Protein 6G5O (pdb70)

Sequence (747 aa):
KKSELPDPFEKARESKGYGEMNDQDDPVTMLLRHKDVRKSAHNYKTFQSGAVPGRIVIPSEVDIRDTRQIPFEVDPPVHGVYRAIVEPWFKRPLQAEYQEKLTAQISEIVEETLLKGSVEVVTDFALRLQSRALTLLLNTPFSESETWISWGTDKANILYHYIDEQIDRASENPGDDMYSVLLNSEFEGRKLTKEEVKGVMVLTFAGGRDTVINAVTNSIAYLAEHPEALERLRKEPEITGRAVEEMIRYFSPLTQMGRVVTEDTHVCEHAVKADSRISLCWASANRDAAVFENPNEIVLDRKVNPHVGFGFSHHNCLGATHARQILKILLQTLAQKVASFEILDYKENIEDLDHFQRKVGFHNIQIKFNPLKKSELPDPFEKARESKGYGEMNDQDDPVTMLLRHKDVRKSAHNYKTFQSGAVPGRIVIPSEVDIRDTRQIPFEVDPPVHGVYRAIVEPWFKRPLQQAEYQEKLTAQISEIVEETLLKGSVEVVTDFALRLQSRALTLLLNTPFSESETWISWGALDGDKANILYHYIDEQIDRASENPGDDMYSVLLNSEFEGRKLTKEEVKGVMVLTFAGGRDTVINAVTNSIAYLAEHPEALERLRKEPEITGRAVEEMIRYFSPLTQMGRVVTEDTHVCEHAVKADSRISLCWASANRDAAVFENPNEIVLDRKVNPHVGFGFSHHNCLGATHARQILKILLQTLAQKVASFEILDYKENIEDLDHFQRKVGFHNIQIKFNPL

Solvent-accessible surface area: 32268 Å² total; per-residue (Å²): 114,81,9,90,1,74,21,43,1,80,133,23,8,108,85,45,0,55,8,84,17,73,19,116,113,22,83,2,15,0,0,0,73,9,90,33,0,73,84,6,4,109,57,60,150,11,11,47,2,28,8,93,20,0,51,1,24,27,90,16,47,64,127,85,22,92,16,88,12,9,6,34,1,15,29,26,115,68,8,39,53,24,26,69,36,2,61,92,32,14,65,42,0,87,77,8,111,9,26,109,96,0,61,63,24,0,28,97,3,0,84,90,3,30,165,68,15,41,18,27,0,9,52,63,0,0,2,70,6,8,0,33,0,12,3,26,5,0,67,20,99,106,76,39,0,100,51,1,17,96,80,26,109,108,187,26,82,99,30,26,110,30,0,51,71,35,3,54,161,8,45,127,116,107,49,108,31,0,1,8,54,3,31,98,20,91,26,143,65,105,104,8,71,98,100,17,0,30,0,2,0,6,36,15,6,58,44,26,36,92,33,14,8,16,5,0,1,1,1,0,0,14,1,15,61,76,89,79,8,10,54,82,0,131,86,54,70,127,5,10,47,78,0,3,36,0,3,6,0,13,1,0,15,74,5,11,21,0,9,8,1,58,88,109,50,126,18,31,169,49,65,9,63,48,69,25,0,0,0,0,0,13,4,0,0,0,7,16,64,99,55,4,140,74,24,71,108,27,42,12,46,20,171,120,28,48,26,0,9,31,18,64,31,51,38,61,50,28,24,7,21,13,12,89,25,1,5,29,22,0,0,32,11,0,3,117,58,4,58,45,13,90,21,99,93,77,126,66,35,73,53,110,11,70,150,18,94,5,11,4,0,4,103,49,0,61,0,77,1,31,95,108,106,72,7,91,1,77,21,44,1,81,80,21,8,104,84,85,0,35,7,94,13,110,17,98,156,24,77,3,14,0,0,0,75,6,88,32,0,80,84,6,5,106,58,84,122,9,12,45,2,28,8,97,21,0,39,0,24,26,78,6,51,62,124,33,20,95,18,88,11,8,7,37,1,12,28,27,118,66,8,39,34,21,27,70,38,3,66,90,32,15,67,41,0,88,76,7,114,9,26,111,98,0,62,54,25,0,32,118,2,0,82,72,2,30,164,109,18,42,3,28,0,25,61,49,0,0,6,69,4,8,0,39,0,11,2,26,6,0,66,21,104,108,76,42,1,102,51,2,14,95,71,77,154,65,81,27,124,126,15,62,98,25,25,102,24,0,47,95,45,4,64,155,7,44,124,116,109,46,110,34,0,2,9,58,4,34,105,19,87,29,144,62,110,105,10,71,100,100,18,0,29,0,2,0,6,36,16,6,54,42,26,39,96,33,15,19,17,6,0,1,1,1,0,0,13,2,18,58,58,92,101,2,11,83,78,0,107,128,55,71,127,5,8,24,78,0,1,35,0,3,6,0,9,2,0,15,73,5,9,20,0,10,3,1,55,75,116,37,127,16,29,169,50,63,10,61,48,98,28,0,0,0,0,0,13,4,0,0,0,7,15,64,100,53,4,137,80,25,74,112,27,45,14,44,20,173,119,29,47,28,0,10,31,18,67,34,54,39,62,50,29,23,7,18,13,11,78,12,0,5,77,20,0,1,31,12,0,1,114,59,2,49,48,16,82,28,94,98,96,131,59,35,80,53,110,11,62,149,20,91,5,14,3,0,6,109,57,0,59,0,69,2,34,92,134

Radius of gyration: 30.61 Å; Cα contacts (8 Å, |Δi|>4): 1273; chains: 2; bounding box: 87×74×62 Å

Foldseek 3Di:
DVLFWDDLCPVVCVPQQWDKFDAPNFIAIEGFALVQLQVLLACCVQFPLQDQAQDFAVNGCNVPDRFAAPPRRDDPPLNVLSCVQCLVLLLVCVDPVLLVVLLVQLLVLVVVLQVVQKDWCLLSNQLLSLLQNVCSSQVHDSVVSVVSSVLPPVNCVVVLVVLVVVLVVCVVPPDDTPSNSQQQIDRVPDGDDSSRSSSHVSCVVVVRRQLSSLLLQSVQVVCQVPLVLLQCCLVPVVLLLVQSLLSLLQLLLPQKTKTFGQAWDDDSNHTDHHRHMYISGQNSNSQRVVQDDPSSDRPRRDPRHPGQSQHHPSCRHSNPNSSSSSRSSNSNSLSVWFNHKDWDDFAFDWDCRPSGITTNHTPIIMMGTHTD/DALFWDDQCVVVCVPQQWDWFDAPNFIAIEGFALVQLQVLLACCVQFPLQDQAQDFAVNGCNVQDRFAAPPRSPDPPLNVLSCVLCLVLLLVCVDPVLLVVLLVLLLVLVVVLQVVQKDWCLQSNQLQSLLQNVCSSQVHDSVVSVVSSVLVVDDNVSLVVVLVVLVVVLVVCVVPPDDTPSNSQQPDDRVPDGDDSSRSSSHVSCSCPVRRQLSSLLLQSVVVVCQPCLVLLQCCLVPVVLLLVQSLLSLLQLLLPQKTKTFGQAWDDDSNHTDHHRHIYISGQNSNSQRCVQDDPSSDRPRRDPRHPGQSQHHPSNGHSNVSSSSSSRSSNSNSCSVWFNHKDWDDFAFDWDCRPSGITTNHTPIIMMGTHTD

B-factor: mean 37.36, std 13.54, range [15.69, 96.52]

Nearest PDB structures (foldseek):
  6g5o-assembly1_A  TM=1.003E+00  e=7.671E-63  Zobellia galactanivorans
  6g5o-assembly2_B  TM=9.989E-01  e=2.803E-61  Zobellia galactanivorans
  6g5q-assembly1_A  TM=1.001E+00  e=6.341E-59  Zobellia galactanivorans
  6g5q-assembly2_B  TM=1.001E+00  e=4.757E-58  Zobellia galactanivorans
  6gmf-assembly1_A  TM=8.543E-01  e=7.440E-19  Chondromyces apiculatus DSM 436

Organism: Zobellia galactanivorans (strain DSM 12802 / CCUG 47099 / CIP 106680 / NCIMB 13871 / Dsij) (NCBI:txid63186)

Structure (mmCIF, N/CA/C/O backbone):
data_6G5O
#
_entry.id   6G5O
#
_cell.length_a   63.280
_cell.length_b   68.152
_cell.length_c   199.728
_cell.angle_alpha   90.00
_cell.angle_beta   90.00
_cell.angle_gamma   90.00
#
_symmetry.space_group_name_H-M   'P 21 21 21'
#
loop_
_entity.id
_entity.type
_entity.pdbx_description
1 polymer 'Cytochrome P450'
2 non-polymer 'PROTOPORPHYRIN IX CONTAINING FE'
3 water water
#
loop_
_atom_site.group_PDB
_atom_site.id
_atom_site.type_symbol
_atom_site.label_atom_id
_atom_site.label_alt_id
_atom_site.label_comp_id
_atom_site.label_asym_id
_atom_site.label_entity_id
_atom_site.label_seq_id
_atom_site.pdbx_PDB_ins_code
_atom_site.Cartn_x
_atom_site.Cartn_y
_atom_site.Cartn_z
_atom_site.occupancy
_atom_site.B_iso_or_equiv
_atom_site.auth_seq_id
_atom_site.auth_comp_id
_atom_site.auth_asym_id
_atom_site.auth_atom_id
_atom_site.pdbx_PDB_model_num
ATOM 1 N N . LYS A 1 2 ? -1.459 13.146 11.739 1.00 58.04 2 LYS A N 1
ATOM 2 C CA . LYS A 1 2 ? -1.979 12.239 12.790 1.00 57.95 2 LYS A CA 1
ATOM 3 C C . LYS A 1 2 ? -0.823 11.613 13.603 1.00 61.31 2 LYS A C 1
ATOM 4 O O . LYS A 1 2 ? -0.929 11.516 14.821 1.00 63.67 2 LYS A O 1
ATOM 6 N N . LYS A 1 3 ? 0.272 11.181 12.955 1.00 58.70 3 LYS A N 1
ATOM 7 C CA . LYS A 1 3 ? 1.364 10.498 13.692 1.00 56.34 3 LYS A CA 1
ATOM 8 C C . LYS A 1 3 ? 2.126 11.406 14.696 1.00 55.56 3 LYS A C 1
ATOM 9 O O . LYS A 1 3 ? 2.414 10.965 15.820 1.00 48.05 3 LYS A O 1
ATOM 15 N N . SER A 1 4 ? 2.411 12.651 14.292 1.00 51.72 4 SER A N 1
ATOM 16 C CA . SER A 1 4 ? 3.024 13.659 15.190 1.00 49.93 4 SER A CA 1
ATOM 17 C C . SER A 1 4 ? 2.033 14.412 16.055 1.00 45.16 4 SER A C 1
ATOM 18 O O . SER A 1 4 ? 2.422 15.326 16.757 1.00 55.39 4 SER A O 1
ATOM 21 N N . GLU A 1 5 ? 0.768 14.031 16.021 1.00 42.57 5 GLU A N 1
ATOM 22 C CA . GLU A 1 5 ? -0.229 14.686 16.849 1.00 44.88 5 GLU A CA 1
ATOM 23 C C . GLU A 1 5 ? -0.094 14.276 18.312 1.00 41.71 5 GLU A C 1
ATOM 24 O O . GLU A 1 5 ? 0.080 13.101 18.562 1.00 39.70 5 GLU A O 1
ATOM 30 N N . LEU A 1 6 ? -0.224 15.228 19.241 1.00 40.21 6 LEU A N 1
ATOM 31 C CA . LEU A 1 6 ? -0.438 14.935 20.663 1.00 42.69 6 LEU A CA 1
ATOM 32 C C . LEU A 1 6 ? -1.831 15.403 21.044 1.00 45.14 6 LEU A C 1
ATOM 33 O O . LEU A 1 6 ? -2.058 16.601 21.229 1.00 43.30 6 LEU A O 1
ATOM 38 N N . PRO A 1 7 ? -2.785 14.465 21.137 1.00 47.54 7 PRO A N 1
ATOM 39 C CA . PRO A 1 7 ? -4.139 14.801 21.525 1.00 47.36 7 PRO A CA 1
ATOM 40 C C . PRO A 1 7 ? -4.176 15.361 22.925 1.00 46.73 7 PRO A C 1
ATOM 41 O O . PRO A 1 7 ? -3.261 15.129 23.703 1.00 46.64 7 PRO A O 1
ATOM 45 N N . ASP A 1 8 ? -5.254 16.070 23.224 1.00 45.23 8 ASP A N 1
ATOM 46 C CA . ASP A 1 8 ? -5.494 16.662 24.515 1.00 45.29 8 ASP A CA 1
ATOM 47 C C . ASP A 1 8 ? -6.497 15.779 25.263 1.00 49.83 8 ASP A C 1
ATOM 48 O O . ASP A 1 8 ? -7.702 15.956 25.114 1.00 50.77 8 ASP A O 1
ATOM 53 N N . PRO A 1 9 ? -6.007 14.855 26.113 1.00 55.87 9 PRO A N 1
ATOM 54 C CA . PRO A 1 9 ? -6.949 14.006 26.868 1.00 52.74 9 PRO A CA 1
ATOM 55 C C . PRO A 1 9 ? -7.716 14.726 27.966 1.00 47.62 9 PRO A C 1
ATOM 56 O O . PRO A 1 9 ? -8.582 14.118 28.572 1.00 50.80 9 PRO A O 1
ATOM 60 N N . PHE A 1 10 ? -7.367 15.977 28.265 1.00 45.38 10 PHE A N 1
ATOM 61 C CA . PHE A 1 10 ? -7.942 16.696 29.435 1.00 41.77 10 PHE A CA 1
ATOM 62 C C . PHE A 1 10 ? -9.160 17.563 29.133 1.00 37.51 10 PHE A C 1
ATOM 63 O O . PHE A 1 10 ? -9.712 18.213 30.046 1.00 35.66 10 PHE A O 1
ATOM 71 N N . GLU A 1 11 ? -9.569 17.585 27.864 1.00 39.29 11 GLU A N 1
ATOM 72 C CA . GLU A 1 11 ? -10.544 18.573 27.355 1.00 43.15 11 GLU A CA 1
ATOM 73 C C . GLU A 1 11 ? -11.914 18.585 28.018 1.00 45.58 11 GLU A C 1
ATOM 74 O O . GLU A 1 11 ? -12.371 19.638 28.477 1.00 44.72 11 GLU A O 1
ATOM 80 N N . LYS A 1 12 ? -12.584 17.426 28.034 1.00 47.90 12 LYS A N 1
ATOM 81 C CA . LYS A 1 12 ? -13.884 17.318 28.654 1.00 47.79 12 LYS A CA 1
ATOM 82 C C . LYS A 1 12 ? -13.757 17.744 30.101 1.00 43.91 12 LYS A C 1
ATOM 83 O O . LYS A 1 12 ? -14.468 18.623 30.545 1.00 50.65 12 LYS A O 1
ATOM 87 N N . ALA A 1 13 ? -12.840 17.162 30.846 1.00 41.69 13 ALA A N 1
ATOM 88 C CA . ALA A 1 13 ? -12.765 17.504 32.277 1.00 40.42 13 ALA A CA 1
ATOM 89 C C . ALA A 1 13 ? -12.441 18.988 32.552 1.00 41.75 13 ALA A C 1
ATOM 90 O O . ALA A 1 13 ? -12.945 19.566 33.523 1.00 44.19 13 ALA A O 1
ATOM 92 N N . ARG A 1 14 ? -11.576 19.591 31.723 1.00 42.46 14 ARG A N 1
ATOM 93 C CA . ARG A 1 14 ? -11.199 21.010 31.878 1.00 41.38 14 ARG A CA 1
ATOM 94 C C . ARG A 1 14 ? -12.387 21.915 31.700 1.00 42.59 14 ARG A C 1
ATOM 95 O O . ARG A 1 14 ? -12.580 22.860 32.468 1.00 36.89 14 ARG A O 1
ATOM 103 N N . GLU A 1 15 ? -13.170 21.636 30.658 1.00 50.21 15 GLU A N 1
ATOM 104 C CA . GLU A 1 15 ? -14.328 22.473 30.325 1.00 55.10 15 GLU A CA 1
ATOM 105 C C . GLU A 1 15 ? -15.518 22.280 31.285 1.00 53.88 15 GLU A C 1
ATOM 106 O O . GLU A 1 15 ? -16.190 23.242 31.619 1.00 58.50 15 GLU A O 1
ATOM 112 N N . SER A 1 16 ? -15.742 21.064 31.775 1.00 60.08 16 SER A N 1
ATOM 113 C CA . SER A 1 16 ? -16.858 20.803 32.703 1.00 61.87 16 SER A CA 1
ATOM 114 C C . SER A 1 16 ? -16.545 21.122 34.169 1.00 58.44 16 SER A C 1
ATOM 115 O O . SER A 1 16 ? -17.141 22.025 34.720 1.00 63.47 16 SER A O 1
ATOM 118 N N . LYS A 1 17 ? -15.628 20.391 34.808 1.00 61.43 17 LYS A N 1
ATOM 119 C CA . LYS A 1 17 ? -15.331 20.596 36.253 1.00 59.22 17 LYS A CA 1
ATOM 120 C C . LYS A 1 17 ? -14.081 21.462 36.542 1.00 57.29 17 LYS A C 1
ATOM 121 O O . LYS A 1 17 ? -14.019 22.145 37.564 1.00 49.94 17 LYS A O 1
ATOM 123 N N . GLY A 1 18 ? -13.099 21.428 35.633 1.00 57.22 18 GLY A N 1
ATOM 124 C CA . GLY A 1 18 ? -11.860 22.191 35.793 1.00 55.86 18 GLY A CA 1
ATOM 125 C C . GLY A 1 18 ? -10.741 21.472 36.544 1.00 58.59 18 GLY A C 1
ATOM 126 O O . GLY A 1 18 ? -9.657 22.049 36.796 1.00 49.78 18 GLY A O 1
ATOM 127 N N . TYR A 1 19 ? -11.003 20.216 36.908 1.00 56.58 19 TYR A N 1
ATOM 128 C CA . TYR A 1 19 ? -10.024 19.385 37.571 1.00 56.13 19 TYR A CA 1
ATOM 129 C C . TYR A 1 19 ? -10.245 17.920 37.266 1.00 54.96 19 TYR A C 1
ATOM 130 O O . TYR A 1 19 ? -11.277 17.527 36.746 1.00 59.37 19 TYR A O 1
ATOM 139 N N . GLY A 1 20 ? -9.255 17.115 37.619 1.00 56.40 20 GLY A N 1
ATOM 140 C CA . GLY A 1 20 ? -9.312 15.670 37.485 1.00 51.89 20 GLY A CA 1
ATOM 141 C C . GLY A 1 20 ? -8.679 15.086 38.716 1.00 54.43 20 GLY A C 1
ATOM 142 O O . GLY A 1 20 ? -8.231 15.826 39.623 1.00 45.73 20 GLY A O 1
ATOM 143 N N . GLU A 1 21 ? -8.651 13.761 38.775 1.00 59.11 21 GLU A N 1
ATOM 144 C CA . GLU A 1 21 ? -8.074 13.090 39.928 1.00 60.97 21 GLU A CA 1
ATOM 145 C C . GLU A 1 21 ? -7.327 11.877 39.475 1.00 62.58 21 GLU A C 1
ATOM 146 O O . GLU A 1 21 ? -7.768 11.171 38.560 1.00 62.02 21 GLU A O 1
ATOM 152 N N . MET A 1 22 ? -6.157 11.682 40.081 1.00 62.04 22 MET A N 1
ATOM 153 C CA . MET A 1 22 ? -5.386 10.445 39.907 1.00 68.23 22 MET A CA 1
ATOM 154 C C . MET A 1 22 ? -4.807 9.921 41.243 1.00 68.90 22 MET A C 1
ATOM 155 O O . MET A 1 22 ? -4.558 10.695 42.176 1.00 62.95 22 MET A O 1
ATOM 160 N N . ASN A 1 23 ? -4.671 8.599 41.346 1.00 69.54 23 ASN A N 1
ATOM 161 C CA . ASN A 1 23 ? -4.117 7.947 42.548 1.00 74.82 23 ASN A CA 1
ATOM 162 C C . ASN A 1 23 ? -2.650 7.649 42.237 1.00 73.34 23 ASN A C 1
ATOM 163 O O . ASN A 1 23 ? -2.298 7.352 41.086 1.00 69.57 23 ASN A O 1
ATOM 165 N N . ASP A 1 24 ? -1.789 7.772 43.239 1.00 72.59 24 ASP A N 1
ATOM 166 C CA . ASP A 1 24 ? -0.364 7.484 43.043 1.00 76.40 24 ASP A CA 1
ATOM 167 C C . ASP A 1 24 ? 0.234 7.201 44.403 1.00 72.11 24 ASP A C 1
ATOM 168 O O . ASP A 1 24 ? 0.388 8.110 45.199 1.00 62.44 24 ASP A O 1
ATOM 173 N N . GLN A 1 25 ? 0.507 5.924 44.673 1.00 80.39 25 GLN A N 1
ATOM 174 C CA . GLN A 1 25 ? 1.171 5.465 45.920 1.00 77.10 25 GLN A CA 1
ATOM 175 C C . GLN A 1 25 ? 0.518 5.982 47.214 1.00 69.95 25 GLN A C 1
ATOM 176 O O . GLN A 1 25 ? 1.191 6.524 48.088 1.00 73.25 25 GLN A O 1
ATOM 182 N N . ASP A 1 26 ? -0.801 5.815 47.307 1.00 66.01 26 ASP A N 1
ATOM 183 C CA . ASP A 1 26 ? -1.575 6.137 48.516 1.00 69.86 26 ASP A CA 1
ATOM 184 C C . ASP A 1 26 ? -1.582 7.635 48.853 1.00 67.72 26 ASP A C 1
ATOM 185 O O . ASP A 1 26 ? -1.947 8.031 49.962 1.00 61.99 26 ASP A O 1
ATOM 187 N N . ASP A 1 27 ? -1.215 8.457 47.869 1.00 75.65 27 ASP A N 1
ATOM 188 C CA . ASP A 1 27 ? -1.092 9.906 48.034 1.00 77.53 27 ASP A CA 1
ATOM 189 C C . ASP A 1 27 ? -1.839 10.562 46.878 1.00 85.22 27 ASP A C 1
ATOM 190 O O . ASP A 1 27 ? -1.230 10.984 45.888 1.00 79.70 27 ASP A O 1
ATOM 195 N N . PRO A 1 28 ? -3.170 10.648 46.993 1.00 86.68 28 PRO A N 1
ATOM 196 C CA . PRO A 1 28 ? -3.921 10.997 45.787 1.00 79.83 28 PRO A CA 1
ATOM 197 C C . PRO A 1 28 ? -3.786 12.483 45.354 1.00 71.05 28 PRO A C 1
ATOM 198 O O . PRO A 1 28 ? -3.476 13.358 46.170 1.00 65.10 28 PRO A O 1
ATOM 202 N N . VAL A 1 29 ? -4.043 12.736 44.072 1.00 65.11 29 VAL A N 1
ATOM 203 C CA . VAL A 1 29 ? -3.744 14.021 43.422 1.00 62.81 29 VAL A CA 1
ATOM 204 C C . VAL A 1 29 ? -4.998 14.634 42.795 1.00 56.25 29 VAL A C 1
ATOM 205 O O . VAL A 1 29 ? -5.694 13.987 42.026 1.00 55.67 29 VAL A O 1
ATOM 209 N N . THR A 1 30 ? -5.256 15.889 43.132 1.00 52.44 30 THR A N 1
ATOM 210 C CA . THR A 1 30 ? -6.211 16.737 42.423 1.00 51.44 30 THR A CA 1
ATOM 211 C C . THR A 1 30 ? -5.521 17.602 41.323 1.00 44.23 30 THR A C 1
ATOM 212 O O . THR A 1 30 ? -4.856 18.591 41.627 1.00 46.59 30 THR A O 1
ATOM 216 N N . MET A 1 31 ? -5.730 17.246 40.066 1.00 43.20 31 MET A N 1
ATOM 217 C CA . MET A 1 31 ? -5.086 17.886 38.924 1.00 43.40 31 MET A CA 1
ATOM 218 C C . MET A 1 31 ? -5.788 19.168 38.484 1.00 43.85 31 MET A C 1
ATOM 219 O O . MET A 1 31 ? -6.911 19.087 38.035 1.00 48.25 31 MET A O 1
ATOM 224 N N . LEU A 1 32 ? -5.140 20.342 38.580 1.00 38.00 32 LEU A N 1
ATOM 225 C CA . LEU A 1 32 ? -5.715 21.580 38.063 1.00 39.77 32 LEU A CA 1
ATOM 226 C C . LEU A 1 32 ? -5.500 21.695 36.529 1.00 37.74 32 LEU A C 1
ATOM 227 O O . LEU A 1 32 ? -4.400 21.504 36.044 1.00 37.18 32 LEU A O 1
ATOM 232 N N . LEU A 1 33 ? -6.550 22.020 35.789 1.00 37.65 33 LEU A N 1
ATOM 233 C CA . LEU A 1 33 ? -6.535 21.891 34.346 1.00 38.29 33 LEU A CA 1
ATOM 234 C C . LEU A 1 33 ? -6.693 23.194 33.562 1.00 35.89 33 LEU A C 1
ATOM 235 O O . LEU A 1 33 ? -6.374 23.230 32.373 1.00 32.53 33 LEU A O 1
ATOM 240 N N . ARG A 1 34 ? -7.175 24.251 34.200 1.00 36.81 34 ARG A N 1
ATOM 241 C CA . ARG A 1 34 ? -7.368 25.533 33.510 1.00 38.51 34 ARG A CA 1
ATOM 242 C C . ARG A 1 34 ? -6.181 26.474 33.646 1.00 35.35 34 ARG A C 1
ATOM 243 O O . ARG A 1 34 ? -5.635 26.635 34.738 1.00 35.20 34 ARG A O 1
ATOM 251 N N . HIS A 1 35 ? -5.823 27.124 32.546 1.00 30.38 35 HIS A N 1
ATOM 252 C CA . HIS A 1 35 ? -4.752 28.137 32.542 1.00 31.73 35 HIS A CA 1
ATOM 253 C C . HIS A 1 35 ? -4.769 29.122 33.744 1.00 32.76 35 HIS A C 1
ATOM 254 O O . HIS A 1 35 ? -3.757 29.296 34.429 1.00 32.29 35 HIS A O 1
ATOM 261 N N . LYS A 1 36 ? -5.914 29.758 33.983 1.00 34.42 36 LYS A N 1
ATOM 262 C CA . LYS A 1 36 ? -6.065 30.810 35.021 1.00 34.35 36 LYS A CA 1
ATOM 263 C C . LYS A 1 36 ? -5.784 30.247 36.423 1.00 33.99 36 LYS A C 1
ATOM 264 O O . LYS A 1 36 ? -5.160 30.910 37.252 1.00 32.62 36 LYS A O 1
ATOM 267 N N . ASP A 1 37 ? -6.220 29.020 36.659 1.00 33.90 37 ASP A N 1
ATOM 268 C CA . ASP A 1 37 ? -6.080 28.394 37.963 1.00 41.81 37 ASP A CA 1
ATOM 269 C C . ASP A 1 37 ? -4.668 27.876 38.187 1.00 41.49 37 ASP A C 1
ATOM 270 O O . ASP A 1 37 ? -4.152 27.885 39.320 1.00 36.09 37 ASP A O 1
ATOM 275 N N . VAL A 1 38 ? -4.070 27.374 37.104 1.00 38.98 38 VAL A N 1
ATOM 276 C CA . VAL A 1 38 ? -2.682 26.921 37.144 1.00 37.65 38 VAL A CA 1
ATOM 277 C C . VAL A 1 38 ? -1.732 28.076 37.437 1.00 34.87 38 VAL A C 1
ATOM 278 O O . VAL A 1 38 ? -0.833 27.951 38.248 1.00 38.31 38 VAL A O 1
ATOM 282 N N . ARG A 1 39 ? -1.950 29.204 36.789 1.00 35.30 39 ARG A N 1
ATOM 283 C CA . ARG A 1 39 ? -1.173 30.400 37.097 1.00 36.53 39 ARG A CA 1
ATOM 284 C C . ARG A 1 39 ? -1.387 30.867 38.546 1.00 35.30 39 ARG A C 1
ATOM 285 O O . ARG A 1 39 ? -0.429 31.063 39.255 1.00 39.33 39 ARG A O 1
ATOM 293 N N . LYS A 1 40 ? -2.622 31.043 38.976 1.00 39.94 40 LYS A N 1
ATOM 294 C CA . LYS A 1 40 ? -2.897 31.569 40.346 1.00 41.96 40 LYS A CA 1
ATOM 295 C C . LYS A 1 40 ? -2.294 30.626 41.392 1.00 37.62 40 LYS A C 1
ATOM 296 O O . LYS A 1 40 ? -1.665 31.071 42.313 1.00 31.94 40 LYS A O 1
ATOM 299 N N . SER A 1 41 ? -2.441 29.320 41.198 1.00 39.46 41 SER A N 1
ATOM 300 C CA . SER A 1 41 ? -1.907 28.337 42.159 1.00 39.35 41 SER A CA 1
ATOM 301 C C . SER A 1 41 ? -0.375 28.237 42.148 1.00 39.37 41 SER A C 1
ATOM 302 O O . SER A 1 41 ? 0.239 28.134 43.242 1.00 41.46 41 SER A O 1
ATOM 305 N N . ALA A 1 42 ? 0.240 28.300 40.951 1.00 34.82 42 ALA A N 1
ATOM 306 C CA . ALA A 1 42 ? 1.717 28.374 40.866 1.00 31.85 42 ALA A CA 1
ATOM 307 C C . ALA A 1 42 ? 2.304 29.583 41.583 1.00 28.34 42 ALA A C 1
ATOM 308 O O . ALA A 1 42 ? 3.393 29.506 42.132 1.00 31.76 42 ALA A O 1
ATOM 310 N N . HIS A 1 43 ? 1.626 30.715 41.520 1.00 29.17 43 HIS A N 1
ATOM 311 C CA . HIS A 1 43 ? 2.078 31.912 42.197 1.00 33.75 43 HIS A CA 1
ATOM 312 C C . HIS A 1 43 ? 1.866 31.854 43.735 1.00 35.02 43 HIS A C 1
ATOM 313 O O . HIS A 1 43 ? 2.562 32.520 44.494 1.00 35.60 43 HIS A O 1
ATOM 320 N N . ASN A 1 44 ? 0.924 31.041 44.186 1.00 37.26 44 ASN A N 1
ATOM 321 C CA . ASN A 1 44 ? 0.530 31.039 45.601 1.00 38.96 44 ASN A CA 1
ATOM 322 C C . ASN A 1 44 ? 1.223 29.878 46.325 1.00 35.48 44 ASN A C 1
ATOM 323 O O . ASN A 1 44 ? 0.637 28.800 46.528 1.00 38.39 44 ASN A O 1
ATOM 328 N N . TYR A 1 45 ? 2.482 30.115 46.668 1.00 33.81 45 TYR A N 1
ATOM 329 C CA . TYR A 1 45 ? 3.363 29.092 47.287 1.00 40.12 45 TYR A CA 1
ATOM 330 C C . TYR A 1 45 ? 3.034 28.822 48.764 1.00 39.22 45 TYR A C 1
ATOM 331 O O . TYR A 1 45 ? 3.392 27.780 49.282 1.00 46.81 45 TYR A O 1
ATOM 340 N N . LYS A 1 46 ? 2.395 29.789 49.417 1.00 43.72 46 LYS A N 1
ATOM 341 C CA . LYS A 1 46 ? 1.958 29.635 50.814 1.00 47.58 46 LYS A CA 1
ATOM 342 C C . LYS A 1 46 ? 0.918 28.531 50.962 1.00 49.62 46 LYS A C 1
ATOM 343 O O . LYS A 1 46 ? 1.077 27.604 51.776 1.00 51.56 46 LYS A O 1
ATOM 349 N N . THR A 1 47 ? -0.117 28.588 50.131 1.00 50.48 47 THR A N 1
ATOM 350 C CA . THR A 1 47 ? -1.126 27.536 50.120 1.00 45.34 47 THR A CA 1
ATOM 351 C C . THR A 1 47 ? -0.638 26.273 49.390 1.00 46.65 47 THR A C 1
ATOM 352 O O . THR A 1 47 ? -0.871 25.163 49.857 1.00 48.85 47 THR A O 1
ATOM 356 N N . PHE A 1 48 ? 0.036 26.437 48.250 1.00 46.76 48 PHE A N 1
ATOM 357 C CA . PHE A 1 48 ? 0.517 25.284 47.456 1.00 45.25 48 PHE A CA 1
ATOM 358 C C . PHE A 1 48 ? 2.067 25.241 47.433 1.00 45.95 48 PHE A C 1
ATOM 359 O O . PHE A 1 48 ? 2.732 25.881 46.572 1.00 40.90 48 PHE A O 1
ATOM 367 N N . GLN A 1 49 ? 2.632 24.504 48.395 1.00 42.39 49 GLN A N 1
ATOM 368 C CA . GLN A 1 49 ? 4.052 24.592 48.688 1.00 38.24 49 GLN A CA 1
ATOM 369 C C . GLN A 1 49 ? 4.890 23.614 47.869 1.00 36.99 49 GLN A C 1
ATOM 370 O O . GLN A 1 49 ? 4.380 22.560 47.450 1.00 34.54 49 GLN A O 1
ATOM 376 N N . SER A 1 50 ? 6.157 23.979 47.623 1.00 35.28 50 SER A N 1
ATOM 377 C CA . SER A 1 50 ? 7.140 23.065 47.007 1.00 37.29 50 SER A CA 1
ATOM 378 C C . SER A 1 50 ? 8.124 22.484 48.035 1.00 36.65 50 SER A C 1
ATOM 379 O O . SER A 1 50 ? 8.768 21.445 47.787 1.00 38.07 50 SER A O 1
ATOM 382 N N . GLY A 1 51 ? 8.195 23.133 49.192 1.00 38.14 51 GLY A N 1
ATOM 383 C CA . GLY A 1 51 ? 9.121 22.745 50.259 1.00 39.65 51 GLY A CA 1
ATOM 384 C C . GLY A 1 51 ? 8.682 21.544 51.077 1.00 39.98 51 GLY A C 1
ATOM 385 O O . GLY A 1 51 ? 8.654 21.611 52.285 1.00 40.65 51 GLY A O 1
ATOM 386 N N . ALA A 1 52 ? 8.365 20.439 50.409 1.00 41.41 52 ALA A N 1
ATOM 387 C CA . ALA A 1 52 ? 7.867 19.262 51.071 1.00 45.29 52 ALA A CA 1
ATOM 388 C C . ALA A 1 52 ? 8.988 18.240 51.356 1.00 48.59 52 ALA A C 1
ATOM 389 O O . ALA A 1 52 ? 10.149 18.473 51.076 1.00 62.95 52 ALA A O 1
ATOM 391 N N . VAL A 1 53 ? 8.618 17.109 51.930 1.00 44.08 53 VAL A N 1
ATOM 392 C CA . VAL A 1 53 ? 9.482 15.975 52.038 1.00 43.29 53 VAL A CA 1
ATOM 393 C C . VAL A 1 53 ? 10.018 15.646 50.654 1.00 45.76 53 VAL A C 1
ATOM 394 O O . VAL A 1 53 ? 9.253 15.535 49.695 1.00 47.14 53 VAL A O 1
ATOM 398 N N . PRO A 1 54 ? 11.346 15.501 50.538 1.00 49.70 54 PRO A N 1
ATOM 399 C CA . PRO A 1 54 ? 11.933 15.343 49.213 1.00 45.87 54 PRO A CA 1
ATOM 400 C C . PRO A 1 54 ? 11.284 14.236 48.438 1.00 46.61 54 PRO A C 1
ATOM 401 O O . PRO A 1 54 ? 11.063 13.168 48.984 1.00 44.25 54 PRO A O 1
ATOM 405 N N . GLY A 1 55 ? 10.966 14.505 47.171 1.00 44.83 55 GLY A N 1
ATOM 406 C CA . GLY A 1 55 ? 10.324 13.517 46.307 1.00 39.44 55 GLY A CA 1
ATOM 407 C C . GLY A 1 55 ? 8.820 13.626 46.241 1.00 39.39 55 GLY A C 1
ATOM 408 O O . GLY A 1 55 ? 8.180 13.103 45.313 1.00 44.58 55 GLY A O 1
ATOM 409 N N . ARG A 1 56 ? 8.230 14.302 47.202 1.00 41.65 56 ARG A N 1
ATOM 410 C CA . ARG A 1 56 ? 6.783 14.258 47.305 1.00 46.07 56 ARG A CA 1
ATOM 411 C C . ARG A 1 56 ? 6.035 15.011 46.210 1.00 48.33 56 ARG A C 1
ATOM 412 O O . ARG A 1 56 ? 4.973 14.555 45.783 1.00 48.68 56 ARG A O 1
ATOM 420 N N . ILE A 1 57 ? 6.563 16.151 45.760 1.00 46.17 57 ILE A N 1
ATOM 421 C CA . ILE A 1 57 ? 5.840 16.962 44.778 1.00 45.55 57 ILE A CA 1
ATOM 422 C C . ILE A 1 57 ? 5.944 16.400 43.355 1.00 47.69 57 ILE A C 1
ATOM 423 O O . ILE A 1 57 ? 5.287 16.889 42.465 1.00 48.26 57 ILE A O 1
ATOM 428 N N . VAL A 1 58 ? 6.754 15.372 43.131 1.00 44.75 58 VAL A N 1
ATOM 429 C CA . VAL A 1 58 ? 6.846 14.779 41.799 1.00 43.82 58 VAL A CA 1
ATOM 430 C C . VAL A 1 58 ? 5.708 13.765 41.628 1.00 49.55 58 VAL A C 1
ATOM 431 O O . VAL A 1 58 ? 5.122 13.277 42.629 1.00 50.34 58 VAL A O 1
ATOM 435 N N . ILE A 1 59 ? 5.398 13.462 40.358 1.00 45.33 59 ILE A N 1
ATOM 436 C CA . ILE A 1 59 ? 4.375 12.504 39.989 1.00 46.91 59 ILE A CA 1
ATOM 437 C C . ILE A 1 59 ? 4.869 11.615 38.842 1.00 52.76 59 ILE A C 1
ATOM 438 O O . ILE A 1 59 ? 5.009 12.094 37.689 1.00 46.20 59 ILE A O 1
ATOM 443 N N . PRO A 1 60 ? 5.143 10.327 39.124 1.00 52.53 60 PRO A N 1
ATOM 444 C CA . PRO A 1 60 ? 4.931 9.663 40.424 1.00 52.74 60 PRO A CA 1
ATOM 445 C C . PRO A 1 60 ? 5.848 10.128 41.554 1.00 54.22 60 PRO A C 1
ATOM 446 O O . PRO A 1 60 ? 7.026 10.433 41.305 1.00 57.96 60 PRO A O 1
ATOM 450 N N . SER A 1 61 ? 5.303 10.185 42.778 1.00 50.42 61 SER A N 1
ATOM 451 C CA . SER A 1 61 ? 6.091 10.479 43.983 1.00 51.18 61 SER A CA 1
ATOM 452 C C . SER A 1 61 ? 7.353 9.650 44.057 1.00 52.75 61 SER A C 1
ATOM 453 O O . SER A 1 61 ? 7.388 8.493 43.615 1.00 51.11 61 SER A O 1
ATOM 456 N N . GLU A 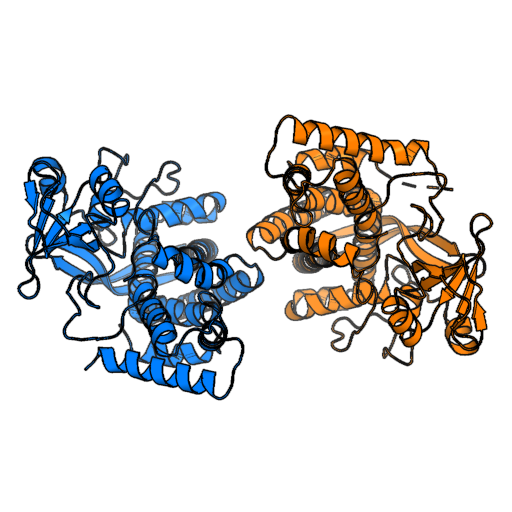1 62 ? 8.395 10.277 44.598 1.00 51.24 62 GLU A N 1
ATOM 457 C CA . GLU A 1 62 ? 9.746 9.715 44.653 1.00 50.41 62 GLU A CA 1
ATOM 458 C C . GLU A 1 62 ? 10.243 9.639 46.099 1.00 50.86 62 GLU A C 1
ATOM 459 O O . GLU A 1 62 ? 11.433 9.420 46.311 1.00 46.13 62 GLU A O 1
ATOM 465 N N . VAL A 1 63 ? 9.362 9.842 47.087 1.00 50.40 63 VAL A N 1
ATOM 466 C CA . VAL A 1 63 ? 9.722 9.711 48.515 1.00 55.67 63 VAL A CA 1
ATOM 467 C C . VAL A 1 63 ? 10.498 8.420 48.864 1.00 54.78 63 VAL A C 1
ATOM 468 O O . VAL A 1 63 ? 11.342 8.418 49.750 1.00 55.82 63 VAL A O 1
ATOM 472 N N . ASP A 1 64 ? 10.195 7.327 48.176 1.00 52.63 64 ASP A N 1
ATOM 473 C CA . ASP A 1 64 ? 10.745 6.045 48.543 1.00 58.33 64 ASP A CA 1
ATOM 474 C C . ASP A 1 64 ? 12.081 5.787 47.876 1.00 58.26 64 ASP A C 1
ATOM 475 O O . ASP A 1 64 ? 12.781 4.838 48.259 1.00 58.53 64 ASP A O 1
ATOM 480 N N . ILE A 1 65 ? 12.445 6.630 46.906 1.00 54.30 65 ILE A N 1
ATOM 481 C CA . ILE A 1 65 ? 13.692 6.433 46.166 1.00 48.26 65 ILE A CA 1
ATOM 482 C C . ILE A 1 65 ? 14.788 7.431 46.472 1.00 45.95 65 ILE A C 1
ATOM 483 O O . ILE A 1 65 ? 15.910 7.210 46.044 1.00 48.41 65 ILE A O 1
ATOM 488 N N . ARG A 1 66 ? 14.510 8.500 47.212 1.00 43.40 66 ARG A N 1
ATOM 489 C CA . ARG A 1 66 ? 15.562 9.468 47.494 1.00 43.16 66 ARG A CA 1
ATOM 490 C C . ARG A 1 66 ? 15.285 10.276 48.743 1.00 40.52 66 ARG A C 1
ATOM 491 O O . ARG A 1 66 ? 14.152 10.465 49.116 1.00 42.56 66 ARG A O 1
ATOM 499 N N . ASP A 1 67 ? 16.362 10.757 49.353 1.00 42.56 67 ASP A N 1
ATOM 500 C CA . ASP A 1 67 ? 16.338 11.491 50.601 1.00 42.33 67 ASP A CA 1
ATOM 501 C C . ASP A 1 67 ? 16.759 12.966 50.410 1.00 41.27 67 ASP A C 1
ATOM 502 O O . ASP A 1 67 ? 16.419 13.824 51.202 1.00 42.68 67 ASP A O 1
ATOM 504 N N . THR A 1 68 ? 17.540 13.250 49.374 1.00 42.73 68 THR A N 1
ATOM 505 C CA . THR A 1 68 ? 18.148 14.570 49.182 1.00 40.63 68 THR A CA 1
ATOM 506 C C . THR A 1 68 ? 17.208 15.626 48.549 1.00 38.53 68 THR A C 1
ATOM 507 O O . THR A 1 68 ? 16.640 15.422 47.452 1.00 39.08 68 THR A O 1
ATOM 511 N N . ARG A 1 69 ? 17.078 16.751 49.242 1.00 33.05 69 ARG A N 1
ATOM 512 C CA . ARG A 1 69 ? 16.221 17.860 48.829 1.00 34.58 69 ARG A CA 1
ATOM 513 C C . ARG A 1 69 ? 16.801 18.543 47.586 1.00 32.13 69 ARG A C 1
ATOM 514 O O . ARG A 1 69 ? 17.962 18.946 47.577 1.00 30.70 69 ARG A O 1
ATOM 522 N N . GLN A 1 70 ? 15.997 18.663 46.545 1.00 29.25 70 GLN A N 1
ATOM 523 C CA . GLN A 1 70 ? 16.463 19.297 45.319 1.00 29.38 70 GLN A CA 1
ATOM 524 C C . GLN A 1 70 ? 16.368 20.801 45.414 1.00 27.76 70 GLN A C 1
ATOM 525 O O . GLN A 1 70 ? 15.479 21.337 46.096 1.00 31.95 70 GLN A O 1
ATOM 531 N N . ILE A 1 71 ? 17.325 21.483 44.792 1.00 26.84 71 ILE A N 1
ATOM 532 C CA . ILE A 1 71 ? 17.512 22.932 44.944 1.00 27.92 71 ILE A CA 1
ATOM 533 C C . ILE A 1 71 ? 17.698 23.610 43.562 1.00 28.04 71 ILE A C 1
ATOM 534 O O . ILE A 1 71 ? 18.577 23.192 42.812 1.00 22.92 71 ILE A O 1
ATOM 539 N N . PRO A 1 72 ? 16.884 24.628 43.222 1.00 26.05 72 PRO A N 1
ATOM 540 C CA . PRO A 1 72 ? 15.893 25.272 44.112 1.00 26.74 72 PRO A CA 1
ATOM 541 C C . PRO A 1 72 ? 14.480 24.680 44.115 1.00 25.91 72 PRO A C 1
ATOM 542 O O . PRO A 1 72 ? 13.587 25.202 44.787 1.00 28.87 72 PRO A O 1
ATOM 546 N N . PHE A 1 73 ? 14.301 23.606 43.367 1.00 25.21 73 PHE A N 1
ATOM 547 C CA . PHE A 1 73 ? 13.027 22.961 43.117 1.00 29.08 73 PHE A CA 1
ATOM 548 C C . PHE A 1 73 ? 12.123 22.682 44.320 1.00 29.70 73 PHE A C 1
ATOM 549 O O . PHE A 1 73 ? 10.893 22.873 44.232 1.00 28.84 73 PHE A O 1
ATOM 557 N N . GLU A 1 74 ? 12.726 22.227 45.425 1.00 30.35 74 GLU A N 1
ATOM 558 C CA . GLU A 1 74 ? 11.969 21.776 46.604 1.00 31.33 74 GLU A CA 1
ATOM 559 C C . GLU A 1 74 ? 12.190 22.744 47.729 1.00 30.12 74 GLU A C 1
ATOM 560 O O . GLU A 1 74 ? 12.370 22.349 48.872 1.00 28.77 74 GLU A O 1
ATOM 566 N N . VAL A 1 75 ? 12.184 24.028 47.402 1.00 33.37 75 VAL A N 1
ATOM 567 C CA . VAL A 1 75 ? 12.381 25.089 48.391 1.00 37.33 75 VAL A CA 1
ATOM 568 C C . VAL A 1 75 ? 11.396 26.210 48.089 1.00 36.46 75 VAL A C 1
ATOM 569 O O . VAL A 1 75 ? 11.163 26.530 46.913 1.00 36.94 75 VAL A O 1
ATOM 573 N N . ASP A 1 76 ? 10.849 26.812 49.144 1.00 34.42 76 ASP A N 1
ATOM 574 C CA . ASP A 1 76 ? 9.875 27.879 49.028 1.00 34.79 76 ASP A CA 1
ATOM 575 C C . ASP A 1 76 ? 10.546 29.200 49.304 1.00 35.47 76 ASP A C 1
ATOM 576 O O . ASP A 1 76 ? 11.576 29.244 49.959 1.00 37.47 76 ASP A O 1
ATOM 581 N N . PRO A 1 77 ? 9.970 30.302 48.787 1.00 34.64 77 PRO A N 1
ATOM 582 C CA . PRO A 1 77 ? 10.434 31.626 49.164 1.00 35.75 77 PRO A CA 1
ATOM 583 C C . PRO A 1 77 ? 10.249 31.830 50.660 1.00 36.32 77 PRO A C 1
ATOM 584 O O . PRO A 1 77 ? 9.448 31.115 51.256 1.00 35.21 77 PRO A O 1
ATOM 588 N N . PRO A 1 78 ? 10.983 32.767 51.262 1.00 35.59 78 PRO A N 1
ATOM 589 C CA . PRO A 1 78 ? 12.023 33.594 50.581 1.00 34.88 78 PRO A CA 1
ATOM 590 C C . PRO A 1 78 ? 13.382 32.906 50.332 1.00 32.47 78 PRO A C 1
ATOM 591 O O . PRO A 1 78 ? 14.216 33.455 49.630 1.00 32.17 78 PRO A O 1
ATOM 595 N N . VAL A 1 79 ? 13.615 31.751 50.947 1.00 32.56 79 VAL A N 1
ATOM 596 C CA . VAL A 1 79 ? 14.866 31.051 50.828 1.00 32.88 79 VAL A CA 1
ATOM 597 C C . VAL A 1 79 ? 15.123 30.611 49.363 1.00 35.36 79 VAL A C 1
ATOM 598 O O . VAL A 1 79 ? 16.258 30.630 48.904 1.00 33.08 79 VAL A O 1
ATOM 602 N N . HIS A 1 80 ? 14.061 30.231 48.646 1.00 33.73 80 HIS A N 1
ATOM 603 C CA . HIS A 1 80 ? 14.127 29.917 47.220 1.00 32.38 80 HIS A CA 1
ATOM 604 C C . HIS A 1 80 ? 14.891 30.956 46.404 1.00 30.23 80 HIS A C 1
ATOM 605 O O . HIS A 1 80 ? 15.772 30.616 45.631 1.00 27.18 80 HIS A O 1
ATOM 612 N N . GLY A 1 81 ? 14.598 32.232 46.603 1.00 30.72 81 GLY A N 1
ATOM 613 C CA . GLY A 1 81 ? 15.229 33.278 45.780 1.00 27.89 81 GLY A CA 1
ATOM 614 C C . GLY A 1 81 ? 16.707 33.418 45.983 1.00 30.64 81 GLY A C 1
ATOM 615 O O . GLY A 1 81 ? 17.410 33.769 45.048 1.00 31.36 81 GLY A O 1
ATOM 616 N N . VAL A 1 82 ? 17.183 33.161 47.217 1.00 32.04 82 VAL A N 1
ATOM 617 C CA . VAL A 1 82 ? 18.599 33.195 47.545 1.00 30.29 82 VAL A CA 1
ATOM 618 C C . VAL A 1 82 ? 19.373 32.071 46.799 1.00 29.17 82 VAL A C 1
ATOM 619 O O . VAL A 1 82 ? 20.364 32.356 46.128 1.00 31.57 82 VAL A O 1
ATOM 623 N N . TYR A 1 83 ? 18.940 30.806 46.898 1.00 27.33 83 TYR A N 1
ATOM 624 C CA . TYR A 1 83 ? 19.590 29.724 46.128 1.00 26.82 83 TYR A CA 1
ATOM 625 C C . TYR A 1 83 ? 19.498 30.016 44.601 1.00 27.28 83 TYR A C 1
ATOM 626 O O . TYR A 1 83 ? 20.405 29.757 43.828 1.00 31.41 83 TYR A O 1
ATOM 635 N N . ARG A 1 84 ? 18.347 30.507 44.194 1.00 28.05 84 ARG A N 1
ATOM 636 C CA . ARG A 1 84 ? 18.102 30.782 42.802 1.00 29.89 84 ARG A CA 1
ATOM 637 C C . ARG A 1 84 ? 19.074 31.847 42.271 1.00 30.27 84 ARG A C 1
ATOM 638 O O . ARG A 1 84 ? 19.601 31.688 41.171 1.00 30.09 84 ARG A O 1
ATOM 646 N N . ALA A 1 85 ? 19.337 32.902 43.058 1.00 29.36 85 ALA A N 1
ATOM 647 C CA . ALA A 1 85 ? 20.294 33.965 42.653 1.00 30.99 85 ALA A CA 1
ATOM 648 C C . ALA A 1 85 ? 21.712 33.444 42.542 1.00 30.22 85 ALA A C 1
ATOM 649 O O . ALA A 1 85 ? 22.483 33.932 41.710 1.00 31.12 85 ALA A O 1
ATOM 651 N N . ILE A 1 86 ? 22.061 32.442 43.350 1.00 30.25 86 ILE A N 1
ATOM 652 C CA . ILE A 1 86 ? 23.345 31.773 43.188 1.00 29.64 86 ILE A CA 1
ATOM 653 C C . ILE A 1 86 ? 23.499 31.064 41.837 1.00 28.17 86 ILE A C 1
ATOM 654 O O . ILE A 1 86 ? 24.516 31.193 41.202 1.00 26.99 86 ILE A O 1
ATOM 659 N N . VAL A 1 87 ? 22.513 30.288 41.432 1.00 26.61 87 VAL A N 1
ATOM 660 C CA . VAL A 1 87 ? 22.680 29.436 40.249 1.00 29.71 87 VAL A CA 1
ATOM 661 C C . VAL A 1 87 ? 22.205 30.084 38.932 1.00 28.90 87 VAL A C 1
ATOM 662 O O . VAL A 1 87 ? 22.493 29.581 37.870 1.00 25.01 87 VAL A O 1
ATOM 666 N N . GLU A 1 88 ? 21.468 31.190 39.001 1.00 30.85 88 GLU A N 1
ATOM 667 C CA . GLU A 1 88 ? 20.866 31.714 37.797 1.00 35.03 88 GLU A CA 1
ATOM 668 C C . GLU A 1 88 ? 21.872 32.216 36.750 1.00 34.65 88 GLU A C 1
ATOM 669 O O . GLU A 1 88 ? 21.621 32.032 35.557 1.00 33.45 88 GLU A O 1
ATOM 675 N N . PRO A 1 89 ? 22.972 32.867 37.169 1.00 30.24 89 PRO A N 1
ATOM 676 C CA . PRO A 1 89 ? 23.917 33.280 36.128 1.00 28.42 89 PRO A CA 1
ATOM 677 C C . PRO A 1 89 ? 24.566 32.106 35.419 1.00 26.55 89 PRO A C 1
ATOM 678 O O . PRO A 1 89 ? 24.814 32.197 34.217 1.00 25.19 89 PRO A O 1
ATOM 682 N N . TRP A 1 90 ? 24.779 30.996 36.125 1.00 24.31 90 TRP A N 1
ATOM 683 C CA . TRP A 1 90 ? 25.328 29.803 35.497 1.00 23.60 90 TRP A CA 1
ATOM 684 C C . TRP A 1 90 ? 24.410 29.332 34.358 1.00 21.94 90 TRP A C 1
ATOM 685 O O . TRP A 1 90 ? 24.869 29.072 33.256 1.00 20.87 90 TRP A O 1
ATOM 696 N N . PHE A 1 91 ? 23.112 29.276 34.637 1.00 22.89 91 PHE A N 1
ATOM 697 C CA . PHE A 1 91 ? 22.110 28.797 33.676 1.00 24.09 91 PHE A CA 1
ATOM 698 C C . PHE A 1 91 ? 21.814 29.777 32.514 1.00 23.54 91 PHE A C 1
ATOM 699 O O . PHE A 1 91 ? 21.286 29.370 31.515 1.00 23.25 91 PHE A O 1
ATOM 707 N N . LYS A 1 92 ? 22.212 31.036 32.657 1.00 23.03 92 LYS A N 1
ATOM 708 C CA . LYS A 1 92 ? 22.065 32.034 31.603 1.00 27.05 92 LYS A CA 1
ATOM 709 C C . LYS A 1 92 ? 23.234 31.977 30.596 1.00 26.56 92 LYS A C 1
ATOM 710 O O . LYS A 1 92 ? 23.146 32.611 29.546 1.00 26.34 92 LYS A O 1
ATOM 714 N N . ARG A 1 93 ? 24.283 31.213 30.901 1.00 24.91 93 ARG A N 1
ATOM 715 C CA . ARG A 1 93 ? 25.434 31.105 29.996 1.00 27.02 93 ARG A CA 1
ATOM 716 C C . ARG A 1 93 ? 25.135 30.730 28.537 1.00 22.94 93 ARG A C 1
ATOM 717 O O . ARG A 1 93 ? 25.910 31.085 27.672 1.00 25.11 93 ARG A O 1
ATOM 725 N N . PRO A 1 94 ? 24.070 29.981 28.256 1.00 22.13 94 PRO A N 1
ATOM 726 C CA . PRO A 1 94 ? 23.859 29.639 26.820 1.00 22.19 94 PRO A CA 1
ATOM 727 C C . PRO A 1 94 ? 23.504 30.854 25.927 1.00 23.94 94 PRO A C 1
ATOM 728 O O . PRO A 1 94 ? 23.379 30.717 24.709 1.00 24.01 94 PRO A O 1
ATOM 732 N N . LEU A 1 95 ? 23.333 32.025 26.539 1.00 24.38 95 LEU A N 1
ATOM 733 C CA . LEU A 1 95 ? 23.158 33.262 25.765 1.00 26.06 95 LEU A CA 1
ATOM 734 C C . LEU A 1 95 ? 24.429 33.804 25.085 1.00 25.12 95 LEU A C 1
ATOM 735 O O . LEU A 1 95 ? 24.351 34.745 24.288 1.00 27.88 95 LEU A O 1
ATOM 740 N N . GLN A 1 96 ? 25.583 33.251 25.463 1.00 25.46 96 GLN A N 1
ATOM 741 C CA . GLN A 1 96 ? 26.909 33.709 25.023 1.00 27.07 96 GLN A CA 1
ATOM 742 C C . GLN A 1 96 ? 27.188 33.173 23.606 1.00 25.29 96 GLN A C 1
ATOM 743 O O . GLN A 1 96 ? 26.810 32.037 23.292 1.00 21.57 96 GLN A O 1
ATOM 749 N N . ALA A 1 97 ? 27.876 33.965 22.787 1.00 23.63 97 ALA A N 1
ATOM 750 C CA . ALA A 1 97 ? 28.149 33.580 21.397 1.00 26.00 97 ALA A CA 1
ATOM 751 C C . ALA A 1 97 ? 29.009 32.345 21.306 1.00 25.37 97 ALA A C 1
ATOM 752 O O . ALA A 1 97 ? 28.746 31.483 20.481 1.00 30.78 97 ALA A O 1
ATOM 754 N N . GLU A 1 98 ? 30.023 32.247 22.157 1.00 30.45 98 GLU A N 1
ATOM 755 C CA . GLU A 1 98 ? 30.978 31.119 22.083 1.00 34.19 98 GLU A CA 1
ATOM 756 C C . GLU A 1 98 ? 30.272 29.807 22.359 1.00 29.09 98 GLU A C 1
ATOM 757 O O . GLU A 1 98 ? 30.484 28.817 21.647 1.00 28.09 98 GLU A O 1
ATOM 763 N N . TYR A 1 99 ? 29.393 29.814 23.363 1.00 24.36 99 TYR A N 1
ATOM 764 C CA . TYR A 1 99 ? 28.590 28.638 23.723 1.00 23.21 99 TYR A CA 1
ATOM 765 C C . TYR A 1 99 ? 27.689 28.220 22.573 1.00 20.73 99 TYR A C 1
ATOM 766 O O . TYR A 1 99 ? 27.622 27.047 22.235 1.00 20.26 99 TYR A O 1
ATOM 775 N N . GLN A 1 100 ? 26.964 29.163 21.997 1.00 22.35 100 GLN A N 1
ATOM 776 C CA . GLN A 1 100 ? 26.124 28.868 20.844 1.00 24.64 100 GLN A CA 1
ATOM 777 C C . GLN A 1 100 ? 26.889 28.365 19.617 1.00 25.31 100 GLN A C 1
ATOM 778 O O . GLN A 1 100 ? 26.319 27.575 18.851 1.00 26.13 100 GLN A O 1
ATOM 784 N N . GLU A 1 101 ? 28.126 28.822 19.404 1.00 27.13 101 GLU A N 1
ATOM 785 C CA . GLU A 1 101 ? 28.937 28.300 18.267 1.00 33.95 101 GLU A CA 1
ATOM 786 C C . GLU A 1 101 ? 29.269 26.824 18.444 1.00 33.72 101 GLU A C 1
ATOM 787 O O . GLU A 1 101 ? 29.211 26.043 17.480 1.00 31.38 101 GLU A O 1
ATOM 793 N N . LYS A 1 102 ? 29.679 26.456 19.667 1.00 29.27 102 LYS A N 1
ATOM 794 C CA . LYS A 1 102 ? 29.987 25.064 19.940 1.00 30.02 102 LYS A CA 1
ATOM 795 C C . LYS A 1 102 ? 28.767 24.180 19.765 1.00 26.28 102 LYS A C 1
ATOM 796 O O . LYS A 1 102 ? 28.859 23.033 19.276 1.00 26.85 102 LYS A O 1
ATOM 802 N N . LEU A 1 103 ? 27.627 24.692 20.216 1.00 25.41 103 LEU A N 1
ATOM 803 C CA . LEU A 1 103 ? 26.386 23.955 20.119 1.00 25.18 103 LEU A CA 1
ATOM 804 C C . LEU A 1 103 ? 25.903 23.856 18.637 1.00 25.21 103 LEU A C 1
ATOM 805 O O . LEU A 1 103 ? 25.350 22.861 18.228 1.00 24.44 103 LEU A O 1
ATOM 810 N N . THR A 1 104 ? 26.103 24.901 17.875 1.00 25.72 104 THR A N 1
ATOM 811 C CA . THR A 1 104 ? 25.818 24.866 16.437 1.00 29.28 104 THR A CA 1
ATOM 812 C C . THR A 1 104 ? 26.668 23.799 15.770 1.00 30.93 104 THR A C 1
ATOM 813 O O . THR A 1 104 ? 26.139 22.969 15.035 1.00 31.14 104 THR A O 1
ATOM 817 N N . ALA A 1 105 ? 27.961 23.777 16.110 1.00 32.64 105 ALA A N 1
ATOM 818 C CA . ALA A 1 105 ? 28.876 22.747 15.587 1.00 34.24 105 ALA A CA 1
ATOM 819 C C . ALA A 1 105 ? 28.452 21.311 15.957 1.00 33.38 105 ALA A C 1
ATOM 820 O O . ALA A 1 105 ? 28.408 20.451 15.080 1.00 34.21 105 ALA A O 1
ATOM 822 N N . GLN A 1 106 ? 28.065 21.069 17.213 1.00 30.89 106 GLN A N 1
ATOM 823 C CA . GLN A 1 106 ? 27.538 19.738 17.614 1.00 28.11 106 GLN A CA 1
ATOM 824 C C . GLN A 1 106 ? 26.302 19.344 16.825 1.00 29.88 106 GLN A C 1
ATOM 825 O O . GLN A 1 106 ? 26.137 18.179 16.450 1.00 28.11 106 GLN A O 1
ATOM 831 N N . ILE A 1 107 ? 25.399 20.295 16.616 1.00 30.70 107 ILE A N 1
ATOM 832 C CA . ILE A 1 107 ? 24.112 19.940 16.059 1.00 30.57 107 ILE A CA 1
ATOM 833 C C . ILE A 1 107 ? 24.251 19.771 14.514 1.00 32.18 107 ILE A C 1
ATOM 834 O O . ILE A 1 107 ? 23.641 18.877 13.905 1.00 32.53 107 ILE A O 1
ATOM 839 N N . SER A 1 108 ? 25.051 20.628 13.914 1.00 31.46 108 SER A N 1
ATOM 840 C CA . SER A 1 108 ? 25.450 20.472 12.542 1.00 38.69 108 SER A CA 1
ATOM 841 C C . SER A 1 108 ? 26.057 19.067 12.275 1.00 42.28 108 SER A C 1
ATOM 842 O O . SER A 1 108 ? 25.580 18.330 11.400 1.00 42.74 108 SER A O 1
ATOM 845 N N . GLU A 1 109 ? 27.054 18.688 13.085 1.00 44.58 109 GLU A N 1
ATOM 846 C CA . GLU A 1 109 ? 27.682 17.360 13.017 1.00 46.10 109 GLU A CA 1
ATOM 847 C C . GLU A 1 109 ? 26.693 16.185 13.058 1.00 44.60 109 GLU A C 1
ATOM 848 O O . GLU A 1 109 ? 26.740 15.285 12.205 1.00 40.35 109 GLU A O 1
ATOM 854 N N . ILE A 1 110 ? 25.806 16.183 14.054 1.00 44.37 110 ILE A N 1
ATOM 855 C CA . ILE A 1 110 ? 24.836 15.087 14.203 1.00 43.73 110 ILE A CA 1
ATOM 856 C C . ILE A 1 110 ? 23.806 15.068 13.049 1.00 45.45 110 ILE A C 1
ATOM 857 O O . ILE A 1 110 ? 23.371 13.996 12.610 1.00 45.59 110 ILE A O 1
ATOM 862 N N . VAL A 1 111 ? 23.421 16.237 12.548 1.00 42.09 111 VAL A N 1
ATOM 863 C CA . VAL A 1 111 ? 22.539 16.261 11.388 1.00 42.91 111 VAL A CA 1
ATOM 864 C C . VAL A 1 111 ? 23.259 15.692 10.133 1.00 40.23 111 VAL A C 1
ATOM 865 O O . VAL A 1 111 ? 22.669 14.887 9.426 1.00 40.99 111 VAL A O 1
ATOM 869 N N . GLU A 1 112 ? 24.510 16.083 9.898 1.00 42.95 112 GLU A N 1
ATOM 870 C CA . GLU A 1 112 ? 25.292 15.614 8.722 1.00 46.63 112 GLU A CA 1
ATOM 871 C C . GLU A 1 112 ? 25.512 14.107 8.745 1.00 48.17 112 GLU A C 1
ATOM 872 O O . GLU A 1 112 ? 25.260 13.457 7.756 1.00 49.70 112 GLU A O 1
ATOM 878 N N . GLU A 1 113 ? 25.961 13.567 9.880 1.00 50.13 113 GLU A N 1
ATOM 879 C CA . GLU A 1 113 ? 26.059 12.124 10.071 1.00 51.67 113 GLU A CA 1
ATOM 880 C C . GLU A 1 113 ? 24.704 11.386 9.879 1.00 50.62 113 GLU A C 1
ATOM 881 O O . GLU A 1 113 ? 24.648 10.272 9.329 1.00 53.25 113 GLU A O 1
ATOM 887 N N . THR A 1 114 ? 23.610 11.999 10.300 1.00 47.12 114 THR A N 1
ATOM 888 C CA . THR A 1 114 ? 22.299 11.392 10.093 1.00 47.24 114 THR A CA 1
ATOM 889 C C . THR A 1 114 ? 21.885 11.400 8.591 1.00 48.35 114 THR A C 1
ATOM 890 O O . THR A 1 114 ? 21.176 10.497 8.128 1.00 46.68 114 THR A O 1
ATOM 894 N N . LEU A 1 115 ? 22.321 12.417 7.851 1.00 50.56 115 LEU A N 1
ATOM 895 C CA . LEU A 1 115 ? 22.108 12.467 6.409 1.00 54.70 115 LEU A CA 1
ATOM 896 C C . LEU A 1 115 ? 22.853 11.360 5.667 1.00 61.83 115 LEU A C 1
ATOM 897 O O . LEU A 1 115 ? 22.304 10.807 4.736 1.00 60.72 115 LEU A O 1
ATOM 902 N N . LEU A 1 116 ? 24.072 11.018 6.106 1.00 70.53 116 LEU A N 1
ATOM 903 C CA . LEU A 1 116 ? 24.793 9.836 5.595 1.00 62.33 116 LEU A CA 1
ATOM 904 C C . LEU A 1 116 ? 24.152 8.503 5.932 1.00 60.31 116 LEU A C 1
ATOM 905 O O . LEU A 1 116 ? 24.139 7.634 5.089 1.00 63.88 116 LEU A O 1
ATOM 910 N N . LYS A 1 117 ? 23.669 8.313 7.162 1.00 64.85 117 LYS A N 1
ATOM 911 C CA . LYS A 1 117 ? 23.011 7.039 7.539 1.00 68.73 117 LYS A CA 1
ATOM 912 C C . LYS A 1 117 ? 21.714 6.882 6.757 1.00 71.06 117 LYS A C 1
ATOM 913 O O . LYS A 1 117 ? 21.327 5.761 6.427 1.00 67.74 117 LYS A O 1
ATOM 915 N N . GLY A 1 118 ? 21.071 8.008 6.438 1.00 77.87 118 GLY A N 1
ATOM 916 C CA . GLY A 1 118 ? 19.806 8.004 5.701 1.00 77.92 118 GLY A CA 1
ATOM 917 C C . GLY A 1 118 ? 18.588 7.824 6.598 1.00 77.17 118 GLY A C 1
ATOM 918 O O . GLY A 1 118 ? 17.668 8.626 6.539 1.00 88.96 118 GLY A O 1
ATOM 919 N N . SER A 1 119 ? 18.585 6.762 7.410 1.00 67.15 119 SER A N 1
ATOM 920 C CA . SER A 1 119 ? 17.506 6.471 8.339 1.00 58.82 119 SER A CA 1
ATOM 921 C C . SER A 1 119 ? 18.049 6.119 9.742 1.00 57.49 119 SER A C 1
ATOM 922 O O . SER A 1 119 ? 19.001 5.356 9.852 1.00 53.50 119 SER A O 1
ATOM 925 N N . VAL A 1 120 ? 17.434 6.677 10.793 1.00 51.02 120 VAL A N 1
ATOM 926 C CA . VAL A 1 120 ? 17.882 6.475 12.176 1.00 47.07 120 VAL A CA 1
ATOM 927 C C . VAL A 1 120 ? 16.738 6.344 13.141 1.00 42.58 120 VAL A C 1
ATOM 928 O O . VAL A 1 120 ? 15.621 6.750 12.859 1.00 46.67 120 VAL A O 1
ATOM 932 N N . GLU A 1 121 ? 17.014 5.743 14.280 1.00 43.82 121 GLU A N 1
ATOM 933 C CA . GLU A 1 121 ? 16.042 5.717 15.336 1.00 47.10 121 GLU A CA 1
ATOM 934 C C . GLU A 1 121 ? 16.256 7.027 16.119 1.00 48.11 121 GLU A C 1
ATOM 935 O O . GLU A 1 121 ? 17.236 7.166 16.837 1.00 49.51 121 GLU A O 1
ATOM 941 N N . VAL A 1 122 ? 15.320 7.967 15.983 1.00 47.05 122 VAL A N 1
ATOM 942 C CA . VAL A 1 122 ? 15.498 9.335 16.503 1.00 46.06 122 VAL A CA 1
ATOM 943 C C . VAL A 1 122 ? 15.686 9.428 18.024 1.00 42.67 122 VAL A C 1
ATOM 944 O O . VAL A 1 122 ? 16.552 10.152 18.489 1.00 45.22 122 VAL A O 1
ATOM 948 N N . VAL A 1 123 ? 14.899 8.699 18.795 1.00 38.98 123 VAL A N 1
ATOM 949 C CA . VAL A 1 123 ? 14.961 8.842 20.246 1.00 41.13 123 VAL A CA 1
ATOM 950 C C . VAL A 1 123 ? 16.363 8.585 20.820 1.00 44.54 123 VAL A C 1
ATOM 951 O O . VAL A 1 123 ? 16.903 9.451 21.528 1.00 40.49 123 VAL A O 1
ATOM 955 N N . THR A 1 124 ? 16.951 7.422 20.498 1.00 41.62 124 THR A N 1
ATOM 956 C CA . THR A 1 124 ? 18.272 7.022 21.018 1.00 43.38 124 THR A CA 1
ATOM 957 C C . THR A 1 124 ? 19.465 7.485 20.170 1.00 42.83 124 THR A C 1
ATOM 958 O O . THR A 1 124 ? 20.427 8.050 20.708 1.00 37.00 124 THR A O 1
ATOM 962 N N . ASP A 1 125 ? 19.398 7.268 18.859 1.00 45.15 125 ASP A N 1
ATOM 963 C CA . ASP A 1 125 ? 20.522 7.587 17.976 1.00 47.39 125 ASP A CA 1
ATOM 964 C C . ASP A 1 125 ? 20.676 9.073 17.684 1.00 44.71 125 ASP A C 1
ATOM 965 O O . ASP A 1 125 ? 21.732 9.491 17.214 1.00 48.44 125 ASP A O 1
ATOM 970 N N . PHE A 1 126 ? 19.636 9.868 17.907 1.00 39.55 126 PHE A N 1
ATOM 971 C CA . PHE A 1 126 ? 19.701 11.293 17.573 1.00 37.10 126 PHE A CA 1
ATOM 972 C C . PHE A 1 126 ? 19.437 12.174 18.825 1.00 34.68 126 PHE A C 1
ATOM 973 O O . PHE A 1 126 ? 20.290 12.909 19.230 1.00 35.45 126 PHE A O 1
ATOM 981 N N . ALA A 1 127 ? 18.271 12.071 19.434 1.00 31.39 127 ALA A N 1
ATOM 982 C CA . ALA A 1 127 ? 17.874 12.961 20.515 1.00 32.17 127 ALA A CA 1
ATOM 983 C C . ALA A 1 127 ? 18.735 12.801 21.781 1.00 31.19 127 ALA A C 1
ATOM 984 O O . ALA A 1 127 ? 19.229 13.795 22.312 1.00 28.32 127 ALA A O 1
ATOM 986 N N . LEU A 1 128 ? 18.944 11.559 22.208 1.00 30.84 128 LEU A N 1
ATOM 987 C CA . LEU A 1 128 ? 19.807 11.249 23.357 1.00 34.54 128 LEU A CA 1
ATOM 988 C C . LEU A 1 128 ? 21.259 11.706 23.162 1.00 36.70 128 LEU A C 1
ATOM 989 O O . LEU A 1 128 ? 21.894 12.214 24.092 1.00 39.80 128 LEU A O 1
ATOM 994 N N . ARG A 1 129 ? 21.780 11.544 21.955 1.00 35.51 129 ARG A N 1
ATOM 995 C CA . ARG A 1 129 ? 23.129 12.021 21.630 1.00 35.51 129 ARG A CA 1
ATOM 996 C C . ARG A 1 129 ? 23.230 13.562 21.658 1.00 34.34 129 ARG A C 1
ATOM 997 O O . ARG A 1 129 ? 24.196 14.112 22.174 1.00 30.67 129 ARG A O 1
ATOM 1005 N N . LEU A 1 130 ? 22.302 14.245 20.990 1.00 29.57 130 LEU A N 1
ATOM 1006 C CA . LEU A 1 130 ? 22.287 15.691 20.999 1.00 29.76 130 LEU A CA 1
ATOM 1007 C C . LEU A 1 130 ? 22.153 16.227 22.464 1.00 26.35 130 LEU A C 1
ATOM 1008 O O . LEU A 1 130 ? 22.903 17.091 22.866 1.00 27.49 130 LEU A O 1
ATOM 1013 N N . GLN A 1 131 ? 21.242 15.678 23.240 1.00 23.98 131 GLN A N 1
ATOM 1014 C CA . GLN A 1 131 ? 20.985 16.123 24.621 1.00 27.15 131 GLN A CA 1
ATOM 1015 C C . GLN A 1 131 ? 22.213 15.970 25.530 1.00 27.84 131 GLN A C 1
ATOM 1016 O O . GLN A 1 131 ? 22.626 16.935 26.193 1.00 26.58 131 GLN A O 1
ATOM 1022 N N . SER A 1 132 ? 22.827 14.781 25.497 1.00 30.25 132 SER A N 1
ATOM 1023 C CA . SER A 1 132 ? 24.045 14.477 26.257 1.00 27.17 132 SER A CA 1
ATOM 1024 C C . SER A 1 132 ? 25.230 15.349 25.844 1.00 28.52 132 SER A C 1
ATOM 1025 O O . SER A 1 132 ? 26.032 15.813 26.703 1.00 25.97 132 SER A O 1
ATOM 1028 N N . ARG A 1 133 ? 25.404 15.546 24.536 1.00 23.96 133 ARG A N 1
ATOM 1029 C CA . ARG A 1 133 ? 26.491 16.400 24.122 1.00 25.44 133 ARG A CA 1
ATOM 1030 C C . ARG A 1 133 ? 26.240 17.859 24.534 1.00 24.76 133 ARG A C 1
ATOM 1031 O O . ARG A 1 133 ? 27.151 18.552 25.011 1.00 24.23 133 ARG A O 1
ATOM 1039 N N . ALA A 1 134 ? 25.019 18.348 24.336 1.00 23.78 134 ALA A N 1
ATOM 1040 C CA . ALA A 1 134 ? 24.728 19.732 24.700 1.00 22.94 134 ALA A CA 1
ATOM 1041 C C . ALA A 1 134 ? 24.918 19.954 26.207 1.00 20.68 134 ALA A C 1
ATOM 1042 O O . ALA A 1 134 ? 25.269 21.030 26.624 1.00 19.09 134 ALA A O 1
ATOM 1044 N N . LEU A 1 135 ? 24.740 18.916 27.004 1.00 21.36 135 LEU A N 1
ATOM 1045 C CA . LEU A 1 135 ? 24.840 19.047 28.471 1.00 20.74 135 LEU A CA 1
ATOM 1046 C C . LEU A 1 135 ? 26.285 19.254 28.944 1.00 25.27 135 LEU A C 1
ATOM 1047 O O . LEU A 1 135 ? 26.497 19.859 30.009 1.00 27.30 135 LEU A O 1
ATOM 1052 N N . THR A 1 136 ? 27.283 18.823 28.138 1.00 24.13 136 THR A N 1
ATOM 1053 C CA . THR A 1 136 ? 28.686 19.054 28.453 1.00 23.38 136 THR A CA 1
ATOM 1054 C C . THR A 1 136 ? 29.038 20.552 28.436 1.00 25.58 136 THR A C 1
ATOM 1055 O O . THR A 1 136 ? 29.926 21.025 29.232 1.00 23.90 136 THR A O 1
ATOM 1059 N N . LEU A 1 137 ? 28.357 21.297 27.560 1.00 21.49 137 LEU A N 1
ATOM 1060 C CA . LEU A 1 137 ? 28.508 22.758 27.515 1.00 22.01 137 LEU A CA 1
ATOM 1061 C C . LEU A 1 137 ? 27.908 23.450 28.732 1.00 20.12 137 LEU A C 1
ATOM 1062 O O . LEU A 1 137 ? 28.509 24.357 29.269 1.00 21.35 137 LEU A O 1
ATOM 1067 N N . LEU A 1 138 ? 26.718 23.062 29.128 1.00 21.00 138 LEU A N 1
ATOM 1068 C CA . LEU A 1 138 ? 26.083 23.679 30.294 1.00 24.65 138 LEU A CA 1
ATOM 1069 C C . LEU A 1 138 ? 26.900 23.410 31.565 1.00 23.19 138 LEU A C 1
ATOM 1070 O O . LEU A 1 138 ? 27.096 24.311 32.378 1.00 20.84 138 LEU A O 1
ATOM 1075 N N . LEU A 1 139 ? 27.361 22.174 31.701 1.00 22.73 139 LEU A N 1
ATOM 1076 C CA . LEU A 1 139 ? 28.131 21.749 32.842 1.00 25.39 139 LEU A CA 1
ATOM 1077 C C . LEU A 1 139 ? 29.619 22.136 32.759 1.00 26.67 139 LEU A C 1
ATOM 1078 O O . LEU A 1 139 ? 30.305 22.155 33.786 1.00 23.47 139 LEU A O 1
ATOM 1083 N N . ASN A 1 140 ? 30.092 22.455 31.545 1.00 29.81 140 ASN A N 1
ATOM 1084 C CA . ASN A 1 140 ? 31.491 22.796 31.289 1.00 32.91 140 ASN A CA 1
ATOM 1085 C C . ASN A 1 140 ? 32.423 21.656 31.738 1.00 34.51 140 ASN A C 1
ATOM 1086 O O . ASN A 1 140 ? 33.414 21.888 32.441 1.00 35.56 140 ASN A O 1
ATOM 1091 N N . THR A 1 141 ? 32.035 20.433 31.364 1.00 33.20 141 THR A N 1
ATOM 1092 C CA . THR A 1 141 ? 32.836 19.239 31.498 1.00 35.85 141 THR A CA 1
ATOM 1093 C C . THR A 1 141 ? 33.483 18.891 30.137 1.00 37.63 141 THR A C 1
ATOM 1094 O O . THR A 1 141 ? 33.064 19.373 29.074 1.00 38.17 141 THR A O 1
ATOM 1098 N N . PRO A 1 142 ? 34.490 18.022 30.168 1.00 38.02 142 PRO A N 1
ATOM 1099 C CA . PRO A 1 142 ? 35.001 17.527 28.884 1.00 37.60 142 PRO A CA 1
ATOM 1100 C C . PRO A 1 142 ? 33.905 16.858 28.012 1.00 36.06 142 PRO A C 1
ATOM 1101 O O . PRO A 1 142 ? 33.013 16.155 28.511 1.00 33.51 142 PRO A O 1
ATOM 1105 N N . PHE A 1 143 ? 33.981 17.078 26.709 1.00 33.56 143 PHE A N 1
ATOM 1106 C CA . PHE A 1 143 ? 33.035 16.469 25.782 1.00 32.73 143 PHE A CA 1
ATOM 1107 C C . PHE A 1 143 ? 32.814 14.961 25.985 1.00 34.32 143 PHE A C 1
ATOM 1108 O O . PHE A 1 143 ? 31.689 14.457 25.875 1.00 35.59 143 PHE A O 1
ATOM 1116 N N . SER A 1 144 ? 33.876 14.239 26.305 1.00 36.06 144 SER A N 1
ATOM 1117 C CA . SER A 1 144 ? 33.808 12.766 26.411 1.00 36.99 144 SER A CA 1
ATOM 1118 C C . SER A 1 144 ? 32.897 12.263 27.535 1.00 36.81 144 SER A C 1
ATOM 1119 O O . SER A 1 144 ? 32.497 11.104 27.545 1.00 33.38 144 SER A O 1
ATOM 1122 N N . GLU A 1 145 ? 32.563 13.131 28.493 1.00 34.88 145 GLU A N 1
ATOM 1123 C CA . GLU A 1 145 ? 31.643 12.724 29.573 1.00 35.62 145 GLU A CA 1
ATOM 1124 C C . GLU A 1 145 ? 30.254 12.361 29.026 1.00 34.23 145 GLU A C 1
ATOM 1125 O O . GLU A 1 145 ? 29.505 11.621 29.657 1.00 36.17 145 GLU A O 1
ATOM 1131 N N . SER A 1 146 ? 29.907 12.893 27.850 1.00 33.29 146 SER A N 1
ATOM 1132 C CA . SER A 1 146 ? 28.642 12.567 27.180 1.00 31.31 146 SER A CA 1
ATOM 1133 C C . SER A 1 146 ? 28.445 11.077 26.902 1.00 33.88 146 SER A C 1
ATOM 1134 O O . SER A 1 146 ? 27.285 10.596 26.876 1.00 33.76 146 SER A O 1
ATOM 1137 N N . GLU A 1 147 ? 29.559 10.348 26.697 1.00 35.77 147 GLU A N 1
ATOM 1138 C CA . GLU A 1 147 ? 29.511 8.879 26.458 1.00 34.40 147 GLU A CA 1
ATOM 1139 C C . GLU A 1 147 ? 28.977 8.131 27.676 1.00 30.59 147 GLU A C 1
ATOM 1140 O O . GL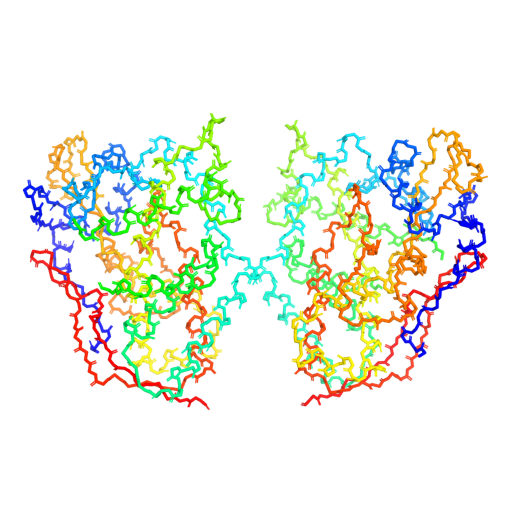U A 1 147 ? 28.187 7.188 27.573 1.00 28.70 147 GLU A O 1
ATOM 1146 N N . THR A 1 148 ? 29.373 8.574 28.852 1.00 30.53 148 THR A N 1
ATOM 1147 C CA . THR A 1 148 ? 28.802 8.023 30.059 1.00 29.52 148 THR A CA 1
ATOM 1148 C C . THR A 1 148 ? 27.300 8.198 30.079 1.00 29.36 148 THR A C 1
ATOM 1149 O O . THR A 1 148 ? 26.540 7.238 30.342 1.00 31.54 148 THR A O 1
ATOM 1153 N N . TRP A 1 149 ? 26.851 9.421 29.803 1.00 31.15 149 TRP A N 1
ATOM 1154 C CA . TRP A 1 149 ? 25.417 9.731 29.869 1.00 32.98 149 TRP A CA 1
ATOM 1155 C C . TRP A 1 149 ? 24.642 8.986 28.778 1.00 30.31 149 TRP A C 1
ATOM 1156 O O . TRP A 1 149 ? 23.559 8.472 29.016 1.00 32.19 149 TRP A O 1
ATOM 1167 N N . ILE A 1 150 ? 25.204 8.908 27.602 1.00 31.50 150 ILE A N 1
ATOM 1168 C CA . ILE A 1 150 ? 24.572 8.113 26.542 1.00 34.75 150 ILE A CA 1
ATOM 1169 C C . ILE A 1 150 ? 24.421 6.618 26.903 1.00 35.42 150 ILE A C 1
ATOM 1170 O O . ILE A 1 150 ? 23.377 6.025 26.640 1.00 30.07 150 ILE A O 1
ATOM 1175 N N . SER A 1 151 ? 25.434 6.032 27.545 1.00 38.07 151 SER A N 1
ATOM 1176 C CA . SER A 1 151 ? 25.357 4.629 28.022 1.00 38.45 151 SER A CA 1
ATOM 1177 C C . SER A 1 151 ? 24.236 4.331 28.980 1.00 40.96 151 SER A C 1
ATOM 1178 O O . SER A 1 151 ? 23.720 3.217 28.991 1.00 48.28 151 SER A O 1
ATOM 1181 N N . TRP A 1 152 ? 23.859 5.289 29.814 1.00 40.82 152 TRP A N 1
ATOM 1182 C CA . TRP A 1 152 ? 22.713 5.089 30.690 1.00 38.66 152 TRP A CA 1
ATOM 1183 C C . TRP A 1 152 ? 21.412 4.783 29.925 1.00 39.19 152 TRP A C 1
ATOM 1184 O O . TRP A 1 152 ? 20.536 4.112 30.454 1.00 39.19 152 TRP A O 1
ATOM 1195 N N . GLY A 1 153 ? 21.255 5.293 28.706 1.00 38.37 153 GLY A N 1
ATOM 1196 C CA . GLY A 1 153 ? 20.042 5.041 27.926 1.00 43.28 153 GLY A CA 1
ATOM 1197 C C . GLY A 1 153 ? 18.832 5.858 28.377 1.00 51.22 153 GLY A C 1
ATOM 1198 O O . GLY A 1 153 ? 18.919 6.662 29.299 1.00 55.14 153 GLY A O 1
ATOM 1199 N N . THR A 1 154 ? 17.710 5.671 27.676 1.00 54.47 154 THR A N 1
ATOM 1200 C CA . THR A 1 154 ? 16.395 6.146 28.088 1.00 54.01 154 THR A CA 1
ATOM 1201 C C . THR A 1 154 ? 15.776 5.029 28.936 1.00 56.79 154 THR A C 1
ATOM 1202 O O . THR A 1 154 ? 15.051 5.282 29.885 1.00 54.64 154 THR A O 1
ATOM 1204 N N . ASP A 1 167 ? 16.999 1.802 43.566 1.00 71.26 167 ASP A N 1
ATOM 1205 C CA . ASP A 1 167 ? 18.166 1.042 43.135 1.00 72.11 167 ASP A CA 1
ATOM 1206 C C . ASP A 1 167 ? 18.652 1.520 41.757 1.00 70.45 167 ASP A C 1
ATOM 1207 O O . ASP A 1 167 ? 19.859 1.643 41.539 1.00 74.73 167 ASP A O 1
ATOM 1209 N N . LYS A 1 168 ? 17.726 1.813 40.843 1.00 67.84 168 LYS A N 1
ATOM 1210 C CA . LYS A 1 168 ? 18.086 2.362 39.493 1.00 75.48 168 LYS A CA 1
ATOM 1211 C C . LYS A 1 168 ? 18.513 3.879 39.488 1.00 69.17 168 LYS A C 1
ATOM 1212 O O . LYS A 1 168 ? 19.388 4.325 38.726 1.00 64.39 168 LYS A O 1
ATOM 1218 N N . ALA A 1 169 ? 17.871 4.653 40.357 1.00 63.59 169 ALA A N 1
ATOM 1219 C CA . ALA A 1 169 ? 18.204 6.056 40.566 1.00 63.21 169 ALA A CA 1
ATOM 1220 C C . ALA A 1 169 ? 19.582 6.233 41.233 1.00 63.14 169 ALA A C 1
ATOM 1221 O O . ALA A 1 169 ? 20.306 7.187 40.945 1.00 58.99 169 ALA A O 1
ATOM 1223 N N . ASN A 1 170 ? 19.933 5.319 42.130 1.00 58.40 170 ASN A N 1
ATOM 1224 C CA . ASN A 1 170 ? 21.242 5.320 42.784 1.00 56.04 170 ASN A CA 1
ATOM 1225 C C . ASN A 1 170 ? 22.421 5.305 41.836 1.00 48.57 170 ASN A C 1
ATOM 1226 O O . ASN A 1 170 ? 23.491 5.730 42.215 1.00 47.52 170 ASN A O 1
ATOM 1231 N N . ILE A 1 171 ? 22.246 4.813 40.619 1.00 46.02 171 ILE A N 1
ATOM 1232 C CA . ILE A 1 171 ? 23.298 4.920 39.622 1.00 51.98 171 ILE A CA 1
ATOM 1233 C C . ILE A 1 171 ? 23.633 6.389 39.387 1.00 50.13 171 ILE A C 1
ATOM 1234 O O . ILE A 1 171 ? 24.808 6.779 39.375 1.00 52.58 171 ILE A O 1
ATOM 1239 N N . LEU A 1 172 ? 22.594 7.197 39.194 1.00 44.38 172 LEU A N 1
ATOM 1240 C CA . LEU A 1 172 ? 22.768 8.636 39.057 1.00 41.45 172 LEU A CA 1
ATOM 1241 C C . LEU A 1 172 ? 23.269 9.266 40.362 1.00 36.13 172 LEU A C 1
ATOM 1242 O O . LEU A 1 172 ? 24.167 10.079 40.341 1.00 33.50 172 LEU A O 1
ATOM 1247 N N . TYR A 1 173 ? 22.697 8.897 41.495 1.00 36.46 173 TYR A N 1
ATOM 1248 C CA . TYR A 1 173 ? 23.034 9.593 42.735 1.00 39.67 173 TYR A CA 1
ATOM 1249 C C . TYR A 1 173 ? 24.483 9.332 43.141 1.00 40.18 173 TYR A C 1
ATOM 1250 O O . TYR A 1 173 ? 25.180 10.246 43.570 1.00 42.36 173 TYR A O 1
ATOM 1259 N N . HIS A 1 174 ? 24.953 8.111 42.952 1.00 42.43 174 HIS A N 1
ATOM 1260 C CA . HIS A 1 174 ? 26.341 7.766 43.271 1.00 44.97 174 HIS A CA 1
ATOM 1261 C C . HIS A 1 174 ? 27.327 8.411 42.282 1.00 38.29 174 HIS A C 1
ATOM 1262 O O . HIS A 1 174 ? 28.395 8.843 42.676 1.00 41.31 174 HIS A O 1
ATOM 1269 N N . TYR A 1 175 ? 26.973 8.498 41.008 1.00 31.57 175 TYR A N 1
ATOM 1270 C CA . TYR A 1 175 ? 27.841 9.156 40.064 1.00 31.73 175 TYR A CA 1
ATOM 1271 C C . TYR A 1 175 ? 27.992 10.652 40.408 1.00 29.97 175 TYR A C 1
ATOM 1272 O O . TYR A 1 175 ? 29.083 11.212 40.289 1.00 28.95 175 TYR A O 1
ATOM 1281 N N . ILE A 1 176 ? 26.902 11.280 40.835 1.00 28.81 176 ILE A N 1
ATOM 1282 C CA . ILE A 1 176 ? 26.926 12.694 41.235 1.00 29.82 176 ILE A CA 1
ATOM 1283 C C . ILE A 1 176 ? 27.813 12.840 42.464 1.00 28.28 176 ILE A C 1
ATOM 1284 O O . ILE A 1 176 ? 28.697 13.693 42.463 1.00 26.01 176 ILE A O 1
ATOM 1289 N N . ASP A 1 177 ? 27.593 12.004 43.492 1.00 35.17 177 ASP A N 1
ATOM 1290 C CA . ASP A 1 177 ? 28.492 11.942 44.692 1.00 36.44 177 ASP A CA 1
ATOM 1291 C C . ASP A 1 177 ? 29.960 11.871 44.287 1.00 38.30 177 ASP A C 1
ATOM 1292 O O . ASP A 1 177 ? 30.792 12.594 44.858 1.00 34.89 177 ASP A O 1
ATOM 1297 N N . GLU A 1 178 ? 30.269 11.034 43.284 1.00 39.89 178 GLU A N 1
ATOM 1298 C CA . GLU A 1 178 ? 31.659 10.867 42.839 1.00 43.02 178 GLU A CA 1
ATOM 1299 C C . GLU A 1 178 ? 32.228 12.127 42.197 1.00 39.54 178 GLU A C 1
ATOM 1300 O O . GLU A 1 178 ? 33.347 12.517 42.522 1.00 35.06 178 GLU A O 1
ATOM 1306 N N . GLN A 1 179 ? 31.475 12.773 41.300 1.00 35.74 179 GLN A N 1
ATOM 1307 C CA . GLN A 1 179 ? 31.938 14.021 40.722 1.00 32.45 179 GLN A CA 1
ATOM 1308 C C . GLN A 1 179 ? 32.088 15.138 41.774 1.00 30.14 179 GLN A C 1
ATOM 1309 O O . GLN A 1 179 ? 32.989 15.956 41.670 1.00 27.25 179 GLN A O 1
ATOM 1315 N N . ILE A 1 180 ? 31.206 15.195 42.774 1.00 32.70 180 ILE A N 1
ATOM 1316 C CA . ILE A 1 180 ? 31.320 16.237 43.822 1.00 33.77 180 ILE A CA 1
ATOM 1317 C C . ILE A 1 180 ? 32.638 16.023 44.575 1.00 37.66 180 ILE A C 1
ATOM 1318 O O . ILE A 1 180 ? 33.408 16.967 44.752 1.00 34.84 180 ILE A O 1
ATOM 1323 N N . ASP A 1 181 ? 32.927 14.768 44.925 1.00 42.87 181 ASP A N 1
ATOM 1324 C CA . ASP A 1 181 ? 34.196 14.394 45.581 1.00 43.69 181 ASP A CA 1
ATOM 1325 C C . ASP A 1 181 ? 35.427 14.714 44.740 1.00 43.75 181 ASP A C 1
ATOM 1326 O O . ASP A 1 181 ? 36.376 15.298 45.281 1.00 39.99 181 ASP A O 1
ATOM 1331 N N . ARG A 1 182 ? 35.410 14.374 43.440 1.00 44.75 182 ARG A N 1
ATOM 1332 C CA . ARG A 1 182 ? 36.499 14.750 42.527 1.00 45.11 182 ARG A CA 1
ATOM 1333 C C . ARG A 1 182 ? 36.719 16.241 42.522 1.00 43.33 182 ARG A C 1
ATOM 1334 O O . ARG A 1 182 ? 37.851 16.691 42.535 1.00 45.61 182 ARG A O 1
ATOM 1342 N N . ALA A 1 183 ? 35.640 17.016 42.454 1.00 43.67 183 ALA A N 1
ATOM 1343 C CA . ALA A 1 183 ? 35.777 18.471 42.368 1.00 42.74 183 ALA A CA 1
ATOM 1344 C C . ALA A 1 183 ? 36.196 19.105 43.701 1.00 40.02 183 ALA A C 1
ATOM 1345 O O . ALA A 1 183 ? 36.819 20.151 43.654 1.00 37.61 183 ALA A O 1
ATOM 1347 N N . SER A 1 184 ? 35.867 18.509 44.859 1.00 38.26 184 SER A N 1
ATOM 1348 C CA . SER A 1 184 ? 36.410 19.040 46.153 1.00 48.42 184 SER A CA 1
ATOM 1349 C C . SER A 1 184 ? 37.904 18.818 46.243 1.00 50.66 184 SER A C 1
ATOM 1350 O O . SER A 1 184 ? 38.588 19.706 46.723 1.00 54.29 184 SER A O 1
ATOM 1353 N N . GLU A 1 185 ? 38.402 17.649 45.806 1.00 56.78 185 GLU A N 1
ATOM 1354 C CA . GLU A 1 185 ? 39.853 17.365 45.841 1.00 60.91 185 GLU A CA 1
ATOM 1355 C C . GLU A 1 185 ? 40.589 18.294 44.881 1.00 60.70 185 GLU A C 1
ATOM 1356 O O . GLU A 1 185 ? 41.591 18.873 45.259 1.00 67.38 185 GLU A O 1
ATOM 1362 N N . ASN A 1 186 ? 40.091 18.418 43.645 1.00 58.68 186 ASN A N 1
ATOM 1363 C CA . ASN A 1 186 ? 40.784 19.149 42.569 1.00 58.22 186 ASN A CA 1
ATOM 1364 C C . ASN A 1 186 ? 39.924 20.213 41.868 1.00 49.96 186 ASN A C 1
ATOM 1365 O O . ASN A 1 186 ? 39.532 20.021 40.730 1.00 46.78 186 ASN A O 1
ATOM 1370 N N . PRO A 1 187 ? 39.671 21.361 42.518 1.00 45.71 187 PRO A N 1
ATOM 1371 C CA . PRO A 1 187 ? 38.753 22.355 41.934 1.00 44.35 187 PRO A CA 1
ATOM 1372 C C . PRO A 1 187 ? 39.129 22.802 40.535 1.00 42.44 187 PRO A C 1
ATOM 1373 O O . PRO A 1 187 ? 40.269 23.159 40.317 1.00 52.17 187 PRO A O 1
ATOM 1377 N N . GLY A 1 188 ? 38.169 22.810 39.610 1.00 43.09 188 GLY A N 1
ATOM 1378 C CA . GLY A 1 188 ? 38.358 23.404 38.277 1.00 43.72 188 GLY A CA 1
ATOM 1379 C C . GLY A 1 188 ? 37.258 24.386 37.879 1.00 43.86 188 GLY A C 1
ATOM 1380 O O . GLY A 1 188 ? 36.877 25.245 38.663 1.00 43.03 188 GLY A O 1
ATOM 1381 N N . ASP A 1 189 ? 36.752 24.239 36.660 1.00 42.91 189 ASP A N 1
ATOM 1382 C CA . ASP A 1 189 ? 35.866 25.220 36.018 1.00 43.92 189 ASP A CA 1
ATOM 1383 C C . ASP A 1 189 ? 34.469 24.683 35.756 1.00 38.72 189 ASP A C 1
ATOM 1384 O O . ASP A 1 189 ? 33.631 25.411 35.231 1.00 38.06 189 ASP A O 1
ATOM 1389 N N . ASP A 1 190 ? 34.238 23.415 36.087 1.00 33.83 190 ASP A N 1
ATOM 1390 C CA . ASP A 1 190 ? 32.983 22.738 35.823 1.00 33.74 190 ASP A CA 1
ATOM 1391 C C . ASP A 1 190 ? 31.928 23.140 36.859 1.00 30.78 190 ASP A C 1
ATOM 1392 O O . ASP A 1 190 ? 32.266 23.762 37.863 1.00 28.10 190 ASP A O 1
ATOM 1397 N N . MET A 1 191 ? 30.664 22.823 36.595 1.00 27.45 191 MET A N 1
ATOM 1398 C CA . MET A 1 191 ? 29.577 23.305 37.427 1.00 28.94 191 MET A CA 1
ATOM 1399 C C . MET A 1 191 ? 29.718 22.885 38.920 1.00 29.07 191 MET A C 1
ATOM 1400 O O . MET A 1 191 ? 29.385 23.656 39.830 1.00 26.75 191 MET A O 1
ATOM 1405 N N . TYR A 1 192 ? 30.177 21.659 39.143 1.00 30.74 192 TYR A N 1
ATOM 1406 C CA . TYR A 1 192 ? 30.432 21.125 40.490 1.00 29.99 192 TYR A CA 1
ATOM 1407 C C . TYR A 1 192 ? 31.358 22.044 41.283 1.00 30.63 192 TYR A C 1
ATOM 1408 O O . TYR A 1 192 ? 31.063 22.439 42.421 1.00 27.28 192 TYR A O 1
ATOM 1417 N N . SER A 1 193 ? 32.456 22.415 40.644 1.00 30.97 193 SER A N 1
ATOM 1418 C CA . SER A 1 193 ? 33.478 23.256 41.267 1.00 31.84 193 SER A CA 1
ATOM 1419 C C . SER A 1 193 ? 32.984 24.638 41.558 1.00 31.79 193 SER A C 1
ATOM 1420 O O . SER A 1 193 ? 33.214 25.158 42.642 1.00 33.39 193 SER A O 1
ATOM 1423 N N . VAL A 1 194 ? 32.296 25.230 40.587 1.00 28.88 194 VAL A N 1
ATOM 1424 C CA . VAL A 1 194 ? 31.671 26.514 40.777 1.00 28.20 194 VAL A CA 1
ATOM 1425 C C . VAL A 1 194 ? 30.647 26.515 41.925 1.00 27.04 194 VAL A C 1
ATOM 1426 O O . VAL A 1 194 ? 30.563 27.476 42.646 1.00 24.59 194 VAL A O 1
ATOM 1430 N N . LEU A 1 195 ? 29.816 25.487 42.017 1.00 25.27 195 LEU A N 1
ATOM 1431 C CA . LEU A 1 195 ? 28.817 25.430 43.067 1.00 27.15 195 LEU A CA 1
ATOM 1432 C C . LEU A 1 195 ? 29.477 25.316 44.459 1.00 29.43 195 LEU A C 1
ATOM 1433 O O . LEU A 1 195 ? 29.090 26.061 45.361 1.00 28.99 195 LEU A O 1
ATOM 1438 N N . LEU A 1 196 ? 30.512 24.478 44.569 1.00 27.99 196 LEU A N 1
ATOM 1439 C CA . LEU A 1 196 ? 31.235 24.295 45.833 1.00 35.36 196 LEU A CA 1
ATOM 1440 C C . LEU A 1 196 ? 31.919 25.559 46.319 1.00 36.03 196 LEU A C 1
ATOM 1441 O O . LEU A 1 196 ? 32.114 25.726 47.506 1.00 35.24 196 LEU A O 1
ATOM 1446 N N . ASN A 1 197 ? 32.260 26.445 45.393 1.00 34.65 197 ASN A N 1
ATOM 1447 C CA . ASN A 1 197 ? 32.824 27.739 45.716 1.00 35.01 197 ASN A CA 1
ATOM 1448 C C . ASN A 1 197 ? 31.786 28.869 45.801 1.00 31.98 197 ASN A C 1
ATOM 1449 O O . ASN A 1 197 ? 32.145 29.975 46.080 1.00 38.53 197 ASN A O 1
ATOM 1454 N N . SER A 1 198 ? 30.509 28.616 45.564 1.00 32.86 198 SER A N 1
ATOM 1455 C CA . SER A 1 198 ? 29.499 29.669 45.654 1.00 34.44 198 SER A CA 1
ATOM 1456 C C . SER A 1 198 ? 28.997 29.846 47.091 1.00 36.67 198 SER A C 1
ATOM 1457 O O . SER A 1 198 ? 29.132 28.956 47.913 1.00 34.35 198 SER A O 1
ATOM 1460 N N . GLU A 1 199 ? 28.358 30.979 47.360 1.00 40.34 199 GLU A N 1
ATOM 1461 C CA . GLU A 1 199 ? 28.012 31.354 48.735 1.00 41.32 199 GLU A CA 1
ATOM 1462 C C . GLU A 1 199 ? 26.550 31.622 48.959 1.00 38.15 199 GLU A C 1
ATOM 1463 O O . GLU A 1 199 ? 25.909 32.297 48.151 1.00 32.20 199 GLU A O 1
ATOM 1469 N N . PHE A 1 200 ? 26.065 31.077 50.075 1.00 32.47 200 PHE A N 1
ATOM 1470 C CA . PHE A 1 200 ? 24.724 31.221 50.547 1.00 32.38 200 PHE A CA 1
ATOM 1471 C C . PHE A 1 200 ? 24.891 32.005 51.831 1.00 35.93 200 PHE A C 1
ATOM 1472 O O . PHE A 1 200 ? 25.322 31.435 52.845 1.00 34.12 200 PHE A O 1
ATOM 1480 N N . GLU A 1 201 ? 24.554 33.277 51.822 1.00 39.30 201 GLU A N 1
ATOM 1481 C CA . GLU A 1 201 ? 24.642 34.111 53.032 1.00 46.88 201 GLU A CA 1
ATOM 1482 C C . GLU A 1 201 ? 26.016 33.968 53.691 1.00 45.49 201 GLU A C 1
ATOM 1483 O O . GLU A 1 201 ? 26.153 33.589 54.861 1.00 45.72 201 GLU A O 1
ATOM 1489 N N . GLY A 1 202 ? 27.034 34.219 52.881 1.00 46.01 202 GLY A N 1
ATOM 1490 C CA . GLY A 1 202 ? 28.408 34.203 53.325 1.00 50.17 202 GLY A CA 1
ATOM 1491 C C . GLY A 1 202 ? 29.117 32.891 53.643 1.00 50.60 202 GLY A C 1
ATOM 1492 O O . GLY A 1 202 ? 30.279 32.933 53.981 1.00 53.18 202 GLY A O 1
ATOM 1493 N N . ARG A 1 203 ? 28.448 31.735 53.582 1.00 47.05 203 ARG A N 1
ATOM 1494 C CA . ARG A 1 203 ? 29.168 30.454 53.654 1.00 42.18 203 ARG A CA 1
ATOM 1495 C C . ARG A 1 203 ? 29.074 29.637 52.350 1.00 40.04 203 ARG A C 1
ATOM 1496 O O . ARG A 1 203 ? 28.102 29.728 51.587 1.00 38.94 203 ARG A O 1
ATOM 1504 N N . LYS A 1 204 ? 30.079 28.791 52.150 1.00 38.25 204 LYS A N 1
ATOM 1505 C CA . LYS A 1 204 ? 30.152 27.978 50.963 1.00 38.42 204 LYS A CA 1
ATOM 1506 C C . LYS A 1 204 ? 29.042 26.957 51.027 1.00 37.28 204 LYS A C 1
ATOM 1507 O O . LYS A 1 204 ? 28.642 26.539 52.096 1.00 37.26 204 LYS A O 1
ATOM 1513 N N . LEU A 1 205 ? 28.530 26.569 49.869 1.00 38.35 205 LEU A N 1
ATOM 1514 C CA . LEU A 1 205 ? 27.519 25.509 49.796 1.00 36.73 205 LEU A CA 1
ATOM 1515 C C . LEU A 1 205 ? 28.174 24.220 50.259 1.00 34.01 205 LEU A C 1
ATOM 1516 O O . LEU A 1 205 ? 29.365 24.030 50.011 1.00 27.83 205 LEU A O 1
ATOM 1521 N N . THR A 1 206 ? 27.422 23.384 50.976 1.00 31.61 206 THR A N 1
ATOM 1522 C CA . THR A 1 206 ? 27.869 22.050 51.324 1.00 30.27 206 THR A CA 1
ATOM 1523 C C . THR A 1 206 ? 27.709 21.099 50.139 1.00 31.95 206 THR A C 1
ATOM 1524 O O . THR A 1 206 ? 26.999 21.380 49.183 1.00 27.77 206 THR A O 1
ATOM 1528 N N . LYS A 1 207 ? 28.327 19.932 50.264 1.00 31.34 207 LYS A N 1
ATOM 1529 C CA . LYS A 1 207 ? 28.238 18.908 49.262 1.00 32.48 207 LYS A CA 1
ATOM 1530 C C . LYS A 1 207 ? 26.822 18.422 49.052 1.00 33.80 207 LYS A C 1
ATOM 1531 O O . LYS A 1 207 ? 26.457 18.113 47.900 1.00 27.75 207 LYS A O 1
ATOM 1537 N N . GLU A 1 208 ? 26.049 18.344 50.152 1.00 30.06 208 GLU A N 1
ATOM 1538 C CA . GLU A 1 208 ? 24.642 17.984 50.103 1.00 31.28 208 GLU A CA 1
ATOM 1539 C C . GLU A 1 208 ? 23.809 18.984 49.300 1.00 29.84 208 GLU A C 1
ATOM 1540 O O . GLU A 1 208 ? 22.869 18.575 48.578 1.00 31.24 208 GLU A O 1
ATOM 1546 N N . GLU A 1 209 ? 24.099 20.271 49.457 1.00 26.62 209 GLU A N 1
ATOM 1547 C CA . GLU A 1 209 ? 23.408 21.294 48.670 1.00 26.39 209 GLU A CA 1
ATOM 1548 C C . GLU A 1 209 ? 23.806 21.189 47.197 1.00 24.08 209 GLU A C 1
ATOM 1549 O O . GLU A 1 209 ? 22.967 21.290 46.351 1.00 28.31 209 GLU A O 1
ATOM 1555 N N . VAL A 1 210 ? 25.070 20.947 46.908 1.00 25.78 210 VAL A N 1
ATOM 1556 C CA . VAL A 1 210 ? 25.536 20.842 45.528 1.00 27.16 210 VAL A CA 1
ATOM 1557 C C . VAL A 1 210 ? 24.855 19.656 44.889 1.00 27.54 210 VAL A C 1
ATOM 1558 O O . VAL A 1 210 ? 24.425 19.740 43.753 1.00 29.63 210 VAL A O 1
ATOM 1562 N N . LYS A 1 211 ? 24.690 18.574 45.643 1.00 29.19 211 LYS A N 1
ATOM 1563 C CA . LYS A 1 211 ? 24.069 17.383 45.110 1.00 29.87 211 LYS A CA 1
ATOM 1564 C C . LYS A 1 211 ? 22.601 17.657 44.765 1.00 30.02 211 LYS A C 1
ATOM 1565 O O . LYS A 1 211 ? 22.076 17.176 43.753 1.00 26.75 211 LYS A O 1
ATOM 1571 N N . GLY A 1 212 ? 21.947 18.429 45.637 1.00 29.58 212 GLY A N 1
ATOM 1572 C CA . GLY A 1 212 ? 20.592 18.930 45.415 1.00 29.28 212 GLY A CA 1
ATOM 1573 C C . GLY A 1 212 ? 20.386 19.680 44.082 1.00 28.26 212 GLY A C 1
ATOM 1574 O O . GLY A 1 212 ? 19.381 19.468 43.396 1.00 25.75 212 GLY A O 1
ATOM 1575 N N . VAL A 1 213 ? 21.348 20.516 43.716 1.00 25.92 213 VAL A N 1
ATOM 1576 C CA . VAL A 1 213 ? 21.297 21.222 42.465 1.00 26.53 213 VAL A CA 1
ATOM 1577 C C . VAL A 1 213 ? 21.610 20.297 41.291 1.00 26.16 213 VAL A C 1
ATOM 1578 O O . VAL A 1 213 ? 20.986 20.385 40.232 1.00 22.18 213 VAL A O 1
ATOM 1582 N N . MET A 1 214 ? 22.611 19.441 41.481 1.00 26.43 214 MET A N 1
ATOM 1583 C CA . MET A 1 214 ? 23.128 18.628 40.378 1.00 26.77 214 MET A CA 1
ATOM 1584 C C . MET A 1 214 ? 22.235 17.460 39.974 1.00 26.35 214 MET A C 1
ATOM 1585 O O . MET A 1 214 ? 22.029 17.219 38.763 1.00 24.61 214 MET A O 1
ATOM 1590 N N . VAL A 1 215 ? 21.637 16.772 40.946 1.00 26.22 215 VAL A N 1
ATOM 1591 C CA . VAL A 1 215 ? 20.670 15.716 40.597 1.00 27.20 215 VAL A CA 1
ATOM 1592 C C . VAL A 1 215 ? 19.466 16.302 39.834 1.00 28.77 215 VAL A C 1
ATOM 1593 O O . VAL A 1 215 ? 18.956 15.713 38.861 1.00 31.12 215 VAL A O 1
ATOM 1597 N N . LEU A 1 216 ? 18.969 17.432 40.332 1.00 27.00 216 LEU A N 1
ATOM 1598 C CA . LEU A 1 216 ? 17.885 18.136 39.686 1.00 26.41 216 LEU A CA 1
ATOM 1599 C C . LEU A 1 216 ? 18.231 18.524 38.279 1.00 26.13 216 LEU A C 1
ATOM 1600 O O . LEU A 1 216 ? 17.423 18.382 37.395 1.00 24.85 216 LEU A O 1
ATOM 1605 N N . THR A 1 217 ? 19.432 19.028 38.095 1.00 25.49 217 THR A N 1
ATOM 1606 C CA . THR A 1 217 ? 19.905 19.436 36.784 1.00 27.39 217 THR A CA 1
ATOM 1607 C C . THR A 1 217 ? 19.971 18.281 35.748 1.00 31.23 217 THR A C 1
ATOM 1608 O O . THR A 1 217 ? 19.551 18.454 34.594 1.00 26.57 217 THR A O 1
ATOM 1612 N N . PHE A 1 218 ? 20.512 17.125 36.148 1.00 31.96 218 PHE A N 1
ATOM 1613 C CA . PHE A 1 218 ? 20.508 15.937 35.289 1.00 30.21 218 PHE A CA 1
ATOM 1614 C C . PHE A 1 218 ? 19.113 15.437 34.993 1.00 31.12 218 PHE A C 1
ATOM 1615 O O . PHE A 1 218 ? 18.804 15.087 33.841 1.00 33.05 218 PHE A O 1
ATOM 1623 N N . ALA A 1 219 ? 18.262 15.409 36.003 1.00 30.17 219 ALA A N 1
ATOM 1624 C CA . ALA A 1 219 ? 16.940 14.828 35.815 1.00 30.00 219 ALA A CA 1
ATOM 1625 C C . ALA A 1 219 ? 15.935 15.729 35.067 1.00 30.29 219 ALA A C 1
ATOM 1626 O O . ALA A 1 219 ? 15.098 15.233 34.318 1.00 37.62 219 ALA A O 1
ATOM 1628 N N . GLY A 1 220 ? 15.983 17.037 35.313 1.00 29.07 220 GLY A N 1
ATOM 1629 C CA . GLY A 1 220 ? 14.987 17.956 34.794 1.00 28.29 220 GLY A CA 1
ATOM 1630 C C . GLY A 1 220 ? 15.138 18.220 33.298 1.00 28.19 220 GLY A C 1
ATOM 1631 O O . GLY A 1 220 ? 14.190 18.603 32.645 1.00 31.04 220 GLY A O 1
ATOM 1632 N N . GLY A 1 221 ? 16.336 18.056 32.773 1.00 27.19 221 GLY A N 1
ATOM 1633 C CA . GLY A 1 221 ? 16.603 18.313 31.394 1.00 28.94 221 GLY A CA 1
ATOM 1634 C C . GLY A 1 221 ? 16.741 17.095 30.497 1.00 30.47 221 GLY A C 1
ATOM 1635 O O . GLY A 1 221 ? 17.066 17.241 29.318 1.00 28.26 221 GLY A O 1
ATOM 1636 N N . ARG A 1 222 ? 16.579 15.893 31.040 1.00 29.97 222 ARG A N 1
ATOM 1637 C CA . ARG A 1 222 ? 16.889 14.691 30.252 1.00 30.78 222 ARG A CA 1
ATOM 1638 C C . ARG A 1 222 ? 15.720 14.304 29.326 1.00 28.59 222 ARG A C 1
ATOM 1639 O O . ARG A 1 222 ? 15.828 14.484 28.116 1.00 23.11 222 ARG A O 1
ATOM 1647 N N . ASP A 1 223 ? 14.625 13.815 29.903 1.00 29.26 223 ASP A N 1
ATOM 1648 C CA . ASP A 1 223 ? 13.437 13.411 29.142 1.00 33.38 223 ASP A CA 1
ATOM 1649 C C . ASP A 1 223 ? 12.743 14.579 28.448 1.00 35.21 223 ASP A C 1
ATOM 1650 O O . ASP A 1 223 ? 12.291 14.461 27.294 1.00 28.82 223 ASP A O 1
ATOM 1655 N N . THR A 1 224 ? 12.622 15.698 29.172 1.00 31.10 224 THR A N 1
ATOM 1656 C CA . THR A 1 224 ? 12.032 16.897 28.582 1.00 30.07 224 THR A CA 1
ATOM 1657 C C . THR A 1 224 ? 12.714 17.298 27.242 1.00 27.49 224 THR A C 1
ATOM 1658 O O . THR A 1 224 ? 12.051 17.469 26.231 1.00 28.47 224 THR A O 1
ATOM 1662 N N . VAL A 1 225 ? 14.023 17.459 27.252 1.00 25.48 225 VAL A N 1
ATOM 1663 C CA . VAL A 1 225 ? 14.742 17.807 26.022 1.00 26.90 225 VAL A CA 1
ATOM 1664 C C . VAL A 1 225 ? 14.667 16.688 24.968 1.00 28.01 225 VAL A C 1
ATOM 1665 O O . VAL A 1 225 ? 14.525 16.974 23.770 1.00 25.19 225 VAL A O 1
ATOM 1669 N N . ILE A 1 226 ? 14.782 15.429 25.408 1.00 29.90 226 ILE A N 1
ATOM 1670 C CA . ILE A 1 226 ? 14.744 14.313 24.459 1.00 31.40 226 ILE A CA 1
ATOM 1671 C C . ILE A 1 226 ? 13.378 14.274 23.720 1.00 29.68 226 ILE A C 1
ATOM 1672 O O . ILE A 1 226 ? 13.328 14.086 22.499 1.00 29.31 226 ILE A O 1
ATOM 1677 N N . ASN A 1 227 ? 12.303 14.478 24.469 1.00 27.87 227 ASN A N 1
ATOM 1678 C CA . ASN A 1 227 ? 10.949 14.537 23.905 1.00 27.95 227 ASN A CA 1
ATOM 1679 C C . ASN A 1 227 ? 10.686 15.773 23.013 1.00 31.27 227 ASN A C 1
ATOM 1680 O O . ASN A 1 227 ? 10.099 15.644 21.929 1.00 27.72 227 ASN A O 1
ATOM 1685 N N . ALA A 1 228 ? 11.142 16.958 23.431 1.00 28.62 228 ALA A N 1
ATOM 1686 C CA . ALA A 1 228 ? 11.035 18.154 22.587 1.00 27.37 228 ALA A CA 1
ATOM 1687 C C . ALA A 1 228 ? 11.742 17.970 21.254 1.00 27.41 228 ALA A C 1
ATOM 1688 O O . ALA A 1 228 ? 11.243 18.379 20.203 1.00 25.62 228 ALA A O 1
ATOM 1690 N N . VAL A 1 229 ? 12.950 17.422 21.297 1.00 29.07 229 VAL A N 1
ATOM 1691 C CA . VAL A 1 229 ? 13.737 17.264 20.073 1.00 30.59 229 VAL A CA 1
ATOM 1692 C C . VAL A 1 229 ? 13.052 16.273 19.126 1.00 31.16 229 VAL A C 1
ATOM 1693 O O . VAL A 1 229 ? 12.914 16.527 17.924 1.00 30.66 229 VAL A O 1
ATOM 1697 N N . THR A 1 230 ? 12.604 15.164 19.699 1.00 31.57 230 THR A N 1
ATOM 1698 C CA . THR A 1 230 ? 12.013 14.070 18.934 1.00 34.43 230 THR A CA 1
ATOM 1699 C C . THR A 1 230 ? 10.657 14.511 18.350 1.00 34.10 230 THR A C 1
ATOM 1700 O O . THR A 1 230 ? 10.415 14.334 17.146 1.00 29.96 230 THR A O 1
ATOM 1704 N N . ASN A 1 231 ? 9.817 15.139 19.188 1.00 32.52 231 ASN A N 1
ATOM 1705 C CA . ASN A 1 231 ? 8.523 15.636 18.753 1.00 32.74 231 ASN A CA 1
ATOM 1706 C C . ASN A 1 231 ? 8.626 16.698 17.652 1.00 34.61 231 ASN A C 1
ATOM 1707 O O . ASN A 1 231 ? 7.764 16.739 16.749 1.00 41.44 231 ASN A O 1
ATOM 1712 N N . SER A 1 232 ? 9.676 17.518 17.698 1.00 30.52 232 SER A N 1
ATOM 1713 C CA . SER A 1 232 ? 9.885 18.538 16.693 1.00 31.95 232 SER A CA 1
ATOM 1714 C C . SER A 1 232 ? 10.189 17.953 15.314 1.00 35.61 232 SER A C 1
ATOM 1715 O O . SER A 1 232 ? 9.759 18.488 14.280 1.00 32.09 232 SER A O 1
ATOM 1718 N N . ILE A 1 233 ? 10.977 16.892 15.291 1.00 38.28 233 ILE A N 1
ATOM 1719 C CA . ILE A 1 233 ? 11.375 16.294 14.027 1.00 37.54 233 ILE A CA 1
ATOM 1720 C C . ILE A 1 233 ? 10.167 15.565 13.423 1.00 37.28 233 ILE A C 1
ATOM 1721 O O . ILE A 1 233 ? 9.869 15.715 12.223 1.00 40.09 233 ILE A O 1
ATOM 1726 N N . ALA A 1 234 ? 9.449 14.820 14.253 1.00 31.81 234 ALA A N 1
ATOM 1727 C CA . ALA A 1 234 ? 8.194 14.226 13.826 1.00 33.41 234 ALA A CA 1
ATOM 1728 C C . ALA A 1 234 ? 7.283 15.252 13.155 1.00 36.63 234 ALA A C 1
ATOM 1729 O O . ALA A 1 234 ? 6.803 15.041 12.009 1.00 36.65 234 ALA A O 1
ATOM 1731 N N . TYR A 1 235 ? 7.029 16.357 13.865 1.00 36.50 235 TYR A N 1
ATOM 1732 C CA . TYR A 1 235 ? 6.166 17.403 13.329 1.00 38.73 235 TYR A CA 1
ATOM 1733 C C . TYR A 1 235 ? 6.637 17.932 11.974 1.00 39.67 235 TYR A C 1
ATOM 1734 O O . TYR A 1 235 ? 5.821 18.161 11.089 1.00 43.05 235 TYR A O 1
ATOM 1743 N N . LEU A 1 236 ? 7.931 18.180 11.838 1.00 39.69 236 LEU A N 1
ATOM 1744 C CA . LEU A 1 236 ? 8.459 18.740 10.611 1.00 43.66 236 LEU A CA 1
ATOM 1745 C C . LEU A 1 236 ? 8.377 17.713 9.485 1.00 48.87 236 LEU A C 1
ATOM 1746 O O . LEU A 1 236 ? 8.350 18.087 8.317 1.00 45.85 236 LEU A O 1
ATOM 1751 N N . ALA A 1 237 ? 8.362 16.433 9.844 1.00 50.31 237 ALA A N 1
ATOM 1752 C CA . ALA A 1 237 ? 8.290 15.356 8.874 1.00 53.25 237 ALA A CA 1
ATOM 1753 C C . ALA A 1 237 ? 6.944 15.308 8.163 1.00 52.82 237 ALA A C 1
ATOM 1754 O O . ALA A 1 237 ? 6.884 14.938 6.990 1.00 47.14 237 ALA A O 1
ATOM 1756 N N . GLU A 1 238 ? 5.882 15.657 8.887 1.00 52.29 238 GLU A N 1
ATOM 1757 C CA . GLU A 1 238 ? 4.533 15.668 8.359 1.00 51.38 238 GLU A CA 1
ATOM 1758 C C . GLU A 1 238 ? 4.043 17.059 7.939 1.00 47.75 238 GLU A C 1
ATOM 1759 O O . GLU A 1 238 ? 2.905 17.180 7.499 1.00 47.76 238 GLU A O 1
ATOM 1765 N N . HIS A 1 239 ? 4.879 18.086 8.090 1.00 41.46 239 HIS A N 1
ATOM 1766 C CA . HIS A 1 239 ? 4.535 19.462 7.711 1.00 39.41 239 HIS A CA 1
ATOM 1767 C C . HIS A 1 239 ? 5.641 20.118 6.898 1.00 43.06 239 HIS A C 1
ATOM 1768 O O . HIS A 1 239 ? 6.337 21.026 7.404 1.00 39.20 239 HIS A O 1
ATOM 1775 N N . PRO A 1 240 ? 5.809 19.686 5.621 1.00 42.99 240 PRO A N 1
ATOM 1776 C CA . PRO A 1 240 ? 6.787 20.298 4.697 1.00 46.04 240 PRO A CA 1
ATOM 1777 C C . PRO A 1 240 ? 6.659 21.824 4.575 1.00 44.10 240 PRO A C 1
ATOM 1778 O O . PRO A 1 240 ? 7.673 22.519 4.426 1.00 47.49 240 PRO A O 1
ATOM 1782 N N . GLU A 1 241 ? 5.425 22.330 4.600 1.00 43.35 241 GLU A N 1
ATOM 1783 C CA . GLU A 1 241 ? 5.190 23.779 4.511 1.00 47.88 241 GLU A CA 1
ATOM 1784 C C . GLU A 1 241 ? 5.872 24.540 5.693 1.00 47.43 241 GLU A C 1
ATOM 1785 O O . GLU A 1 241 ? 6.434 25.642 5.493 1.00 42.76 241 GLU A O 1
ATOM 1787 N N . ALA A 1 242 ? 5.848 23.931 6.895 1.00 44.78 242 ALA A N 1
ATOM 1788 C CA . ALA A 1 242 ? 6.546 24.492 8.069 1.00 41.76 242 ALA A CA 1
ATOM 1789 C C . ALA A 1 242 ? 8.042 24.506 7.860 1.00 39.40 242 ALA A C 1
ATOM 1790 O O . ALA A 1 242 ? 8.723 25.491 8.187 1.00 36.12 242 ALA A O 1
ATOM 1792 N N . LEU A 1 243 ? 8.557 23.406 7.331 1.00 39.57 243 LEU A N 1
ATOM 1793 C CA . LEU A 1 243 ? 9.979 23.289 7.094 1.00 42.56 243 LEU A CA 1
ATOM 1794 C C . LEU A 1 243 ? 10.457 24.409 6.137 1.00 41.84 243 LEU A C 1
ATOM 1795 O O . LEU A 1 243 ? 11.481 25.072 6.398 1.00 40.38 243 LEU A O 1
ATOM 1800 N N . GLU A 1 244 ? 9.691 24.631 5.061 1.00 40.44 244 GLU A N 1
ATOM 1801 C CA . GLU A 1 244 ? 9.994 25.693 4.067 1.00 40.67 244 GLU A CA 1
ATOM 1802 C C . GLU A 1 244 ? 9.858 27.094 4.705 1.00 36.47 244 GLU A C 1
ATOM 1803 O O . GLU A 1 244 ? 10.696 27.960 4.490 1.00 32.94 244 GLU A O 1
ATOM 1806 N N . ARG A 1 245 ? 8.817 27.326 5.506 1.00 35.61 245 ARG A N 1
ATOM 1807 C CA . ARG A 1 245 ? 8.686 28.615 6.205 1.00 36.41 245 ARG A CA 1
ATOM 1808 C C . ARG A 1 245 ? 9.899 28.944 7.075 1.00 38.70 245 ARG A C 1
ATOM 1809 O O . ARG A 1 245 ? 10.388 30.080 7.045 1.00 38.89 245 ARG A O 1
ATOM 1817 N N . LEU A 1 246 ? 10.427 27.950 7.800 1.00 38.22 246 LEU A N 1
ATOM 1818 C CA . LEU A 1 246 ? 11.634 28.169 8.627 1.00 34.58 246 LEU A CA 1
ATOM 1819 C C . LEU A 1 246 ? 12.880 28.405 7.785 1.00 36.63 246 LEU A C 1
ATOM 1820 O O . LEU A 1 246 ? 13.769 29.192 8.180 1.00 33.41 246 LEU A O 1
ATOM 1825 N N . ARG A 1 247 ? 12.971 27.748 6.621 1.00 37.77 247 ARG A N 1
ATOM 1826 C CA . ARG A 1 247 ? 14.100 28.032 5.723 1.00 43.01 247 ARG A CA 1
ATOM 1827 C C . ARG A 1 247 ? 14.055 29.489 5.224 1.00 42.99 247 ARG A C 1
ATOM 1828 O O . ARG A 1 247 ? 15.063 30.184 5.291 1.00 45.82 247 ARG A O 1
ATOM 1836 N N . LYS A 1 248 ? 12.889 29.954 4.769 1.00 47.19 248 LYS A N 1
ATOM 1837 C CA . LYS A 1 248 ? 12.762 31.288 4.126 1.00 48.36 248 LYS A CA 1
ATOM 1838 C C . LYS A 1 248 ? 12.480 32.413 5.099 1.00 48.20 248 LYS A C 1
ATOM 1839 O O . LYS A 1 248 ? 12.650 33.552 4.741 1.00 45.75 248 LYS A O 1
ATOM 1842 N N . GLU A 1 249 ? 12.023 32.104 6.312 1.00 53.28 249 GLU A N 1
ATOM 1843 C CA . GLU A 1 249 ? 11.712 33.127 7.304 1.00 51.48 249 GLU A CA 1
ATOM 1844 C C . GLU A 1 249 ? 12.366 32.780 8.656 1.00 50.84 249 GLU A C 1
ATOM 1845 O O . GLU A 1 249 ? 11.666 32.529 9.631 1.00 45.66 249 GLU A O 1
ATOM 1851 N N . PRO A 1 250 ? 13.702 32.778 8.726 1.00 48.49 250 PRO A N 1
ATOM 1852 C CA . PRO A 1 250 ? 14.404 32.453 9.975 1.00 46.01 250 PRO A CA 1
ATOM 1853 C C . PRO A 1 250 ? 13.989 33.293 11.213 1.00 45.15 250 PRO A C 1
ATOM 1854 O O . PRO A 1 250 ? 14.081 32.800 12.340 1.00 45.26 250 PRO A O 1
ATOM 1858 N N . GLU A 1 251 ? 13.561 34.540 11.001 1.00 40.07 251 GLU A N 1
ATOM 1859 C CA . GLU A 1 251 ? 13.025 35.407 12.071 1.00 39.28 251 GLU A CA 1
ATOM 1860 C C . GLU A 1 251 ? 11.865 34.818 12.906 1.00 37.00 251 GLU A C 1
ATOM 1861 O O . GLU A 1 251 ? 11.664 35.230 14.033 1.00 31.85 251 GLU A O 1
ATOM 1867 N N . ILE A 1 252 ? 11.104 33.856 12.376 1.00 35.75 252 ILE A N 1
ATOM 1868 C CA . ILE A 1 252 ? 10.038 33.262 13.158 1.00 33.04 252 ILE A CA 1
ATOM 1869 C C . ILE A 1 252 ? 10.492 32.127 14.116 1.00 30.77 252 ILE A C 1
ATOM 1870 O O . ILE A 1 252 ? 9.659 31.529 14.794 1.00 28.59 252 ILE A O 1
ATOM 1875 N N . THR A 1 253 ? 11.773 31.813 14.151 1.00 29.58 253 THR A N 1
ATOM 1876 C CA . THR A 1 253 ? 12.224 30.608 14.827 1.00 32.25 253 THR A CA 1
ATOM 1877 C C . THR A 1 253 ? 11.969 30.657 16.359 1.00 30.37 253 THR A C 1
ATOM 1878 O O . THR A 1 253 ? 11.530 29.660 16.948 1.00 31.16 253 THR A O 1
ATOM 1882 N N . GLY A 1 254 ? 12.220 31.810 16.984 1.00 29.35 254 GLY A N 1
ATOM 1883 C CA . GLY A 1 254 ? 11.950 32.013 18.417 1.00 28.57 254 GLY A CA 1
ATOM 1884 C C . GLY A 1 254 ? 10.528 31.630 18.765 1.00 28.60 254 GLY A C 1
ATOM 1885 O O . GLY A 1 254 ? 10.271 30.845 19.698 1.00 24.02 254 GLY A O 1
ATOM 1886 N N . ARG A 1 255 ? 9.606 32.140 17.945 1.00 28.97 255 ARG A N 1
ATOM 1887 C CA . ARG A 1 255 ? 8.192 31.952 18.163 1.00 29.01 255 ARG A CA 1
ATOM 1888 C C . ARG A 1 255 ? 7.779 30.523 17.924 1.00 27.18 255 ARG A C 1
ATOM 1889 O O . ARG A 1 255 ? 6.926 30.010 18.641 1.00 28.55 255 ARG A O 1
ATOM 1897 N N . ALA A 1 256 ? 8.363 29.902 16.902 1.00 24.98 256 ALA A N 1
ATOM 1898 C CA . ALA A 1 256 ? 8.143 28.474 16.628 1.00 24.74 256 ALA A CA 1
ATOM 1899 C C . ALA A 1 256 ? 8.626 27.618 17.787 1.00 23.55 256 ALA A C 1
ATOM 1900 O O . ALA A 1 256 ? 8.011 26.639 18.107 1.00 24.30 256 ALA A O 1
ATOM 1902 N N . VAL A 1 257 ? 9.729 27.982 18.411 1.00 22.55 257 VAL A N 1
ATOM 1903 C CA . VAL A 1 257 ? 10.218 27.166 19.526 1.00 24.57 257 VAL A CA 1
ATOM 1904 C C . VAL A 1 257 ? 9.248 27.243 20.683 1.00 24.56 257 VAL A C 1
ATOM 1905 O O . VAL A 1 257 ? 8.913 26.212 21.277 1.00 24.31 257 VAL A O 1
ATOM 1909 N N . GLU A 1 258 ? 8.761 28.451 20.979 1.00 25.80 258 GLU A N 1
ATOM 1910 C CA . GLU A 1 258 ? 7.836 28.631 22.096 1.00 26.82 258 GLU A CA 1
ATOM 1911 C C . GLU A 1 258 ? 6.518 27.931 21.790 1.00 30.07 258 GLU A C 1
ATOM 1912 O O . GLU A 1 258 ? 5.817 27.447 22.695 1.00 29.74 258 GLU A O 1
ATOM 1918 N N . GLU A 1 259 ? 6.141 27.916 20.514 1.00 28.15 259 GLU A N 1
ATOM 1919 C CA . GLU A 1 259 ? 4.895 27.286 20.166 1.00 28.28 259 GLU A CA 1
ATOM 1920 C C . GLU A 1 259 ? 5.013 25.769 20.300 1.00 26.57 259 GLU A C 1
ATOM 1921 O O . GLU A 1 259 ? 4.064 25.097 20.701 1.00 28.29 259 GLU A O 1
ATOM 1927 N N . MET A 1 260 ? 6.167 25.229 19.935 1.00 28.01 260 MET A N 1
ATOM 1928 C CA . MET A 1 260 ? 6.431 23.825 20.162 1.00 28.32 260 MET A CA 1
ATOM 1929 C C . MET A 1 260 ? 6.460 23.458 21.661 1.00 26.65 260 MET A C 1
ATOM 1930 O O . MET A 1 260 ? 5.902 22.454 22.046 1.00 25.22 260 MET A O 1
ATOM 1935 N N . ILE A 1 261 ? 7.043 24.285 22.501 1.00 22.77 261 ILE A N 1
ATOM 1936 C CA . ILE A 1 261 ? 6.976 24.001 23.923 1.00 23.71 261 ILE A CA 1
ATOM 1937 C C . ILE A 1 261 ? 5.541 23.995 24.436 1.00 21.74 261 ILE A C 1
ATOM 1938 O O . ILE A 1 261 ? 5.181 23.173 25.240 1.00 23.41 261 ILE A O 1
ATOM 1943 N N . ARG A 1 262 ? 4.723 24.920 23.994 1.00 22.56 262 ARG A N 1
ATOM 1944 C CA . ARG A 1 262 ? 3.304 24.966 24.386 1.00 24.08 262 ARG A CA 1
ATOM 1945 C C . ARG A 1 262 ? 2.546 23.669 24.039 1.00 24.06 262 ARG A C 1
ATOM 1946 O O . ARG A 1 262 ? 1.871 23.046 24.876 1.00 21.66 262 ARG A O 1
ATOM 1954 N N . TYR A 1 263 ? 2.628 23.335 22.762 1.00 24.30 263 TYR A N 1
ATOM 1955 C CA . TYR A 1 263 ? 1.871 22.271 22.211 1.00 26.83 263 TYR A CA 1
ATOM 1956 C C . TYR A 1 263 ? 2.384 20.949 22.729 1.00 27.19 263 TYR A C 1
ATOM 1957 O O . TYR A 1 263 ? 1.587 20.130 23.160 1.00 25.88 263 TYR A O 1
ATOM 1966 N N . PHE A 1 264 ? 3.694 20.717 22.687 1.00 25.26 264 PHE A N 1
ATOM 1967 C CA . PHE A 1 264 ? 4.231 19.447 23.219 1.00 25.61 264 PHE A CA 1
ATOM 1968 C C . PHE A 1 264 ? 4.243 19.322 24.741 1.00 25.19 264 PHE A C 1
ATOM 1969 O O . PHE A 1 264 ? 4.098 18.230 25.265 1.00 27.10 264 PHE A O 1
ATOM 1977 N N . SER A 1 265 ? 4.385 20.440 25.436 1.00 24.52 265 SER A N 1
ATOM 1978 C CA . SER A 1 265 ? 4.405 20.472 26.922 1.00 25.53 265 SER A CA 1
ATOM 1979 C C . SER A 1 265 ? 5.094 19.263 27.536 1.00 25.07 265 SER A C 1
ATOM 1980 O O . SER A 1 265 ? 4.504 18.515 28.287 1.00 25.28 265 SER A O 1
ATOM 1983 N N . PRO A 1 266 ? 6.386 19.095 27.229 1.00 25.85 266 PRO A N 1
ATOM 1984 C CA . PRO A 1 266 ? 7.137 17.893 27.577 1.00 27.39 266 PRO A CA 1
ATOM 1985 C C . PRO A 1 266 ? 7.191 17.569 29.058 1.00 28.95 266 PRO A C 1
ATOM 1986 O O . PRO A 1 266 ? 7.330 16.390 29.397 1.00 35.72 266 PRO A O 1
ATOM 1990 N N . LEU A 1 267 ? 7.041 18.557 29.930 1.00 27.04 267 LEU A N 1
ATOM 1991 C CA . LEU A 1 267 ? 6.735 18.251 31.335 1.00 28.17 267 LEU A CA 1
ATOM 1992 C C . LEU A 1 267 ? 5.241 18.447 31.563 1.00 29.29 267 LEU A C 1
ATOM 1993 O O . LEU A 1 267 ? 4.735 19.572 31.655 1.00 29.75 267 LEU A O 1
ATOM 1998 N N . THR A 1 268 ? 4.546 17.331 31.696 1.00 32.15 268 THR A N 1
ATOM 1999 C CA . THR A 1 268 ? 3.093 17.314 31.713 1.00 32.48 268 THR A CA 1
ATOM 2000 C C . THR A 1 268 ? 2.519 18.036 32.888 1.00 29.33 268 THR A C 1
ATOM 2001 O O . THR A 1 268 ? 1.593 18.845 32.748 1.00 29.69 268 THR A O 1
ATOM 2005 N N . GLN A 1 269 ? 3.103 17.814 34.050 1.00 32.06 269 GLN A N 1
ATOM 2006 C CA . GLN A 1 269 ? 2.518 18.338 35.299 1.00 34.41 269 GLN A CA 1
ATOM 2007 C C . GLN A 1 269 ? 3.537 18.263 36.412 1.00 31.75 269 GLN A C 1
ATOM 2008 O O . GLN A 1 269 ? 4.535 17.591 36.299 1.00 30.75 269 GLN A O 1
ATOM 2014 N N . MET A 1 270 ? 3.258 18.972 37.479 1.00 31.79 270 MET A N 1
ATOM 2015 C CA . MET A 1 270 ? 4.095 18.934 38.644 1.00 35.93 270 MET A CA 1
ATOM 2016 C C . MET A 1 270 ? 3.247 19.156 39.882 1.00 34.49 270 MET A C 1
ATOM 2017 O O . MET A 1 270 ? 2.350 19.994 39.893 1.00 32.41 270 MET A O 1
ATOM 2022 N N . GLY A 1 271 ? 3.540 18.423 40.941 1.00 33.54 271 GLY A N 1
ATOM 2023 C CA . GLY A 1 271 ? 2.746 18.555 42.132 1.00 33.81 271 GLY A CA 1
ATOM 2024 C C . GLY A 1 271 ? 3.107 19.722 43.001 1.00 33.95 271 GLY A C 1
ATOM 2025 O O . GLY A 1 271 ? 4.177 20.322 42.850 1.00 38.84 271 GLY A O 1
ATOM 2026 N N . ARG A 1 272 ? 2.194 20.013 43.932 1.00 32.67 272 ARG A N 1
ATOM 2027 C CA . ARG A 1 272 ? 2.429 20.840 45.102 1.00 35.60 272 ARG A CA 1
ATOM 2028 C C . ARG A 1 272 ? 1.707 20.162 46.302 1.00 39.49 272 ARG A C 1
ATOM 2029 O O . ARG A 1 272 ? 0.814 19.321 46.118 1.00 40.23 272 ARG A O 1
ATOM 2037 N N . VAL A 1 273 ? 2.070 20.550 47.515 1.00 40.27 273 VAL A N 1
ATOM 2038 C CA . VAL A 1 273 ? 1.404 20.055 48.722 1.00 41.99 273 VAL A CA 1
ATOM 2039 C C . VAL A 1 273 ? 0.534 21.168 49.300 1.00 41.16 273 VAL A C 1
ATOM 2040 O O . VAL A 1 273 ? 1.003 22.294 49.511 1.00 40.23 273 VAL A O 1
ATOM 2044 N N . VAL A 1 274 ? -0.729 20.848 49.552 1.00 46.46 274 VAL A N 1
ATOM 2045 C CA . VAL A 1 274 ? -1.699 21.834 50.089 1.00 49.77 274 VAL A CA 1
ATOM 2046 C C . VAL A 1 274 ? -1.455 22.026 51.603 1.00 45.34 274 VAL A C 1
ATOM 2047 O O . VAL A 1 274 ? -1.287 21.061 52.320 1.00 39.48 274 VAL A O 1
ATOM 2051 N N . THR A 1 275 ? -1.384 23.260 52.071 1.00 47.31 275 THR A N 1
ATOM 2052 C CA . THR A 1 275 ? -0.946 23.497 53.438 1.00 54.57 275 THR A CA 1
ATOM 2053 C C . THR A 1 275 ? -2.102 23.835 54.361 1.00 64.68 275 THR A C 1
ATOM 2054 O O . THR A 1 275 ? -1.906 24.010 55.561 1.00 72.29 275 THR A O 1
ATOM 2058 N N . GLU A 1 276 ? -3.300 23.980 53.801 1.00 72.39 276 GLU A N 1
ATOM 2059 C CA . GLU A 1 276 ? -4.475 24.453 54.545 1.00 74.65 276 GLU A CA 1
ATOM 2060 C C . GLU A 1 276 ? -5.706 24.152 53.702 1.00 86.12 276 GLU A C 1
ATOM 2061 O O . GLU A 1 276 ? -5.602 24.093 52.480 1.00 96.40 276 GLU A O 1
ATOM 2067 N N . ASP A 1 277 ? -6.863 23.961 54.339 1.00 91.13 277 ASP A N 1
ATOM 2068 C CA . ASP A 1 277 ? -8.114 23.763 53.601 1.00 83.08 277 ASP A CA 1
ATOM 2069 C C . ASP A 1 277 ? -8.436 24.988 52.734 1.00 79.39 277 ASP A C 1
ATOM 2070 O O . ASP A 1 277 ? -8.405 26.121 53.244 1.00 68.10 277 ASP A O 1
ATOM 2075 N N . THR A 1 278 ? -8.704 24.758 51.446 1.00 74.28 278 THR A N 1
ATOM 2076 C CA . THR A 1 278 ? -9.325 25.766 50.561 1.00 74.57 278 THR A CA 1
ATOM 2077 C C . THR A 1 278 ? -10.053 25.029 49.409 1.00 73.57 278 THR A C 1
ATOM 2078 O O . THR A 1 278 ? -10.272 23.806 49.461 1.00 58.24 278 THR A O 1
ATOM 2082 N N . HIS A 1 279 ? -10.467 25.805 48.399 1.00 76.24 279 HIS A N 1
ATOM 2083 C CA . HIS A 1 279 ? -11.179 25.298 47.221 1.00 75.91 279 HIS A CA 1
ATOM 2084 C C . HIS A 1 279 ? -10.515 25.790 45.925 1.00 71.05 279 HIS A C 1
ATOM 2085 O O . HIS A 1 279 ? -9.891 26.852 45.889 1.00 60.88 279 HIS A O 1
ATOM 2092 N N . VAL A 1 280 ? -10.665 25.006 44.864 1.00 69.55 280 VAL A N 1
ATOM 2093 C CA . VAL A 1 280 ? -10.281 25.418 43.517 1.00 73.57 280 VAL A CA 1
ATOM 2094 C C . VAL A 1 280 ? -11.361 24.903 42.569 1.00 73.15 280 VAL A C 1
ATOM 2095 O O . VAL A 1 280 ? -11.691 23.711 42.586 1.00 63.89 280 VAL A O 1
ATOM 2099 N N . CYS A 1 281 ? -11.899 25.802 41.745 1.00 74.31 281 CYS A N 1
ATOM 2100 C CA . CYS A 1 281 ? -13.083 25.514 40.937 1.00 77.11 281 CYS A CA 1
ATOM 2101 C C . CYS A 1 281 ? -14.272 25.069 41.796 1.00 76.55 281 CYS A C 1
ATOM 2102 O O . CYS A 1 281 ? -14.990 24.140 41.389 1.00 66.77 281 CYS A O 1
ATOM 2105 N N . GLU A 1 282 ? -14.454 25.681 42.975 1.00 77.55 282 GLU A N 1
ATOM 2106 C CA . GLU A 1 282 ? -15.529 25.291 43.914 1.00 82.73 282 GLU A CA 1
ATOM 2107 C C . GLU A 1 282 ? -15.465 23.815 44.393 1.00 81.78 282 GLU A C 1
ATOM 2108 O O . GLU A 1 282 ? -16.466 23.267 44.877 1.00 80.39 282 GLU A O 1
ATOM 2114 N N . HIS A 1 283 ? -14.293 23.185 44.256 1.00 80.08 283 HIS A N 1
ATOM 2115 C CA . HIS A 1 283 ? -14.059 21.808 44.712 1.00 79.09 283 HIS A CA 1
ATOM 2116 C C . HIS A 1 283 ? -13.095 21.876 45.888 1.00 82.50 283 HIS A C 1
ATOM 2117 O O . HIS A 1 283 ? -12.096 22.595 45.843 1.00 85.63 283 HIS A O 1
ATOM 2124 N N . ALA A 1 284 ? -13.401 21.141 46.949 1.00 79.16 284 ALA A N 1
ATOM 2125 C CA . ALA A 1 284 ? -12.684 21.304 48.195 1.00 77.77 284 ALA A CA 1
ATOM 2126 C C . ALA A 1 284 ? -11.409 20.484 48.120 1.00 74.38 284 ALA A C 1
ATOM 2127 O O . ALA A 1 284 ? -11.396 19.389 47.516 1.00 68.49 284 ALA A O 1
ATOM 2129 N N . VAL A 1 285 ? -10.333 21.032 48.697 1.00 70.14 285 VAL A N 1
ATOM 2130 C CA . VAL A 1 285 ? -9.081 20.276 48.846 1.00 66.29 285 VAL A CA 1
ATOM 2131 C C . VAL A 1 285 ? -8.577 20.393 50.270 1.00 59.05 285 VAL A C 1
ATOM 2132 O O . VAL A 1 285 ? -8.462 21.514 50.834 1.00 46.40 285 VAL A O 1
ATOM 2136 N N . LYS A 1 286 ? -8.287 19.212 50.815 1.00 59.96 286 LYS A N 1
ATOM 2137 C CA . LYS A 1 286 ? -7.946 19.049 52.208 1.00 67.20 286 LYS A CA 1
ATOM 2138 C C . LYS A 1 286 ? -6.437 19.307 52.408 1.00 70.30 286 LYS A C 1
ATOM 2139 O O . LYS A 1 286 ? -5.613 19.039 51.519 1.00 74.68 286 LYS A O 1
ATOM 2141 N N . ALA A 1 287 ? -6.077 19.854 53.570 1.00 67.65 287 ALA A N 1
ATOM 2142 C CA . ALA A 1 287 ? -4.668 20.054 53.927 1.00 61.12 287 ALA A CA 1
ATOM 2143 C C . ALA A 1 287 ? -3.871 18.740 53.914 1.00 62.38 287 ALA A C 1
ATOM 2144 O O . ALA A 1 287 ? -4.414 17.646 54.154 1.00 61.93 287 ALA A O 1
ATOM 2146 N N . ASP A 1 288 ? -2.583 18.856 53.600 1.00 55.72 288 ASP A N 1
ATOM 2147 C CA . ASP A 1 288 ? -1.689 17.702 53.453 1.00 52.19 288 ASP A CA 1
ATOM 2148 C C . ASP A 1 288 ? -2.045 16.776 52.293 1.00 48.40 288 ASP A C 1
ATOM 2149 O O . ASP A 1 288 ? -1.466 15.714 52.208 1.00 50.33 288 ASP A O 1
ATOM 2151 N N . SER A 1 289 ? -2.958 17.141 51.388 1.00 50.72 289 SER A N 1
ATOM 2152 C CA . SER A 1 289 ? -3.100 16.380 50.137 1.00 50.08 289 SER A CA 1
ATOM 2153 C C . SER A 1 289 ? -2.251 17.066 49.046 1.00 48.28 289 SER A C 1
ATOM 2154 O O . SER A 1 289 ? -1.649 18.105 49.276 1.00 47.02 289 SER A O 1
ATOM 2157 N N . ARG A 1 290 ? -2.210 16.470 47.867 1.00 50.67 290 ARG A N 1
ATOM 2158 C CA . ARG A 1 290 ? -1.456 17.009 46.740 1.00 52.55 290 ARG A CA 1
ATOM 2159 C C . ARG A 1 290 ? -2.363 17.554 45.638 1.00 54.33 290 ARG A C 1
ATOM 2160 O O . ARG A 1 290 ? -3.398 16.953 45.334 1.00 55.61 290 ARG A O 1
ATOM 2168 N N . ILE A 1 291 ? -1.979 18.681 45.038 1.00 52.81 291 ILE A N 1
ATOM 2169 C CA . ILE A 1 291 ? -2.576 19.082 43.763 1.00 46.74 291 ILE A CA 1
ATOM 2170 C C . ILE A 1 291 ? -1.511 18.935 42.708 1.00 46.96 291 ILE A C 1
ATOM 2171 O O . ILE A 1 291 ? -0.353 18.696 43.050 1.00 52.02 291 ILE A O 1
ATOM 2176 N N . SER A 1 292 ? -1.905 19.004 41.440 1.00 41.17 292 SER A N 1
ATOM 2177 C CA . SER A 1 292 ? -0.946 19.099 40.360 1.00 40.26 292 SER A CA 1
ATOM 2178 C C . SER A 1 292 ? -1.259 20.326 39.483 1.00 43.51 292 SER A C 1
ATOM 2179 O O . SER A 1 292 ? -2.407 20.708 39.304 1.00 46.63 292 SER A O 1
ATOM 2182 N N . LEU A 1 293 ? -0.199 20.965 39.008 1.00 41.77 293 LEU A N 1
ATOM 2183 C CA . LEU A 1 293 ? -0.269 22.038 38.032 1.00 37.63 293 LEU A CA 1
ATOM 2184 C C . LEU A 1 293 ? -0.078 21.371 36.681 1.00 36.24 293 LEU A C 1
ATOM 2185 O O . LEU A 1 293 ? 1.017 20.972 36.353 1.00 37.13 293 LEU A O 1
ATOM 2190 N N . CYS A 1 294 ? -1.159 21.146 35.944 1.00 34.08 294 CYS A N 1
ATOM 2191 C CA . CYS A 1 294 ? -1.049 20.373 34.729 1.00 33.62 294 CYS A CA 1
ATOM 2192 C C . CYS A 1 294 ? -0.796 21.358 33.576 1.00 34.65 294 CYS A C 1
ATOM 2193 O O . CYS A 1 294 ? -1.726 21.829 32.918 1.00 37.07 294 CYS A O 1
ATOM 2196 N N . TRP A 1 295 ? 0.478 21.622 33.340 1.00 33.94 295 TRP A N 1
ATOM 2197 C CA . TRP A 1 295 ? 0.933 22.539 32.301 1.00 29.05 295 TRP A CA 1
ATOM 2198 C C . TRP A 1 295 ? 0.383 22.129 30.930 1.00 28.89 295 TRP A C 1
ATOM 2199 O O . TRP A 1 295 ? 0.001 22.977 30.119 1.00 31.05 295 TRP A O 1
ATOM 2210 N N . ALA A 1 296 ? 0.329 20.834 30.652 1.00 30.11 296 ALA A N 1
ATOM 2211 C CA . ALA A 1 296 ? -0.120 20.365 29.331 1.00 29.30 296 ALA A CA 1
ATOM 2212 C C . ALA A 1 296 ? -1.604 20.700 29.040 1.00 29.91 296 ALA A C 1
ATOM 2213 O O . ALA A 1 296 ? -1.931 21.070 27.929 1.00 30.30 296 ALA A O 1
ATOM 2215 N N . SER A 1 297 ? -2.476 20.593 30.043 1.00 29.34 297 SER A N 1
ATOM 2216 C CA . SER A 1 297 ? -3.866 21.042 29.919 1.00 29.66 297 SER A CA 1
ATOM 2217 C C . SER A 1 297 ? -4.010 22.566 29.841 1.00 29.49 297 SER A C 1
ATOM 2218 O O . SER A 1 297 ? -4.763 23.069 29.016 1.00 32.38 297 SER A O 1
ATOM 2221 N N . ALA A 1 298 ? -3.271 23.296 30.677 1.00 27.34 298 ALA A N 1
ATOM 2222 C CA . ALA A 1 298 ? -3.339 24.743 30.678 1.00 27.27 298 ALA A CA 1
ATOM 2223 C C . ALA A 1 298 ? -2.945 25.288 29.296 1.00 25.83 298 ALA A C 1
ATOM 2224 O O . ALA A 1 298 ? -3.506 26.258 28.862 1.00 27.08 298 ALA A O 1
ATOM 2226 N N . ASN A 1 299 ? -2.043 24.608 28.612 1.00 24.47 299 ASN A N 1
ATOM 2227 C CA . ASN A 1 299 ? -1.496 25.062 27.363 1.00 25.22 299 ASN A CA 1
ATOM 2228 C C . ASN A 1 299 ? -2.402 24.729 26.165 1.00 26.70 299 ASN A C 1
ATOM 2229 O O . ASN A 1 299 ? -2.058 25.071 25.025 1.00 22.25 299 ASN A O 1
ATOM 2234 N N . ARG A 1 300 ? -3.516 24.028 26.427 1.00 26.84 300 ARG A N 1
ATOM 2235 C CA . ARG A 1 300 ? -4.571 23.812 25.424 1.00 30.95 300 ARG A CA 1
ATOM 2236 C C . ARG A 1 300 ? -5.894 24.564 25.752 1.00 33.33 300 ARG A C 1
ATOM 2237 O O . ARG A 1 300 ? -6.855 24.427 25.031 1.00 32.47 300 ARG A O 1
ATOM 2245 N N . ASP A 1 301 ? -5.937 25.318 26.851 1.00 32.93 301 ASP A N 1
ATOM 2246 C CA . ASP A 1 301 ? -7.121 26.056 27.255 1.00 33.37 301 ASP A CA 1
ATOM 2247 C C . ASP A 1 301 ? -7.676 26.971 26.134 1.00 37.02 301 ASP A C 1
ATOM 2248 O O . ASP A 1 301 ? -6.987 27.886 25.655 1.00 37.63 301 ASP A O 1
ATOM 2253 N N . ALA A 1 302 ? -8.926 26.742 25.729 1.00 32.96 302 ALA A N 1
ATOM 2254 C CA . ALA A 1 302 ? -9.481 27.437 24.572 1.00 32.65 302 ALA A CA 1
ATOM 2255 C C . ALA A 1 302 ? -9.988 28.837 24.901 1.00 32.24 302 ALA A C 1
ATOM 2256 O O . ALA A 1 302 ? -10.294 29.582 23.987 1.00 29.59 302 ALA A O 1
ATOM 2258 N N . ALA A 1 303 ? -10.037 29.203 26.186 1.00 30.62 303 ALA A N 1
ATOM 2259 C CA . ALA A 1 303 ? -10.283 30.593 26.570 1.00 32.17 303 ALA A CA 1
ATOM 2260 C C . ALA A 1 303 ? -9.032 31.466 26.396 1.00 34.08 303 ALA A C 1
ATOM 2261 O O . ALA A 1 303 ? -9.137 32.701 26.499 1.00 36.92 303 ALA A O 1
ATOM 2263 N N . VAL A 1 304 ? -7.863 30.844 26.146 1.00 33.30 304 VAL A N 1
ATOM 2264 C CA . VAL A 1 304 ? -6.596 31.576 26.077 1.00 29.26 304 VAL A CA 1
ATOM 2265 C C . VAL A 1 304 ? -5.899 31.499 24.748 1.00 26.49 304 VAL A C 1
ATOM 2266 O O . VAL A 1 304 ? -5.325 32.469 24.318 1.00 24.96 304 VAL A O 1
ATOM 2270 N N . PHE A 1 305 ? -5.896 30.340 24.104 1.00 26.62 305 PHE A N 1
ATOM 2271 C CA . PHE A 1 305 ? -5.194 30.162 22.855 1.00 25.03 305 PHE A CA 1
ATOM 2272 C C . PHE A 1 305 ? -6.185 29.926 21.716 1.00 29.66 305 PHE A C 1
ATOM 2273 O O . PHE A 1 305 ? -7.029 29.048 21.774 1.00 31.81 305 PHE A O 1
ATOM 2281 N N . GLU A 1 306 ? -6.102 30.758 20.693 1.00 30.44 306 GLU A N 1
ATOM 2282 C CA . GLU A 1 306 ? -6.763 30.484 19.431 1.00 34.58 306 GLU A CA 1
ATOM 2283 C C . GLU A 1 306 ? -6.135 29.259 18.791 1.00 31.38 306 GLU A C 1
ATOM 2284 O O . GLU A 1 306 ? -4.939 29.118 18.839 1.00 39.53 306 GLU A O 1
ATOM 2290 N N . ASN A 1 307 ? -6.940 28.407 18.160 1.00 32.82 307 ASN A N 1
ATOM 2291 C CA . ASN A 1 307 ? -6.468 27.163 17.492 1.00 31.84 307 ASN A CA 1
ATOM 2292 C C . ASN A 1 307 ? -5.554 26.385 18.434 1.00 29.78 307 ASN A C 1
ATOM 2293 O O . ASN A 1 307 ? -4.402 26.166 18.132 1.00 24.75 307 ASN A O 1
ATOM 2298 N N . PRO A 1 308 ? -6.048 26.008 19.612 1.00 29.37 308 PRO A N 1
ATOM 2299 C CA . PRO A 1 308 ? -5.122 25.468 20.605 1.00 27.73 308 PRO A CA 1
ATOM 2300 C C . PRO A 1 308 ? -4.564 24.095 20.262 1.00 30.13 308 PRO A C 1
ATOM 2301 O O . PRO A 1 308 ? -3.491 23.731 20.769 1.00 32.74 308 PRO A O 1
ATOM 2305 N N . ASN A 1 309 ? -5.269 23.316 19.433 1.00 31.40 309 ASN A N 1
ATOM 2306 C CA . ASN A 1 309 ? -4.855 21.949 19.149 1.00 34.06 309 ASN A CA 1
ATOM 2307 C C . ASN A 1 309 ? -4.093 21.863 17.853 1.00 34.33 309 ASN A C 1
ATOM 2308 O O . ASN A 1 309 ? -3.898 20.797 17.298 1.00 35.82 309 ASN A O 1
ATOM 2313 N N . GLU A 1 310 ? -3.598 23.006 17.408 1.00 35.10 310 GLU A N 1
ATOM 2314 C CA . GLU A 1 310 ? -2.730 23.104 16.253 1.00 39.53 310 GLU A CA 1
ATOM 2315 C C . GLU A 1 310 ? -1.449 23.824 16.674 1.00 36.54 310 GLU A C 1
ATOM 2316 O O . GLU A 1 310 ? -1.416 24.557 17.675 1.00 34.96 310 GLU A O 1
ATOM 2322 N N . ILE A 1 311 ? -0.415 23.617 15.870 1.00 32.98 311 ILE A N 1
ATOM 2323 C CA . ILE A 1 311 ? 0.783 24.386 15.953 1.00 34.25 311 ILE A CA 1
ATOM 2324 C C . ILE A 1 311 ? 0.649 25.568 14.989 1.00 38.15 311 ILE A C 1
ATOM 2325 O O . ILE A 1 311 ? 0.633 25.375 13.770 1.00 36.29 311 ILE A O 1
ATOM 2330 N N . VAL A 1 312 ? 0.536 26.771 15.552 1.00 35.96 312 VAL A N 1
ATOM 2331 C CA . VAL A 1 312 ? 0.593 28.008 14.791 1.00 36.24 312 VAL A CA 1
ATOM 2332 C C . VAL A 1 312 ? 2.028 28.514 14.879 1.00 36.18 312 VAL A C 1
ATOM 2333 O O . VAL A 1 312 ? 2.449 29.121 15.897 1.00 34.66 312 VAL A O 1
ATOM 2337 N N . LEU A 1 313 ? 2.761 28.297 13.797 1.00 32.93 313 LEU A N 1
ATOM 2338 C CA . LEU A 1 313 ? 4.207 28.377 13.785 1.00 34.17 313 LEU A CA 1
ATOM 2339 C C . LEU A 1 313 ? 4.771 29.723 14.194 1.00 32.10 313 LEU A C 1
ATOM 2340 O O . LEU A 1 313 ? 5.863 29.789 14.753 1.00 31.88 313 LEU A O 1
ATOM 2345 N N . ASP A 1 314 ? 4.046 30.789 13.917 1.00 30.93 314 ASP A N 1
ATOM 2346 C CA . ASP A 1 314 ? 4.547 32.135 14.211 1.00 33.21 314 ASP A CA 1
ATOM 2347 C C . ASP A 1 314 ? 3.732 32.836 15.306 1.00 29.93 314 ASP A C 1
ATOM 2348 O O . ASP A 1 314 ? 3.697 34.053 15.367 1.00 29.88 314 ASP A O 1
ATOM 2353 N N . ARG A 1 315 ? 3.082 32.077 16.175 1.00 28.96 315 ARG A N 1
ATOM 2354 C CA . ARG A 1 315 ? 2.181 32.667 17.169 1.00 28.79 315 ARG A CA 1
ATOM 2355 C C . ARG A 1 315 ? 2.917 33.751 17.969 1.00 28.83 315 ARG A C 1
ATOM 2356 O O . ARG A 1 315 ? 3.915 33.454 18.611 1.00 29.80 315 ARG A O 1
ATOM 2364 N N . LYS A 1 316 ? 2.434 34.994 17.923 1.00 31.44 316 LYS A N 1
ATOM 2365 C CA . LYS A 1 316 ? 2.982 36.105 18.733 1.00 34.33 316 LYS A CA 1
ATOM 2366 C C . LYS A 1 316 ? 2.401 36.122 20.140 1.00 30.82 316 LYS A C 1
ATOM 2367 O O . LYS A 1 316 ? 3.109 36.413 21.133 1.00 27.20 316 LYS A O 1
ATOM 2373 N N . VAL A 1 317 ? 1.112 35.860 20.234 1.00 25.43 317 VAL A N 1
ATOM 2374 C CA . VAL A 1 317 ? 0.456 35.882 21.548 1.00 28.34 317 VAL A CA 1
ATOM 2375 C C . VAL A 1 317 ? 0.480 34.480 22.155 1.00 27.15 317 VAL A C 1
ATOM 2376 O O . VAL A 1 317 ? -0.358 33.658 21.822 1.00 26.87 317 VAL A O 1
ATOM 2380 N N . ASN A 1 318 ? 1.412 34.218 23.064 1.00 26.81 318 ASN A N 1
ATOM 2381 C CA . ASN A 1 318 ? 1.641 32.838 23.530 1.00 24.78 318 ASN A CA 1
ATOM 2382 C C . ASN A 1 318 ? 2.097 32.846 24.973 1.00 23.59 318 ASN A C 1
ATOM 2383 O O . ASN A 1 318 ? 3.278 32.609 25.250 1.00 26.08 318 ASN A O 1
ATOM 2388 N N . PRO A 1 319 ? 1.161 33.102 25.909 1.00 24.31 319 PRO A N 1
ATOM 2389 C CA . PRO A 1 319 ? 1.439 33.070 27.355 1.00 24.05 319 PRO A CA 1
ATOM 2390 C C . PRO A 1 319 ? 1.442 31.639 27.913 1.00 23.98 319 PRO A C 1
ATOM 2391 O O . PRO A 1 319 ? 0.790 31.375 28.903 1.00 24.23 319 PRO A O 1
ATOM 2395 N N . HIS A 1 320 ? 2.187 30.725 27.265 1.00 24.78 320 HIS A N 1
ATOM 2396 C CA . HIS A 1 320 ? 2.191 29.329 27.690 1.00 23.86 320 HIS A CA 1
ATOM 2397 C C . HIS A 1 320 ? 2.923 29.106 29.018 1.00 24.65 320 HIS A C 1
ATOM 2398 O O . HIS A 1 320 ? 3.750 29.902 29.440 1.00 25.26 320 HIS A O 1
ATOM 2405 N N . VAL A 1 321 ? 2.643 27.983 29.640 1.00 24.58 321 VAL A N 1
ATOM 2406 C CA . VAL A 1 321 ? 3.259 27.623 30.892 1.00 24.14 321 VAL A CA 1
ATOM 2407 C C . VAL A 1 321 ? 4.043 26.298 30.779 1.00 23.66 321 VAL A C 1
ATOM 2408 O O . VAL A 1 321 ? 4.253 25.620 31.775 1.00 21.15 321 VAL A O 1
ATOM 2412 N N . GLY A 1 322 ? 4.474 25.948 29.563 1.00 21.41 322 GLY A N 1
ATOM 2413 C CA . GLY A 1 322 ? 5.394 24.839 29.320 1.00 19.94 322 GLY A CA 1
ATOM 2414 C C . GLY A 1 322 ? 6.673 24.820 30.145 1.00 20.83 322 GLY A C 1
ATOM 2415 O O . GLY A 1 322 ? 7.148 23.735 30.469 1.00 21.27 322 GLY A O 1
ATOM 2416 N N . PHE A 1 323 ? 7.186 26.004 30.524 1.00 20.14 323 PHE A N 1
ATOM 2417 C CA . PHE A 1 323 ? 8.368 26.176 31.373 1.00 19.44 323 PHE A CA 1
ATOM 2418 C C . PHE A 1 323 ? 7.950 26.660 32.764 1.00 20.97 323 PHE A C 1
ATOM 2419 O O . PHE A 1 323 ? 8.736 27.289 33.470 1.00 23.13 323 PHE A O 1
ATOM 2427 N N . GLY A 1 324 ? 6.730 26.390 33.155 1.00 21.64 324 GLY A N 1
ATOM 2428 C CA . GLY A 1 324 ? 6.276 26.771 34.483 1.00 25.65 324 GLY A CA 1
ATOM 2429 C C . GLY A 1 324 ? 5.782 28.200 34.520 1.00 25.07 324 GLY A C 1
ATOM 2430 O O . GLY A 1 324 ? 5.563 28.818 33.473 1.00 31.50 324 GLY A O 1
ATOM 2431 N N . PHE A 1 325 ? 5.604 28.703 35.720 1.00 21.91 325 PHE A N 1
ATOM 2432 C CA . PHE A 1 325 ? 5.098 30.051 35.935 1.00 25.04 325 PHE A CA 1
ATOM 2433 C C . PHE A 1 325 ? 5.532 30.521 37.312 1.00 24.79 325 PHE A C 1
ATOM 2434 O O . PHE A 1 325 ? 5.552 29.739 38.255 1.00 23.71 325 PHE A O 1
ATOM 2442 N N . SER A 1 326 ? 5.889 31.794 37.391 1.00 28.59 326 SER A N 1
ATOM 2443 C CA . SER A 1 326 ? 6.279 32.479 38.619 1.00 27.86 326 SER A CA 1
ATOM 2444 C C . SER A 1 326 ? 7.541 31.836 39.197 1.00 28.82 326 SER A C 1
ATOM 2445 O O . SER A 1 326 ? 8.476 31.478 38.436 1.00 30.44 326 SER A O 1
ATOM 2448 N N . HIS A 1 327 ? 7.576 31.629 40.517 1.00 28.84 327 HIS A N 1
ATOM 2449 C CA . HIS A 1 327 ? 8.851 31.389 41.247 1.00 28.93 327 HIS A CA 1
ATOM 2450 C C . HIS A 1 327 ? 9.748 30.305 40.672 1.00 26.49 327 HIS A C 1
ATOM 2451 O O . HIS A 1 327 ? 10.939 30.517 40.487 1.00 28.78 327 HIS A O 1
ATOM 2458 N N . HIS A 1 328 ? 9.190 29.146 40.405 1.00 25.30 328 HIS A N 1
ATOM 2459 C CA . HIS A 1 328 ? 9.988 28.010 39.956 1.00 24.32 328 HIS A CA 1
ATOM 2460 C C . HIS A 1 328 ? 10.092 27.888 38.437 1.00 22.94 328 HIS A C 1
ATOM 2461 O O . HIS A 1 328 ? 10.452 26.821 37.945 1.00 22.30 328 HIS A O 1
ATOM 2468 N N . ASN A 1 329 ? 9.834 28.957 37.680 1.00 21.56 329 ASN A N 1
ATOM 2469 C CA . ASN A 1 329 ? 9.910 28.808 36.225 1.00 23.08 329 ASN A CA 1
ATOM 2470 C C . ASN A 1 329 ? 11.266 28.228 35.803 1.00 23.31 329 ASN A C 1
ATOM 2471 O O . ASN A 1 329 ? 12.311 28.494 36.419 1.00 22.79 329 ASN A O 1
ATOM 2476 N N . CYS A 1 330 ? 11.228 27.387 34.774 1.00 22.51 330 CYS A N 1
ATOM 2477 C CA . CYS A 1 330 ? 12.384 26.554 34.385 1.00 22.18 330 CYS A CA 1
ATOM 2478 C C . CYS A 1 330 ? 13.722 27.282 34.211 1.00 21.89 330 CYS A C 1
ATOM 2479 O O . CYS A 1 330 ? 13.868 28.102 33.298 1.00 19.99 330 CYS A O 1
ATOM 2482 N N . LEU A 1 331 ? 14.700 26.898 35.037 1.00 20.33 331 LEU A N 1
ATOM 2483 C CA . LEU A 1 331 ? 16.086 27.400 34.900 1.00 19.57 331 LEU A CA 1
ATOM 2484 C C . LEU A 1 331 ? 16.816 26.882 33.651 1.00 18.28 331 LEU A C 1
ATOM 2485 O O . LEU A 1 331 ? 17.722 27.535 33.145 1.00 18.70 331 LEU A O 1
ATOM 2490 N N . GLY A 1 332 ? 16.466 25.697 33.192 1.00 18.10 332 GLY A N 1
ATOM 2491 C CA . GLY A 1 332 ? 17.020 25.152 31.935 1.00 18.33 332 GLY A CA 1
ATOM 2492 C C . GLY A 1 332 ? 16.434 25.736 30.652 1.00 19.44 332 GLY A C 1
ATOM 2493 O O . GLY A 1 332 ? 16.788 25.313 29.538 1.00 18.59 332 GLY A O 1
ATOM 2494 N N . ALA A 1 333 ? 15.537 26.722 30.784 1.00 21.09 333 ALA A N 1
ATOM 2495 C CA . ALA A 1 333 ? 14.753 27.186 29.652 1.00 20.36 333 ALA A CA 1
ATOM 2496 C C . ALA A 1 333 ? 15.631 27.785 28.559 1.00 21.89 333 ALA A C 1
ATOM 2497 O O . ALA A 1 333 ? 15.418 27.537 27.354 1.00 19.69 333 ALA A O 1
ATOM 2499 N N . THR A 1 334 ? 16.629 28.551 28.988 1.00 23.47 334 THR A N 1
ATOM 2500 C CA . THR A 1 334 ? 17.572 29.163 28.084 1.00 24.02 334 THR A CA 1
ATOM 2501 C C . THR A 1 334 ? 18.401 28.130 27.269 1.00 25.02 334 THR A C 1
ATOM 2502 O O . THR A 1 334 ? 18.545 28.235 26.028 1.00 24.55 334 THR A O 1
ATOM 2506 N N . HIS A 1 335 ? 18.933 27.140 27.968 1.00 23.65 335 HIS A N 1
ATOM 2507 C CA . HIS A 1 335 ? 19.643 26.027 27.326 1.00 22.95 335 HIS A CA 1
ATOM 2508 C C . HIS A 1 335 ? 18.770 25.312 26.288 1.00 22.95 335 HIS A C 1
ATOM 2509 O O . HIS A 1 335 ? 19.168 25.096 25.099 1.00 24.26 335 HIS A O 1
ATOM 2516 N N . ALA A 1 336 ? 17.553 24.992 26.728 1.00 23.14 336 ALA A N 1
ATOM 2517 C CA . ALA A 1 336 ? 16.598 24.270 25.909 1.00 23.14 336 ALA A CA 1
ATOM 2518 C C . ALA A 1 336 ? 16.195 25.055 24.660 1.00 24.16 336 ALA A C 1
ATOM 2519 O O . ALA A 1 336 ? 16.087 24.500 23.545 1.00 22.63 336 ALA A O 1
ATOM 2521 N N . ARG A 1 337 ? 15.919 26.342 24.860 1.00 22.96 337 ARG A N 1
ATOM 2522 C CA . ARG A 1 337 ? 15.571 27.186 23.742 1.00 23.11 337 ARG A CA 1
ATOM 2523 C C . ARG A 1 337 ? 16.670 27.270 22.687 1.00 23.70 337 ARG A C 1
ATOM 2524 O O . ARG A 1 337 ? 16.385 27.306 21.489 1.00 23.64 337 ARG A O 1
ATOM 2532 N N . GLN A 1 338 ? 17.918 27.339 23.122 1.00 24.94 338 GLN A N 1
ATOM 2533 C CA . GLN A 1 338 ? 19.008 27.398 22.167 1.00 25.92 338 GLN A CA 1
ATOM 2534 C C . GLN A 1 338 ? 19.151 26.090 21.389 1.00 28.01 338 GLN A C 1
ATOM 2535 O O . GLN A 1 338 ? 19.427 26.095 20.153 1.00 23.14 338 GLN A O 1
ATOM 2541 N N . ILE A 1 339 ? 18.969 24.975 22.098 1.00 25.43 339 ILE A N 1
ATOM 2542 C CA . ILE A 1 339 ? 19.000 23.673 21.445 1.00 25.98 339 ILE A CA 1
ATOM 2543 C C . ILE A 1 339 ? 17.988 23.658 20.305 1.00 27.01 339 ILE A C 1
ATOM 2544 O O . ILE A 1 339 ? 18.308 23.319 19.179 1.00 27.21 339 ILE A O 1
ATOM 2549 N N . LEU A 1 340 ? 16.760 24.026 20.628 1.00 27.60 340 LEU A N 1
ATOM 2550 C CA . LEU A 1 340 ? 15.673 23.945 19.688 1.00 28.72 340 LEU A CA 1
ATOM 2551 C C . LEU A 1 340 ? 15.720 24.984 18.559 1.00 27.87 340 LEU A C 1
ATOM 2552 O O . LEU A 1 340 ? 15.358 24.620 17.415 1.00 23.95 340 LEU A O 1
ATOM 2557 N N . LYS A 1 341 ? 16.167 26.230 18.842 1.00 25.49 341 LYS A N 1
ATOM 2558 C CA . LYS A 1 341 ? 16.305 27.246 17.770 1.00 26.15 341 LYS A CA 1
ATOM 2559 C C . LYS A 1 341 ? 17.344 26.766 16.745 1.00 29.25 341 LYS A C 1
ATOM 2560 O O . LYS A 1 341 ? 17.096 26.826 15.499 1.00 29.14 341 LYS A O 1
ATOM 2562 N N . ILE A 1 342 ? 18.486 26.288 17.259 1.00 29.09 342 ILE A N 1
ATOM 2563 C CA . ILE A 1 342 ? 19.575 25.787 16.420 1.00 30.18 342 ILE A CA 1
ATOM 2564 C C . ILE A 1 342 ? 19.215 24.503 15.661 1.00 29.66 342 ILE A C 1
ATOM 2565 O O . ILE A 1 342 ? 19.512 24.394 14.476 1.00 26.98 342 ILE A O 1
ATOM 2570 N N . LEU A 1 343 ? 18.561 23.560 16.334 1.00 26.48 343 LEU A N 1
ATOM 2571 C CA . LEU A 1 343 ? 18.073 22.371 15.653 1.00 29.04 343 LEU A CA 1
ATOM 2572 C C . LEU A 1 343 ? 17.128 22.709 14.496 1.00 31.45 343 LEU A C 1
ATOM 2573 O O . LEU A 1 343 ? 17.335 22.242 13.361 1.00 31.39 343 LEU A O 1
ATOM 2578 N N . LEU A 1 344 ? 16.106 23.523 14.776 1.00 33.47 344 LEU A N 1
ATOM 2579 C CA . LEU A 1 344 ? 15.128 23.852 13.717 1.00 34.00 344 LEU A CA 1
ATOM 2580 C C . LEU A 1 344 ? 15.781 24.494 12.474 1.00 34.75 344 LEU A C 1
ATOM 2581 O O . LEU A 1 344 ? 15.416 24.165 11.356 1.00 35.66 344 LEU A O 1
ATOM 2586 N N . GLN A 1 345 ? 16.724 25.400 12.698 1.00 36.62 345 GLN A N 1
ATOM 2587 C CA . GLN A 1 345 ? 17.431 26.102 11.643 1.00 36.81 345 GLN A CA 1
ATOM 2588 C C . GLN A 1 345 ? 18.390 25.154 10.913 1.00 40.81 345 GLN A C 1
ATOM 2589 O O . GLN A 1 345 ? 18.442 25.188 9.691 1.00 37.53 345 GLN A O 1
ATOM 2595 N N . THR A 1 346 ? 19.099 24.286 11.645 1.00 41.78 346 THR A N 1
ATOM 2596 C CA . THR A 1 346 ? 19.983 23.331 11.006 1.00 38.96 346 THR A CA 1
ATOM 2597 C C . THR A 1 346 ? 19.202 22.367 10.095 1.00 39.04 346 THR A C 1
ATOM 2598 O O . THR A 1 346 ? 19.618 22.126 8.972 1.00 34.06 346 THR A O 1
ATOM 2602 N N . LEU A 1 347 ? 18.077 21.840 10.575 1.00 39.85 347 LEU A N 1
ATOM 2603 C CA . LEU A 1 347 ? 17.228 20.987 9.748 1.00 40.48 347 LEU A CA 1
ATOM 2604 C C . LEU A 1 347 ? 16.671 21.727 8.514 1.00 44.49 347 LEU A C 1
ATOM 2605 O O . LEU A 1 347 ? 16.593 21.164 7.421 1.00 42.80 347 LEU A O 1
ATOM 2610 N N . ALA A 1 348 ? 16.270 22.982 8.682 1.00 42.48 348 ALA A N 1
ATOM 2611 C CA . ALA A 1 348 ? 15.719 23.745 7.571 1.00 44.84 348 ALA A CA 1
ATOM 2612 C C . ALA A 1 348 ? 16.754 24.060 6.472 1.00 45.14 348 ALA A C 1
ATOM 2613 O O . ALA A 1 348 ? 16.398 24.181 5.300 1.00 39.15 348 ALA A O 1
ATOM 2615 N N . GLN A 1 349 ? 18.017 24.233 6.861 1.00 48.92 349 GLN A N 1
ATOM 2616 C CA . GLN A 1 349 ? 19.067 24.565 5.907 1.00 52.82 349 GLN A CA 1
ATOM 2617 C C . GLN A 1 349 ? 19.752 23.328 5.261 1.00 51.96 349 GLN A C 1
ATOM 2618 O O . GLN A 1 349 ? 20.504 23.492 4.318 1.00 48.96 349 GLN A O 1
ATOM 2624 N N . LYS A 1 350 ? 19.480 22.116 5.761 1.00 49.98 350 LYS A N 1
ATOM 2625 C CA . LYS A 1 350 ? 20.170 20.891 5.321 1.00 46.64 350 LYS A CA 1
ATOM 2626 C C . LYS A 1 350 ? 19.262 19.736 4.882 1.00 44.97 350 LYS A C 1
ATOM 2627 O O . LYS A 1 350 ? 19.709 18.850 4.166 1.00 46.08 350 LYS A O 1
ATOM 2633 N N . VAL A 1 351 ? 18.028 19.684 5.373 1.00 41.24 351 VAL A N 1
ATOM 2634 C CA . VAL A 1 351 ? 17.129 18.583 5.067 1.00 42.60 351 VAL A CA 1
ATOM 2635 C C . VAL A 1 351 ? 15.988 19.092 4.173 1.00 50.24 351 VAL A C 1
ATOM 2636 O O . VAL A 1 351 ? 15.420 20.171 4.412 1.00 42.97 351 VAL A O 1
ATOM 2640 N N . ALA A 1 352 ? 15.673 18.301 3.137 1.00 53.10 352 ALA A N 1
ATOM 2641 C CA . ALA A 1 352 ? 14.608 18.637 2.191 1.00 52.68 352 ALA A CA 1
ATOM 2642 C C . ALA A 1 352 ? 13.271 18.052 2.640 1.00 49.78 352 ALA A C 1
ATOM 2643 O O . ALA A 1 352 ? 12.232 18.704 2.499 1.00 59.52 352 ALA A O 1
ATOM 2645 N N . SER A 1 353 ? 13.285 16.850 3.209 1.00 44.04 353 SER A N 1
ATOM 2646 C CA . SER A 1 353 ? 12.047 16.206 3.657 1.00 43.39 353 SER A CA 1
ATOM 2647 C C . SER A 1 353 ? 12.381 15.046 4.553 1.00 38.57 353 SER A C 1
ATOM 2648 O O . SER A 1 353 ? 13.529 14.672 4.646 1.00 39.01 353 SER A O 1
ATOM 2651 N N . PHE A 1 354 ? 11.366 14.472 5.184 1.00 41.10 354 PHE A N 1
ATOM 2652 C CA . PHE A 1 354 ? 11.528 13.298 6.041 1.00 44.74 354 PHE A CA 1
ATOM 2653 C C . PHE A 1 354 ? 10.440 12.267 5.721 1.00 47.98 354 PHE A C 1
ATOM 2654 O O . PHE A 1 354 ? 9.434 12.595 5.087 1.00 49.99 354 PHE A O 1
ATOM 2662 N N . GLU A 1 355 ? 10.613 11.035 6.192 1.00 51.48 355 GLU A N 1
ATOM 2663 C CA . GLU A 1 355 ? 9.534 10.059 6.203 1.00 52.07 355 GLU A CA 1
ATOM 2664 C C . GLU A 1 355 ? 9.626 9.279 7.485 1.00 48.77 355 GLU A C 1
ATOM 2665 O O . GLU A 1 355 ? 10.675 8.748 7.816 1.00 56.40 355 GLU A O 1
ATOM 2671 N N . ILE A 1 356 ? 8.507 9.152 8.170 1.00 47.70 356 ILE A N 1
ATOM 2672 C CA . ILE A 1 356 ? 8.409 8.332 9.350 1.00 47.55 356 ILE A CA 1
ATOM 2673 C C . ILE A 1 356 ? 8.134 6.896 8.950 1.00 53.33 356 ILE A C 1
ATOM 2674 O O . ILE A 1 356 ? 7.115 6.621 8.332 1.00 55.89 356 ILE A O 1
ATOM 2679 N N . LEU A 1 357 ? 9.019 5.980 9.351 1.00 58.48 357 LEU A N 1
ATOM 2680 C CA . LEU A 1 357 ? 8.988 4.587 8.902 1.00 56.97 357 LEU A CA 1
ATOM 2681 C C . LEU A 1 357 ? 8.340 3.602 9.877 1.00 57.94 357 LEU A C 1
ATOM 2682 O O . LEU A 1 357 ? 7.785 2.608 9.421 1.00 73.28 357 LEU A O 1
ATOM 2687 N N . ASP A 1 358 ? 8.379 3.865 11.180 1.00 53.42 358 ASP A N 1
ATOM 2688 C CA . ASP A 1 358 ? 7.842 2.956 12.183 1.00 55.37 358 ASP A CA 1
ATOM 2689 C C . ASP A 1 358 ? 8.030 3.570 13.540 1.00 48.76 358 ASP A C 1
ATOM 2690 O O . ASP A 1 358 ? 9.060 4.168 13.788 1.00 52.12 358 ASP A O 1
ATOM 2695 N N . TYR A 1 359 ? 7.095 3.360 14.453 1.00 43.64 359 TYR A N 1
ATOM 2696 C CA . TYR A 1 359 ? 7.173 4.037 15.734 1.00 45.58 359 TYR A CA 1
ATOM 2697 C C . TYR A 1 359 ? 6.412 3.324 16.806 1.00 45.75 359 TYR A C 1
ATOM 2698 O O . TYR A 1 359 ? 5.609 2.479 16.504 1.00 44.65 359 TYR A O 1
ATOM 2707 N N . LYS A 1 360 ? 6.670 3.675 18.061 1.00 45.09 360 LYS A N 1
ATOM 2708 C CA . LYS A 1 360 ? 5.820 3.273 19.163 1.00 47.18 360 LYS A CA 1
ATOM 2709 C C . LYS A 1 360 ? 5.679 4.471 20.106 1.00 49.56 360 LYS A C 1
ATOM 2710 O O . LYS A 1 360 ? 6.672 5.074 20.513 1.00 54.19 360 LYS A O 1
ATOM 2716 N N . GLU A 1 361 ? 4.449 4.773 20.479 1.00 49.23 361 GLU A N 1
ATOM 2717 C CA . GLU A 1 361 ? 4.124 5.925 21.286 1.00 47.42 361 GLU A CA 1
ATOM 2718 C C . GLU A 1 361 ? 4.458 5.723 22.741 1.00 43.71 361 GLU A C 1
ATOM 2719 O O . GLU A 1 361 ? 4.329 4.632 23.272 1.00 48.41 361 GLU A O 1
ATOM 2725 N N . ASN A 1 362 ? 4.886 6.800 23.391 1.00 41.29 362 ASN A N 1
ATOM 2726 C CA . ASN A 1 362 ? 5.084 6.816 24.842 1.00 41.47 362 ASN A CA 1
ATOM 2727 C C . ASN A 1 362 ? 3.860 7.500 25.406 1.00 42.05 362 ASN A C 1
ATOM 2728 O O . ASN A 1 362 ? 3.650 8.687 25.176 1.00 43.51 362 ASN A O 1
ATOM 2733 N N . ILE A 1 363 ? 3.024 6.723 26.093 1.00 42.90 363 ILE A N 1
ATOM 2734 C CA . ILE A 1 363 ? 1.788 7.192 26.681 1.00 41.40 363 ILE A CA 1
ATOM 2735 C C . ILE A 1 363 ? 1.967 7.236 28.166 1.00 46.88 363 ILE A C 1
ATOM 2736 O O . ILE A 1 363 ? 2.338 6.245 28.772 1.00 52.21 363 ILE A O 1
ATOM 2741 N N . GLU A 1 364 ? 1.650 8.382 28.752 1.00 52.94 364 GLU A N 1
ATOM 2742 C CA . GLU A 1 364 ? 1.714 8.556 30.198 1.00 57.05 364 GLU A CA 1
ATOM 2743 C C . GLU A 1 364 ? 0.406 8.087 30.784 1.00 56.08 364 GLU A C 1
ATOM 2744 O O . GLU A 1 364 ? -0.659 8.565 30.397 1.00 47.14 364 GLU A O 1
ATOM 2750 N N . ASP A 1 365 ? 0.508 7.138 31.706 1.00 61.73 365 ASP A N 1
ATOM 2751 C CA . ASP A 1 365 ? -0.644 6.587 32.404 1.00 63.79 365 ASP A CA 1
ATOM 2752 C C . ASP A 1 365 ? -0.961 7.526 33.557 1.00 53.64 365 ASP A C 1
ATOM 2753 O O . ASP A 1 365 ? -0.274 7.525 34.569 1.00 50.34 365 ASP A O 1
ATOM 2758 N N . LEU A 1 366 ? -2.017 8.326 33.377 1.00 54.75 366 LEU A N 1
ATOM 2759 C CA . LEU A 1 366 ? -2.479 9.277 34.387 1.00 56.74 366 LEU A CA 1
ATOM 2760 C C . LEU A 1 366 ? -3.885 8.929 34.872 1.00 57.81 366 LEU A C 1
ATOM 2761 O O . LEU A 1 366 ? -4.733 9.813 35.031 1.00 63.90 366 LEU A O 1
ATOM 2766 N N . ASP A 1 367 ? -4.111 7.632 35.104 1.00 59.96 367 ASP A N 1
ATOM 2767 C CA . ASP A 1 367 ? -5.390 7.078 35.592 1.00 59.91 367 ASP A CA 1
ATOM 2768 C C . ASP A 1 367 ? -6.528 7.287 34.558 1.00 55.90 367 ASP A C 1
ATOM 2769 O O . ASP A 1 367 ? -6.557 6.604 33.537 1.00 54.18 367 ASP A O 1
ATOM 2774 N N . HIS A 1 368 ? -7.436 8.233 34.779 1.00 59.34 368 HIS A N 1
ATOM 2775 C CA . HIS A 1 368 ? -8.517 8.457 33.819 1.00 61.95 368 HIS A CA 1
ATOM 2776 C C . HIS A 1 368 ? -8.016 9.120 32.514 1.00 59.39 368 HIS A C 1
ATOM 2777 O O . HIS A 1 368 ? -8.741 9.174 31.509 1.00 55.19 368 HIS A O 1
ATOM 2784 N N . PHE A 1 369 ? -6.779 9.622 32.527 1.00 55.55 369 PHE A N 1
ATOM 2785 C CA . PHE A 1 369 ? -6.211 10.262 31.351 1.00 52.60 369 PHE A CA 1
ATOM 2786 C C . PHE A 1 369 ? -4.996 9.503 30.868 1.00 52.48 369 PHE A C 1
ATOM 2787 O O . PHE A 1 369 ? -4.178 9.020 31.650 1.00 54.16 369 PHE A O 1
ATOM 2795 N N . GLN A 1 370 ? -4.912 9.399 29.554 1.00 55.24 370 GLN A N 1
ATOM 2796 C CA . GLN A 1 370 ? -3.843 8.702 28.897 1.00 56.76 370 GLN A CA 1
ATOM 2797 C C . GLN A 1 370 ? -3.270 9.731 27.927 1.00 56.65 370 GLN A C 1
ATOM 2798 O O . GLN A 1 370 ? -3.971 10.200 27.024 1.00 57.24 370 GLN A O 1
ATOM 2804 N N . ARG A 1 371 ? -2.006 10.102 28.131 1.00 55.76 371 ARG A N 1
ATOM 2805 C CA . ARG A 1 371 ? -1.422 11.267 27.451 1.00 46.41 371 ARG A CA 1
ATOM 2806 C C . ARG A 1 371 ? -0.215 10.939 26.638 1.00 41.41 371 ARG A C 1
ATOM 2807 O O . ARG A 1 371 ? 0.817 10.590 27.180 1.00 44.30 371 ARG A O 1
ATOM 2815 N N . LYS A 1 372 ? -0.311 11.094 25.332 1.00 37.64 372 LYS A N 1
ATOM 2816 C CA . LYS A 1 372 ? 0.858 10.966 24.510 1.00 38.26 372 LYS A CA 1
ATOM 2817 C C . LYS A 1 372 ? 1.832 12.109 24.795 1.00 43.99 372 LYS A C 1
ATOM 2818 O O . LYS A 1 372 ? 1.491 13.288 24.585 1.00 46.47 372 LYS A O 1
ATOM 2824 N N . VAL A 1 373 ? 3.033 11.756 25.278 1.00 41.72 373 VAL A N 1
ATOM 2825 C CA . VAL A 1 373 ? 4.099 12.729 25.547 1.00 37.61 373 VAL A CA 1
ATOM 2826 C C . VAL A 1 373 ? 5.162 12.711 24.478 1.00 37.02 373 VAL A C 1
ATOM 2827 O O . VAL A 1 373 ? 5.937 13.653 24.378 1.00 34.24 373 VAL A O 1
ATOM 2831 N N . GLY A 1 374 ? 5.163 11.674 23.638 1.00 40.00 374 GLY A N 1
ATOM 2832 C CA . GLY A 1 374 ? 6.164 11.491 22.604 1.00 40.84 374 GLY A CA 1
ATOM 2833 C C . GLY A 1 374 ? 6.229 10.045 22.117 1.00 43.32 374 GLY A C 1
ATOM 2834 O O . GLY A 1 374 ? 5.202 9.372 21.990 1.00 46.74 374 GLY A O 1
ATOM 2835 N N . PHE A 1 375 ? 7.448 9.571 21.862 1.00 42.10 375 PHE A N 1
ATOM 2836 C CA . PHE A 1 375 ? 7.709 8.241 21.311 1.00 43.89 375 PHE A CA 1
ATOM 2837 C C . PHE A 1 375 ? 8.774 7.485 22.111 1.00 44.68 375 PHE A C 1
ATOM 2838 O O . PHE A 1 375 ? 9.759 8.079 22.550 1.00 44.91 375 PHE A O 1
ATOM 2846 N N . HIS A 1 376 ? 8.569 6.172 22.293 1.00 42.87 376 HIS A N 1
ATOM 2847 C CA . HIS A 1 376 ? 9.603 5.291 22.841 1.00 38.48 376 HIS A CA 1
ATOM 2848 C C . HIS A 1 376 ? 10.644 5.084 21.757 1.00 36.02 376 HIS A C 1
ATOM 2849 O O . HIS A 1 376 ? 11.841 5.007 22.029 1.00 42.30 376 HIS A O 1
ATOM 2856 N N . ASN A 1 377 ? 10.192 5.008 20.518 1.00 32.91 377 ASN A N 1
ATOM 2857 C CA . ASN A 1 377 ? 11.089 4.940 19.376 1.00 37.46 377 ASN A CA 1
ATOM 2858 C C . ASN A 1 377 ? 10.373 5.440 18.132 1.00 32.00 377 ASN A C 1
ATOM 2859 O O . ASN A 1 377 ? 9.165 5.428 18.079 1.00 35.28 377 ASN A O 1
ATOM 2864 N N . ILE A 1 378 ? 11.120 5.923 17.147 1.00 36.87 378 ILE A N 1
ATOM 2865 C CA . ILE A 1 378 ? 10.524 6.373 15.902 1.00 39.88 378 ILE A CA 1
ATOM 2866 C C . ILE A 1 378 ? 11.632 6.413 14.913 1.00 41.46 378 ILE A C 1
ATOM 2867 O O . ILE A 1 378 ? 12.638 7.078 15.155 1.00 45.75 378 ILE A O 1
ATOM 2872 N N . GLN A 1 379 ? 11.447 5.697 13.795 1.00 43.74 379 GLN A N 1
ATOM 2873 C CA . GLN A 1 379 ? 12.477 5.593 12.763 1.00 47.13 379 GLN A CA 1
ATOM 2874 C C . GLN A 1 379 ? 12.159 6.631 11.742 1.00 45.71 379 GLN A C 1
ATOM 2875 O O . GLN A 1 379 ? 11.037 6.675 11.259 1.00 42.38 379 GLN A O 1
ATOM 2881 N N . ILE A 1 380 ? 13.142 7.444 11.371 1.00 46.05 380 ILE A N 1
ATOM 2882 C CA . ILE A 1 380 ? 12.886 8.501 10.425 1.00 49.18 380 ILE A CA 1
ATOM 2883 C C . ILE A 1 380 ? 14.012 8.589 9.434 1.00 50.70 380 ILE A C 1
ATOM 2884 O O . ILE A 1 380 ? 15.182 8.492 9.801 1.00 55.31 380 ILE A O 1
ATOM 2889 N N . LYS A 1 381 ? 13.630 8.816 8.183 1.00 46.36 381 LYS A N 1
ATOM 2890 C CA . LYS A 1 381 ? 14.552 8.944 7.084 1.00 46.66 381 LYS A CA 1
ATOM 2891 C C . LYS A 1 381 ? 14.758 10.430 6.856 1.00 46.97 381 LYS A C 1
ATOM 2892 O O . LYS A 1 381 ? 13.790 11.163 6.779 1.00 49.73 381 LYS A O 1
ATOM 2898 N N . PHE A 1 382 ? 16.005 10.876 6.712 1.00 46.37 382 PHE A N 1
ATOM 2899 C CA . PHE A 1 382 ? 16.303 12.269 6.454 1.00 44.57 382 PHE A CA 1
ATOM 2900 C C . PHE A 1 382 ? 16.804 12.333 5.024 1.00 51.02 382 PHE A C 1
ATOM 2901 O O . PHE A 1 382 ? 17.830 11.718 4.746 1.00 61.34 382 PHE A O 1
ATOM 2909 N N . ASN A 1 383 ? 16.121 13.049 4.118 1.00 51.04 383 ASN A N 1
ATOM 2910 C CA . ASN A 1 383 ? 16.594 13.179 2.717 1.00 51.83 383 ASN A CA 1
ATOM 2911 C C . ASN A 1 383 ? 17.302 14.532 2.544 1.00 52.07 383 ASN A C 1
ATOM 2912 O O . ASN A 1 383 ? 16.803 15.558 3.005 1.00 59.48 383 ASN A O 1
ATOM 2917 N N . PRO A 1 384 ? 18.441 14.559 1.846 1.00 50.25 384 PRO A N 1
ATOM 2918 C CA . PRO A 1 384 ? 19.293 15.745 1.790 1.00 51.65 384 PRO A CA 1
ATOM 2919 C C . PRO A 1 384 ? 18.838 16.855 0.830 1.00 54.66 384 PRO A C 1
ATOM 2920 O O . PRO A 1 384 ? 18.245 16.570 -0.192 1.00 55.72 384 PRO A O 1
ATOM 2924 N N . LEU A 1 385 ? 19.170 18.102 1.135 1.00 56.89 385 LEU A N 1
ATOM 2925 C CA . LEU A 1 385 ? 19.099 19.185 0.148 1.00 58.58 385 LEU A CA 1
ATOM 2926 C C . LEU A 1 385 ? 20.374 19.158 -0.703 1.00 60.45 385 LEU A C 1
ATOM 2927 O O . LEU A 1 385 ? 20.410 19.634 -1.843 1.00 52.58 385 LEU A O 1
ATOM 2929 N N . LYS B 1 2 ? 54.034 46.657 0.705 1.00 45.42 2 LYS B N 1
ATOM 2930 C CA . LYS B 1 2 ? 54.334 48.102 0.877 1.00 46.68 2 LYS B CA 1
ATOM 2931 C C . LYS B 1 2 ? 53.090 48.847 1.378 1.00 45.63 2 LYS B C 1
ATOM 2932 O O . LYS B 1 2 ? 53.225 49.647 2.322 1.00 43.30 2 LYS B O 1
ATOM 2934 N N . LYS B 1 3 ? 51.902 48.627 0.802 1.00 38.86 3 LYS B N 1
ATOM 2935 C CA . LYS B 1 3 ? 50.761 49.534 1.141 1.00 41.09 3 LYS B CA 1
ATOM 2936 C C . LYS B 1 3 ? 50.170 49.297 2.544 1.00 41.61 3 LYS B C 1
ATOM 2937 O O . LYS B 1 3 ? 49.825 50.246 3.252 1.00 42.21 3 LYS B O 1
ATOM 2943 N N . SER B 1 4 ? 50.128 48.047 2.985 1.00 33.94 4 SER B N 1
ATOM 2944 C CA . SER B 1 4 ? 49.748 47.712 4.361 1.00 33.02 4 SER B CA 1
ATOM 2945 C C . SER B 1 4 ? 50.923 47.692 5.336 1.00 32.25 4 SER B C 1
ATOM 2946 O O . SER B 1 4 ? 50.796 47.193 6.467 1.00 34.85 4 SER B O 1
ATOM 2949 N N . GLU B 1 5 ? 52.074 48.173 4.900 1.00 31.61 5 GLU B N 1
ATOM 2950 C CA . GLU B 1 5 ? 53.257 48.188 5.723 1.00 31.89 5 GLU B CA 1
ATOM 2951 C C . GLU B 1 5 ? 53.270 49.487 6.481 1.00 28.85 5 GLU B C 1
ATOM 2952 O O . GLU B 1 5 ? 53.130 50.549 5.912 1.00 26.00 5 GLU B O 1
ATOM 2958 N N . LEU B 1 6 ? 53.429 49.367 7.791 1.00 27.10 6 LEU B N 1
ATOM 2959 C CA . LEU B 1 6 ? 53.609 50.487 8.709 1.00 29.26 6 LEU B CA 1
ATOM 2960 C C . LEU B 1 6 ? 54.985 50.306 9.315 1.00 30.97 6 LEU B C 1
ATOM 2961 O O . LEU B 1 6 ? 55.174 49.445 10.161 1.00 32.30 6 LEU B O 1
ATOM 2966 N N . PRO B 1 7 ? 55.957 51.109 8.853 1.00 29.52 7 PRO B N 1
ATOM 2967 C CA . PRO B 1 7 ? 57.305 50.997 9.374 1.00 28.90 7 PRO B CA 1
ATOM 2968 C C . PRO B 1 7 ? 57.337 51.450 10.813 1.00 28.46 7 PRO B C 1
ATOM 2969 O O . PRO B 1 7 ? 56.429 52.144 11.264 1.00 28.43 7 PRO B O 1
ATOM 2973 N N . ASP B 1 8 ? 58.399 51.065 11.499 1.00 29.07 8 ASP B N 1
ATOM 2974 C CA . ASP B 1 8 ? 58.632 51.399 12.892 1.00 27.67 8 ASP B CA 1
ATOM 2975 C C . ASP B 1 8 ? 59.643 52.542 12.965 1.00 27.63 8 ASP B C 1
ATOM 2976 O O . ASP B 1 8 ? 60.848 52.305 12.968 1.00 28.59 8 ASP B O 1
ATOM 2981 N N . PRO B 1 9 ? 59.180 53.793 13.060 1.00 27.64 9 PRO B N 1
ATOM 2982 C CA . PRO B 1 9 ? 60.132 54.897 13.153 1.00 27.77 9 PRO B CA 1
ATOM 2983 C C . PRO B 1 9 ? 60.902 54.995 14.471 1.00 29.80 9 PRO B C 1
ATOM 2984 O O . PRO B 1 9 ? 61.821 55.825 14.584 1.00 30.35 9 PRO B O 1
ATOM 2988 N N . PHE B 1 10 ? 60.492 54.224 15.480 1.00 31.38 10 PHE B N 1
ATOM 2989 C CA . PHE B 1 10 ? 61.038 54.346 16.848 1.00 30.40 10 PHE B CA 1
ATOM 2990 C C . PHE B 1 10 ? 62.217 53.434 17.144 1.00 27.98 10 PHE B C 1
ATOM 2991 O O . PHE B 1 10 ? 62.747 53.462 18.246 1.00 28.58 10 PHE B O 1
ATOM 2999 N N . GLU B 1 11 ? 62.661 52.674 16.145 1.00 31.40 11 GLU B N 1
ATOM 3000 C CA . GLU B 1 11 ? 63.667 51.618 16.312 1.00 35.72 11 GLU B CA 1
ATOM 3001 C C . GLU B 1 11 ? 65.024 52.049 16.885 1.00 36.99 11 GLU B C 1
ATOM 3002 O O . GLU B 1 11 ? 65.472 51.487 17.908 1.00 38.58 11 GLU B O 1
ATOM 3008 N N . LYS B 1 12 ? 65.679 53.013 16.225 1.00 36.69 12 LYS B N 1
ATOM 3009 C CA . LYS B 1 12 ? 66.969 53.502 16.694 1.00 32.44 12 LYS B CA 1
ATOM 3010 C C . LYS B 1 12 ? 66.790 54.015 18.101 1.00 27.93 12 LYS B C 1
ATOM 3011 O O . LYS B 1 12 ? 67.472 53.592 19.001 1.00 31.74 12 LYS B O 1
ATOM 3013 N N . ALA B 1 13 ? 65.847 54.891 18.324 1.00 27.34 13 ALA B N 1
ATOM 3014 C CA . ALA B 1 13 ? 65.705 55.468 19.660 1.00 28.79 13 ALA B CA 1
ATOM 3015 C C . ALA B 1 13 ? 65.406 54.445 20.777 1.00 28.82 13 ALA B C 1
ATOM 3016 O O . ALA B 1 13 ? 65.905 54.584 21.904 1.00 30.19 13 ALA B O 1
ATOM 3018 N N . ARG B 1 14 ? 64.556 53.453 20.470 1.00 30.45 14 ARG B N 1
ATOM 3019 C CA . ARG B 1 14 ? 64.187 52.408 21.430 1.00 28.86 14 ARG B CA 1
ATOM 3020 C C . ARG B 1 14 ? 65.397 51.596 21.859 1.00 31.44 14 ARG B C 1
ATOM 3021 O O . ARG B 1 14 ? 65.581 51.320 23.048 1.00 30.70 14 ARG B O 1
ATOM 3029 N N . GLU B 1 15 ? 66.204 51.208 20.879 1.00 33.26 15 GLU B N 1
ATOM 3030 C CA . GLU B 1 15 ? 67.357 50.358 21.144 1.00 39.06 15 GLU B CA 1
ATOM 3031 C C . GLU B 1 15 ? 68.550 51.125 21.779 1.00 42.33 15 GLU B C 1
ATOM 3032 O O . GLU B 1 15 ? 69.237 50.569 22.621 1.00 38.13 15 GLU B O 1
ATOM 3038 N N . SER B 1 16 ? 68.753 52.396 21.439 1.00 41.08 16 SER B N 1
ATOM 3039 C CA . SER B 1 16 ? 69.849 53.184 22.031 1.00 40.80 16 SER B CA 1
ATOM 3040 C C . SER B 1 16 ? 69.516 53.807 23.396 1.00 39.07 16 SER B C 1
ATOM 3041 O O . SER B 1 16 ? 70.148 53.452 24.361 1.00 42.98 16 SER B O 1
ATOM 3044 N N . LYS B 1 17 ? 68.563 54.729 23.481 1.00 37.94 17 LYS B N 1
ATOM 3045 C CA . LYS B 1 17 ? 68.252 55.434 24.757 1.00 40.65 17 LYS B CA 1
ATOM 3046 C C . LYS B 1 17 ? 66.988 54.904 25.483 1.00 39.74 17 LYS B C 1
ATOM 3047 O O . LYS B 1 17 ? 66.859 55.005 26.718 1.00 38.54 17 LYS B O 1
ATOM 3051 N N . GLY B 1 18 ? 66.028 54.379 24.715 1.00 40.73 18 GLY B N 1
ATOM 3052 C CA . GLY B 1 18 ? 64.768 53.864 25.273 1.00 38.54 18 GLY B CA 1
ATOM 3053 C C . GLY B 1 18 ? 63.658 54.904 25.422 1.00 36.24 18 GLY B C 1
ATOM 3054 O O . GLY B 1 18 ? 62.591 54.594 25.948 1.00 32.14 18 GLY B O 1
ATOM 3055 N N . TYR B 1 19 ? 63.921 56.127 24.961 1.00 32.80 19 TYR B N 1
ATOM 3056 C CA . TYR B 1 19 ? 62.933 57.197 24.972 1.00 34.76 19 TYR B CA 1
ATOM 3057 C C . TYR B 1 19 ? 63.176 58.180 23.842 1.00 31.73 19 TYR B C 1
ATOM 3058 O O . TYR B 1 19 ? 64.208 58.173 23.210 1.00 30.27 19 TYR B O 1
ATOM 3067 N N . GLY B 1 20 ? 62.191 59.027 23.609 1.00 32.11 20 GLY B N 1
ATOM 3068 C CA . GLY B 1 20 ? 62.216 60.024 22.553 1.00 31.38 20 GLY B CA 1
ATOM 3069 C C . GLY B 1 20 ? 61.616 61.278 23.132 1.00 34.43 20 GLY B C 1
ATOM 3070 O O . GLY B 1 20 ? 61.147 61.279 24.279 1.00 29.66 20 GLY B O 1
ATOM 3071 N N . GLU B 1 21 ? 61.621 62.348 22.345 1.00 37.97 21 GLU B N 1
ATOM 3072 C CA . GLU B 1 21 ? 60.992 63.561 22.755 1.00 42.28 21 GLU B CA 1
ATOM 3073 C C . GLU B 1 21 ? 60.260 64.176 21.610 1.00 41.81 21 GLU B C 1
ATOM 3074 O O . GLU B 1 21 ? 60.695 64.086 20.457 1.00 45.10 21 GLU B O 1
ATOM 3080 N N . MET B 1 22 ? 59.122 64.769 21.958 1.00 40.80 22 MET B N 1
ATOM 3081 C CA . MET B 1 22 ? 58.372 65.615 21.057 1.00 38.89 22 MET B CA 1
ATOM 3082 C C . MET B 1 22 ? 57.780 66.850 21.773 1.00 38.32 22 MET B C 1
ATOM 3083 O O . MET B 1 22 ? 57.505 66.827 23.005 1.00 37.00 22 MET B O 1
ATOM 3088 N N . ASN B 1 23 ? 57.568 67.922 20.996 1.00 39.20 23 ASN B N 1
ATOM 3089 C CA . ASN B 1 23 ? 56.911 69.128 21.497 1.00 43.10 23 ASN B CA 1
ATOM 3090 C C . ASN B 1 23 ? 55.440 69.065 21.073 1.00 41.67 23 ASN B C 1
ATOM 3091 O O . ASN B 1 23 ? 55.097 68.505 20.048 1.00 44.07 23 ASN B O 1
ATOM 3096 N N . ASP B 1 24 ? 54.574 69.603 21.909 1.00 42.67 24 ASP B N 1
ATOM 3097 C CA . ASP B 1 24 ? 53.173 69.689 21.617 1.00 45.19 24 ASP B CA 1
ATOM 3098 C C . ASP B 1 24 ? 52.599 70.786 22.509 1.00 49.69 24 ASP B C 1
ATOM 3099 O O . ASP B 1 24 ? 52.442 70.579 23.730 1.00 45.62 24 ASP B O 1
ATOM 3104 N N . GLN B 1 25 ? 52.332 71.946 21.900 1.00 47.83 25 GLN B N 1
ATOM 3105 C CA . GLN B 1 25 ? 51.659 73.074 22.571 1.00 54.46 25 GLN B CA 1
ATOM 3106 C C . GLN B 1 25 ? 52.302 73.504 23.912 1.00 52.14 25 GLN B C 1
ATOM 3107 O O . GLN B 1 25 ? 51.596 73.646 24.932 1.00 44.03 25 GLN B O 1
ATOM 3113 N N . ASP B 1 26 ? 53.634 73.682 23.891 1.00 50.66 26 ASP B N 1
ATOM 3114 C CA . ASP B 1 26 ? 54.393 74.217 25.035 1.00 55.88 26 ASP B CA 1
ATOM 3115 C C . ASP B 1 26 ? 54.370 73.294 26.257 1.00 56.81 26 ASP B C 1
ATOM 3116 O O . ASP B 1 26 ? 54.735 73.708 27.370 1.00 57.17 26 ASP B O 1
ATOM 3121 N N . ASP B 1 27 ? 53.992 72.034 26.031 1.00 52.34 27 ASP B N 1
ATOM 3122 C CA . ASP B 1 27 ? 53.868 71.027 27.087 1.00 50.50 27 ASP B CA 1
ATOM 3123 C C . ASP B 1 27 ? 54.628 69.793 26.628 1.00 45.58 27 ASP B C 1
ATOM 3124 O O . ASP B 1 27 ? 54.043 68.836 26.146 1.00 44.67 27 ASP B O 1
ATOM 3129 N N . PRO B 1 28 ? 55.950 69.813 26.761 1.00 46.90 28 PRO B N 1
ATOM 3130 C CA . PRO B 1 28 ? 56.708 68.813 26.015 1.00 46.00 28 PRO B CA 1
ATOM 3131 C C . PRO B 1 28 ? 56.605 67.385 26.611 1.00 41.43 28 PRO B C 1
ATOM 3132 O O . PRO B 1 28 ? 56.287 67.204 27.806 1.00 42.26 28 PRO B O 1
ATOM 3136 N N . VAL B 1 29 ? 56.912 66.402 25.767 1.00 36.66 29 VAL B N 1
ATOM 3137 C CA . VAL B 1 29 ? 56.620 65.002 26.052 1.00 36.06 29 VAL B CA 1
ATOM 3138 C C . VAL B 1 29 ? 57.892 64.162 25.943 1.00 31.87 29 VAL B C 1
ATOM 3139 O O . VAL B 1 29 ? 58.588 64.205 24.934 1.00 35.57 29 VAL B O 1
ATOM 3143 N N . THR B 1 30 ? 58.156 63.403 26.986 1.00 29.05 30 THR B N 1
ATOM 3144 C CA . THR B 1 30 ? 59.120 62.301 26.969 1.00 30.32 30 THR B CA 1
ATOM 3145 C C . THR B 1 30 ? 58.427 60.930 26.652 1.00 30.05 30 THR B C 1
ATOM 3146 O O . THR B 1 30 ? 57.762 60.352 27.482 1.00 29.07 30 THR B O 1
ATOM 3150 N N . MET B 1 31 ? 58.634 60.420 25.455 1.00 28.58 31 MET B N 1
ATOM 3151 C CA . MET B 1 31 ? 58.008 59.192 24.959 1.00 29.53 31 MET B CA 1
ATOM 3152 C C . MET B 1 31 ? 58.721 57.915 25.416 1.00 26.76 31 MET B C 1
ATOM 3153 O O . MET B 1 31 ? 59.835 57.712 25.069 1.00 26.61 31 MET B O 1
ATOM 3158 N N . LEU B 1 32 ? 58.069 57.030 26.161 1.00 26.83 32 LEU B N 1
ATOM 3159 C CA . LEU B 1 32 ? 58.673 55.747 26.544 1.00 25.67 32 LEU B CA 1
ATOM 3160 C C . LEU B 1 32 ? 58.462 54.699 25.457 1.00 26.14 32 LEU B C 1
ATOM 3161 O O . LEU B 1 32 ? 57.368 54.533 24.974 1.00 29.00 32 LEU B O 1
ATOM 3166 N N . LEU B 1 33 ? 59.508 53.994 25.065 1.00 27.71 33 LEU B N 1
ATOM 3167 C CA . LEU B 1 33 ? 59.502 53.219 23.842 1.00 28.85 33 LEU B CA 1
ATOM 3168 C C . LEU B 1 33 ? 59.698 51.704 24.010 1.00 28.47 33 LEU B C 1
ATOM 3169 O O . LEU B 1 33 ? 59.388 50.953 23.098 1.00 22.93 33 LEU B O 1
ATOM 3174 N N . ARG B 1 34 ? 60.227 51.255 25.144 1.00 28.07 34 ARG B N 1
ATOM 3175 C CA . ARG B 1 34 ? 60.410 49.815 25.362 1.00 30.79 34 ARG B CA 1
ATOM 3176 C C . ARG B 1 34 ? 59.202 49.167 26.023 1.00 29.09 34 ARG B C 1
ATOM 3177 O O . ARG B 1 34 ? 58.666 49.712 26.978 1.00 32.44 34 ARG B O 1
ATOM 3185 N N . HIS B 1 35 ? 58.800 48.002 25.519 1.00 26.27 35 HIS B N 1
ATOM 3186 C CA . HIS B 1 35 ? 57.736 47.186 26.118 1.00 25.22 35 HIS B CA 1
ATOM 3187 C C . HIS B 1 35 ? 57.773 47.125 27.673 1.00 24.70 35 HIS B C 1
ATOM 3188 O O . HIS B 1 35 ? 56.748 47.388 28.318 1.00 22.35 35 HIS B O 1
ATOM 3195 N N . LYS B 1 36 ? 58.929 46.802 28.247 1.00 25.11 36 LYS B N 1
ATOM 3196 C CA . LYS B 1 36 ? 59.106 46.600 29.722 1.00 26.86 36 LYS B CA 1
ATOM 3197 C C . LYS B 1 36 ? 58.774 47.855 30.487 1.00 28.40 36 LYS B C 1
ATOM 3198 O O . LYS B 1 36 ? 58.126 47.809 31.527 1.00 31.95 36 LYS B O 1
ATOM 3201 N N . ASP B 1 37 ? 59.204 48.992 29.957 1.00 29.10 37 ASP B N 1
ATOM 3202 C CA . ASP B 1 37 ? 59.050 50.271 30.625 1.00 30.80 37 ASP B CA 1
ATOM 3203 C C . ASP B 1 37 ? 57.664 50.824 30.459 1.00 30.62 37 ASP B C 1
ATOM 3204 O O . ASP B 1 37 ? 57.131 51.497 31.378 1.00 27.28 37 ASP B O 1
ATOM 3209 N N . VAL B 1 38 ? 57.091 50.581 29.280 1.00 29.04 38 VAL B N 1
ATOM 3210 C CA . VAL B 1 38 ? 55.694 50.943 29.018 1.00 28.28 38 VAL B CA 1
ATOM 3211 C C . VAL B 1 38 ? 54.745 50.200 29.976 1.00 25.49 38 VAL B C 1
ATOM 3212 O O . VAL B 1 38 ? 53.828 50.786 30.520 1.00 25.33 38 VAL B O 1
ATOM 3216 N N . ARG B 1 39 ? 54.957 48.917 30.153 1.00 25.52 39 ARG B N 1
ATOM 3217 C CA . ARG B 1 39 ? 54.171 48.159 31.101 1.00 28.47 39 ARG B CA 1
ATOM 3218 C C . ARG B 1 39 ? 54.376 48.646 32.526 1.00 28.17 39 ARG B C 1
ATOM 3219 O O . ARG B 1 39 ? 53.402 48.923 33.193 1.00 28.75 39 ARG B O 1
ATOM 3227 N N . LYS B 1 40 ? 55.622 48.748 32.993 1.00 30.60 40 LYS B N 1
ATOM 3228 C CA . LYS B 1 40 ? 55.884 49.116 34.405 1.00 30.81 40 LYS B CA 1
ATOM 3229 C C . LYS B 1 40 ? 55.278 50.519 34.677 1.00 30.17 40 LYS B C 1
ATOM 3230 O O . LYS B 1 40 ? 54.607 50.705 35.680 1.00 26.27 40 LYS B O 1
ATOM 3233 N N . SER B 1 41 ? 55.434 51.463 33.742 1.00 29.51 41 SER B N 1
ATOM 3234 C CA . SER B 1 41 ? 54.879 52.808 33.924 1.00 26.09 41 SER B CA 1
ATOM 3235 C C . SER B 1 41 ? 53.362 52.875 33.823 1.00 25.65 41 SER B C 1
ATOM 3236 O O . SER B 1 41 ? 52.725 53.634 34.606 1.00 26.82 41 SER B O 1
ATOM 3239 N N . ALA B 1 42 ? 52.754 52.123 32.886 1.00 23.54 42 ALA B N 1
ATOM 3240 C CA . ALA B 1 42 ? 51.270 51.977 32.859 1.00 23.19 42 ALA B CA 1
ATOM 3241 C C . ALA B 1 42 ? 50.675 51.459 34.147 1.00 23.51 42 ALA B C 1
ATOM 3242 O O . ALA B 1 42 ? 49.587 51.850 34.531 1.00 28.86 42 ALA B O 1
ATOM 3244 N N . HIS B 1 43 ? 51.345 50.532 34.782 1.00 26.15 43 HIS B N 1
ATOM 3245 C CA . HIS B 1 43 ? 50.877 49.983 36.067 1.00 30.14 43 HIS B CA 1
ATOM 3246 C C . HIS B 1 43 ? 51.083 50.963 37.251 1.00 29.23 43 HIS B C 1
ATOM 3247 O O . HIS B 1 43 ? 50.371 50.907 38.235 1.00 29.89 43 HIS B O 1
ATOM 3254 N N . ASN B 1 44 ? 52.014 51.900 37.124 1.00 31.33 44 ASN B N 1
ATOM 3255 C CA . ASN B 1 44 ? 52.388 52.765 38.234 1.00 28.78 44 ASN B CA 1
ATOM 3256 C C . ASN B 1 44 ? 51.685 54.113 38.094 1.00 30.80 44 ASN B C 1
ATOM 3257 O O . ASN B 1 44 ? 52.264 55.109 37.609 1.00 32.01 44 ASN B O 1
ATOM 3262 N N . TYR B 1 45 ? 50.422 54.131 38.522 1.00 29.92 45 TYR B N 1
ATOM 3263 C CA . TYR B 1 45 ? 49.534 55.288 38.361 1.00 32.14 45 TYR B CA 1
ATOM 3264 C C . TYR B 1 45 ? 49.833 56.413 39.348 1.00 31.38 45 TYR B C 1
ATOM 3265 O O . TYR B 1 45 ? 49.437 57.560 39.103 1.00 29.77 45 TYR B O 1
ATOM 3274 N N . LYS B 1 46 ? 50.488 56.065 40.456 1.00 33.85 46 LYS B N 1
ATOM 3275 C CA . LYS B 1 46 ? 50.855 57.035 41.504 1.00 36.70 46 LYS B CA 1
ATOM 3276 C C . LYS B 1 46 ? 51.884 58.001 40.944 1.00 33.24 46 LYS B C 1
ATOM 3277 O O . LYS B 1 46 ? 51.687 59.219 41.031 1.00 32.98 46 LYS B O 1
ATOM 3283 N N . THR B 1 47 ? 52.942 57.467 40.334 1.00 28.23 47 THR B N 1
ATOM 3284 C CA . THR B 1 47 ? 53.939 58.305 39.707 1.00 29.59 47 THR B CA 1
ATOM 3285 C C . THR B 1 47 ? 53.448 58.869 38.341 1.00 31.56 47 THR B C 1
ATOM 3286 O O . THR B 1 47 ? 53.669 60.038 38.054 1.00 29.44 47 THR B O 1
ATOM 3290 N N . PHE B 1 48 ? 52.797 58.035 37.521 1.00 29.01 48 PHE B N 1
ATOM 3291 C CA . PHE B 1 48 ? 52.319 58.460 36.191 1.00 30.28 48 PHE B CA 1
ATOM 3292 C C . PHE B 1 48 ? 50.777 58.466 36.120 1.00 30.13 48 PHE B C 1
ATOM 3293 O O . PHE B 1 48 ? 50.101 57.432 35.824 1.00 27.59 48 PHE B O 1
ATOM 3301 N N . GLN B 1 49 ? 50.225 59.648 36.404 1.00 29.69 49 GLN B N 1
ATOM 3302 C CA . GLN B 1 49 ? 48.801 59.766 36.695 1.00 28.61 49 GLN B CA 1
ATOM 3303 C C . GLN B 1 49 ? 48.010 60.053 35.413 1.00 25.07 49 GLN B C 1
ATOM 3304 O O . GLN B 1 49 ? 48.543 60.626 34.455 1.00 24.07 49 GLN B O 1
ATOM 3310 N N . SER B 1 50 ? 46.741 59.646 35.433 1.00 25.48 50 SER B N 1
ATOM 3311 C CA . SER B 1 50 ? 45.751 59.992 34.373 1.00 26.94 50 SER B CA 1
ATOM 3312 C C . SER B 1 50 ? 44.808 61.102 34.833 1.00 27.25 50 SER B C 1
ATOM 3313 O O . SER B 1 50 ? 44.222 61.787 34.015 1.00 28.10 50 SER B O 1
ATOM 3316 N N . GLY B 1 51 ? 44.733 61.313 36.144 1.00 27.88 51 GLY B N 1
ATOM 3317 C CA . GLY B 1 51 ? 43.812 62.265 36.756 1.00 29.57 51 GLY B CA 1
ATOM 3318 C C . GLY B 1 51 ? 44.252 63.701 36.701 1.00 32.77 51 GLY B C 1
ATOM 3319 O O . GLY B 1 51 ? 44.211 64.417 37.706 1.00 31.64 51 GLY B O 1
ATOM 3320 N N . ALA B 1 52 ? 44.588 64.153 35.501 1.00 33.85 52 ALA B N 1
ATOM 3321 C CA . ALA B 1 52 ? 45.073 65.501 35.293 1.00 36.70 52 ALA B CA 1
ATOM 3322 C C . ALA B 1 52 ? 43.943 66.453 34.882 1.00 36.04 52 ALA B C 1
ATOM 3323 O O . ALA B 1 52 ? 42.779 66.080 34.794 1.00 37.86 52 ALA B O 1
ATOM 3325 N N . VAL B 1 53 ? 44.314 67.690 34.606 1.00 37.41 53 VAL B N 1
ATOM 3326 C CA . VAL B 1 53 ? 43.422 68.642 33.979 1.00 36.27 53 VAL B CA 1
ATOM 3327 C C . VAL B 1 53 ? 42.878 68.001 32.691 1.00 35.54 53 VAL B C 1
ATOM 3328 O O . VAL B 1 53 ? 43.636 67.457 31.883 1.00 34.20 53 VAL B O 1
ATOM 3332 N N . PRO B 1 54 ? 41.553 68.023 32.517 1.00 33.80 54 PRO B N 1
ATOM 3333 C CA . PRO B 1 54 ? 40.961 67.329 31.375 1.00 32.88 54 PRO B CA 1
ATOM 3334 C C . PRO B 1 54 ? 41.596 67.732 30.070 1.00 33.13 54 PRO B C 1
ATOM 3335 O O . PRO B 1 54 ? 41.854 68.919 29.859 1.00 37.90 54 PRO B O 1
ATOM 3339 N N . GLY B 1 55 ? 41.883 66.756 29.221 1.00 28.21 55 GLY B N 1
ATOM 3340 C CA . GLY B 1 55 ? 42.522 67.026 27.934 1.00 30.44 55 GLY B CA 1
ATOM 3341 C C . GLY B 1 55 ? 44.038 66.889 27.943 1.00 30.36 55 GLY B C 1
ATOM 3342 O O . GLY B 1 55 ? 44.689 66.761 26.887 1.00 28.80 55 GLY B O 1
ATOM 3343 N N . ARG B 1 56 ? 44.624 66.924 29.123 1.00 29.57 56 ARG B N 1
ATOM 3344 C CA . ARG B 1 56 ? 46.063 67.052 29.177 1.00 33.90 56 ARG B CA 1
ATOM 3345 C C . ARG B 1 56 ? 46.817 65.787 28.797 1.00 33.76 56 ARG B C 1
ATOM 3346 O O . ARG B 1 56 ? 47.898 65.887 28.197 1.00 34.17 56 ARG B O 1
ATOM 3354 N N . ILE B 1 57 ? 46.290 64.613 29.159 1.00 31.16 57 ILE B N 1
ATOM 3355 C CA . ILE B 1 57 ? 47.006 63.369 28.861 1.00 30.42 57 ILE B CA 1
ATOM 3356 C C . ILE B 1 57 ? 46.917 62.954 27.391 1.00 30.35 57 ILE B C 1
ATOM 3357 O O . ILE B 1 57 ? 47.631 62.070 26.981 1.00 32.38 57 ILE B O 1
ATOM 3362 N N . VAL B 1 58 ? 46.081 63.607 26.595 1.00 30.97 58 VAL B N 1
ATOM 3363 C CA . VAL B 1 58 ? 46.029 63.288 25.174 1.00 32.58 58 VAL B CA 1
ATOM 3364 C C . VAL B 1 58 ? 47.178 63.996 24.436 1.00 32.23 58 VAL B C 1
ATOM 3365 O O . VAL B 1 58 ? 47.746 65.007 24.912 1.00 35.78 58 VAL B O 1
ATOM 3369 N N . ILE B 1 59 ? 47.515 63.454 23.283 1.00 30.81 59 ILE B N 1
ATOM 3370 C CA . ILE B 1 59 ? 48.548 63.988 22.408 1.00 33.52 59 ILE B CA 1
ATOM 3371 C C . ILE B 1 59 ? 48.051 63.942 20.942 1.00 35.46 59 ILE B C 1
ATOM 3372 O O . ILE B 1 59 ? 47.923 62.851 20.370 1.00 34.38 59 ILE B O 1
ATOM 3377 N N . PRO B 1 60 ? 47.739 65.094 20.340 1.00 34.23 60 PRO B N 1
ATOM 3378 C CA . PRO B 1 60 ? 47.900 66.437 20.927 1.00 31.90 60 PRO B CA 1
ATOM 3379 C C . PRO B 1 60 ? 46.974 66.777 22.093 1.00 31.38 60 PRO B C 1
ATOM 3380 O O . PRO B 1 60 ? 45.824 66.376 22.099 1.00 32.30 60 PRO B O 1
ATOM 3384 N N . SER B 1 61 ? 47.499 67.506 23.087 1.00 34.62 61 SER B N 1
ATOM 3385 C CA . SER B 1 61 ? 46.709 68.016 24.211 1.00 33.02 61 SER B CA 1
ATOM 3386 C C . SER B 1 61 ? 45.441 68.687 23.737 1.00 33.48 61 SER B C 1
ATOM 3387 O O . SER B 1 61 ? 45.422 69.321 22.693 1.00 37.02 61 SER B O 1
ATOM 3390 N N . GLU B 1 62 ? 44.392 68.508 24.530 1.00 34.97 62 GLU B N 1
ATOM 3391 C CA . GLU B 1 62 ? 43.048 68.957 24.232 1.00 34.51 62 GLU B CA 1
ATOM 3392 C C . GLU B 1 62 ? 42.547 69.899 25.337 1.00 33.79 62 GLU B C 1
ATOM 3393 O O . GLU B 1 62 ? 41.371 70.173 25.364 1.00 31.56 62 GLU B O 1
ATOM 3399 N N . VAL B 1 63 ? 43.420 70.380 26.234 1.00 33.85 63 VAL B N 1
ATOM 3400 C CA . VAL B 1 63 ? 43.013 71.351 27.278 1.00 37.35 63 VAL B CA 1
ATOM 3401 C C . VAL B 1 63 ? 42.268 72.597 26.738 1.00 39.50 63 VAL B C 1
ATOM 3402 O O . VAL B 1 63 ? 41.413 73.176 27.417 1.00 37.37 63 VAL B O 1
ATOM 3406 N N . ASP B 1 64 ? 42.581 72.999 25.516 1.00 39.97 64 ASP B N 1
ATOM 3407 C CA . ASP B 1 64 ? 42.009 74.216 24.959 1.00 44.54 64 ASP B CA 1
ATOM 3408 C C . ASP B 1 64 ? 40.656 73.985 24.298 1.00 43.56 64 ASP B C 1
ATOM 3409 O O . ASP B 1 64 ? 39.951 74.920 23.984 1.00 48.31 64 ASP B O 1
ATOM 3414 N N . ILE B 1 65 ? 40.282 72.726 24.147 1.00 44.42 65 ILE B N 1
ATOM 3415 C CA . ILE B 1 65 ? 39.105 72.304 23.417 1.00 44.06 65 ILE B CA 1
ATOM 3416 C C . ILE B 1 65 ? 37.975 71.791 24.324 1.00 41.73 65 ILE B C 1
ATOM 3417 O O . ILE B 1 65 ? 36.823 71.729 23.901 1.00 37.44 65 ILE B O 1
ATOM 3422 N N . ARG B 1 66 ? 38.276 71.414 25.571 1.00 36.55 66 ARG B N 1
ATOM 3423 C CA . ARG B 1 66 ? 37.229 70.855 26.416 1.00 34.52 66 ARG B CA 1
ATOM 3424 C C . ARG B 1 66 ? 37.565 70.981 27.881 1.00 33.56 66 ARG B C 1
ATOM 3425 O O . ARG B 1 66 ? 38.725 71.015 28.244 1.00 32.54 66 ARG B O 1
ATOM 3433 N N . ASP B 1 67 ? 36.524 71.046 28.708 1.00 35.28 67 ASP B N 1
ATOM 3434 C CA . ASP B 1 67 ? 36.674 71.144 30.152 1.00 37.34 67 ASP B CA 1
ATOM 3435 C C . ASP B 1 67 ? 36.117 69.907 30.860 1.00 38.46 67 ASP B C 1
ATOM 3436 O O . ASP B 1 67 ? 36.420 69.724 32.020 1.00 40.52 67 ASP B O 1
ATOM 3438 N N . THR B 1 68 ? 35.333 69.046 30.195 1.00 41.07 68 THR B N 1
ATOM 3439 C CA . THR B 1 68 ? 34.748 67.864 30.866 1.00 38.38 68 THR B CA 1
ATOM 3440 C C . THR B 1 68 ? 35.697 66.669 31.030 1.00 34.75 68 THR B C 1
ATOM 3441 O O . THR B 1 68 ? 36.253 66.171 30.059 1.00 34.05 68 THR B O 1
ATOM 3445 N N . ARG B 1 69 ? 35.835 66.212 32.278 1.00 32.08 69 ARG B N 1
ATOM 3446 C CA . ARG B 1 69 ? 36.693 65.098 32.626 1.00 30.51 69 ARG B CA 1
ATOM 3447 C C . ARG B 1 69 ? 36.144 63.791 32.055 1.00 29.57 69 ARG B C 1
ATOM 3448 O O . ARG B 1 69 ? 34.997 63.439 32.330 1.00 29.01 69 ARG B O 1
ATOM 3456 N N . GLN B 1 70 ? 36.960 63.062 31.292 1.00 26.47 70 GLN B N 1
ATOM 3457 C CA . GLN B 1 70 ? 36.492 61.813 30.732 1.00 25.57 70 GLN B CA 1
ATOM 3458 C C . GLN B 1 70 ? 36.632 60.680 31.717 1.00 24.54 70 GLN B C 1
ATOM 3459 O O . GLN B 1 70 ? 37.543 60.672 32.540 1.00 27.47 70 GLN B O 1
ATOM 3465 N N . ILE B 1 71 ? 35.698 59.743 31.656 1.00 25.87 71 ILE B N 1
ATOM 3466 C CA . ILE B 1 71 ? 35.538 58.686 32.671 1.00 26.51 71 ILE B CA 1
ATOM 3467 C C . ILE B 1 71 ? 35.367 57.315 32.019 1.00 25.92 71 ILE B C 1
ATOM 3468 O O . ILE B 1 71 ? 34.466 57.160 31.177 1.00 24.32 71 ILE B O 1
ATOM 3473 N N . PRO B 1 72 ? 36.215 56.323 32.362 1.00 25.69 72 PRO B N 1
ATOM 3474 C CA . PRO B 1 72 ? 37.212 56.381 33.459 1.00 26.31 72 PRO B CA 1
ATOM 3475 C C . PRO B 1 72 ? 38.596 56.845 33.068 1.00 27.08 72 PRO B C 1
ATOM 3476 O O . PRO B 1 72 ? 39.497 56.844 33.895 1.00 26.36 72 PRO B O 1
ATOM 3480 N N . PHE B 1 73 ? 38.748 57.231 31.802 1.00 26.21 73 PHE B N 1
ATOM 3481 C CA . PHE B 1 73 ? 40.013 57.588 31.172 1.00 25.59 73 PHE B CA 1
ATOM 3482 C C . PHE B 1 73 ? 40.919 58.579 31.915 1.00 26.03 73 PHE B C 1
ATOM 3483 O O . PHE B 1 73 ? 42.110 58.395 31.944 1.00 22.96 73 PHE B O 1
ATOM 3491 N N . GLU B 1 74 ? 40.331 59.617 32.497 1.00 27.66 74 GLU B N 1
ATOM 3492 C CA . GLU B 1 74 ? 41.063 60.682 33.192 1.00 26.56 74 GLU B CA 1
ATOM 3493 C C . GLU B 1 74 ? 40.791 60.608 34.681 1.00 27.16 74 GLU B C 1
ATOM 3494 O O . GLU B 1 74 ? 40.617 61.620 35.331 1.00 25.17 74 GLU B O 1
ATOM 3500 N N . VAL B 1 75 ? 40.757 59.401 35.206 1.00 28.52 75 VAL B N 1
ATOM 3501 C CA . VAL B 1 75 ? 40.543 59.198 36.636 1.00 31.87 75 VAL B CA 1
ATOM 3502 C C . VAL B 1 75 ? 41.542 58.152 37.151 1.00 29.47 75 VAL B C 1
ATOM 3503 O O . VAL B 1 75 ? 41.861 57.164 36.475 1.00 28.59 75 VAL B O 1
ATOM 3507 N N . ASP B 1 76 ? 42.016 58.386 38.359 1.00 27.86 76 ASP B N 1
ATOM 3508 C CA . ASP B 1 76 ? 42.975 57.530 38.995 1.00 30.28 76 ASP B CA 1
ATOM 3509 C C . ASP B 1 76 ? 42.315 56.702 40.037 1.00 26.35 76 ASP B C 1
ATOM 3510 O O . ASP B 1 76 ? 41.281 57.079 40.541 1.00 27.45 76 ASP B O 1
ATOM 3515 N N . PRO B 1 77 ? 42.908 55.553 40.366 1.00 25.37 77 PRO B N 1
ATOM 3516 C CA . PRO B 1 77 ? 42.455 54.817 41.548 1.00 27.02 77 PRO B CA 1
ATOM 3517 C C . PRO B 1 77 ? 42.611 55.679 42.789 1.00 29.45 77 PRO B C 1
ATOM 3518 O O . PRO B 1 77 ? 43.430 56.591 42.761 1.00 30.12 77 PRO B O 1
ATOM 3522 N N . PRO B 1 78 ? 41.851 55.421 43.853 1.00 30.28 78 PRO B N 1
ATOM 3523 C CA . PRO B 1 78 ? 40.838 54.326 43.930 1.00 29.53 78 PRO B CA 1
ATOM 3524 C C . PRO B 1 78 ? 39.480 54.625 43.288 1.00 25.46 78 PRO B C 1
ATOM 3525 O O . PRO B 1 78 ? 38.644 53.728 43.158 1.00 30.30 78 PRO B O 1
ATOM 3529 N N . VAL B 1 79 ? 39.232 55.874 42.937 1.00 25.78 79 VAL B N 1
ATOM 3530 C CA . VAL B 1 79 ? 37.987 56.279 42.311 1.00 24.74 79 VAL B CA 1
ATOM 3531 C C . VAL B 1 79 ? 37.772 55.563 40.945 1.00 24.92 79 VAL B C 1
ATOM 3532 O O . VAL B 1 79 ? 36.648 55.203 40.595 1.00 24.86 79 VAL B O 1
ATOM 3536 N N . HIS B 1 80 ? 38.850 55.377 40.186 1.00 27.06 80 HIS B N 1
ATOM 3537 C CA . HIS B 1 80 ? 38.809 54.715 38.851 1.00 25.20 80 HIS B CA 1
ATOM 3538 C C . HIS B 1 80 ? 38.128 53.359 38.932 1.00 26.72 80 HIS B C 1
ATOM 3539 O O . HIS B 1 80 ? 37.286 53.050 38.123 1.00 25.52 80 HIS B O 1
ATOM 3546 N N . GLY B 1 81 ? 38.445 52.566 39.959 1.00 29.77 81 GLY B N 1
ATOM 3547 C CA . GLY B 1 81 ? 37.880 51.212 40.045 1.00 27.11 81 GLY B CA 1
ATOM 3548 C C . GLY B 1 81 ? 36.385 51.151 40.234 1.00 28.44 81 GLY B C 1
ATOM 3549 O O . GLY B 1 81 ? 35.715 50.208 39.738 1.00 26.73 81 GLY B O 1
ATOM 3550 N N . VAL B 1 82 ? 35.853 52.148 40.963 1.00 28.35 82 VAL B N 1
ATOM 3551 C CA . VAL B 1 82 ? 34.410 52.277 41.155 1.00 28.00 82 VAL B CA 1
ATOM 3552 C C . VAL B 1 82 ? 33.674 52.560 39.806 1.00 27.11 82 VAL B C 1
ATOM 3553 O O . VAL B 1 82 ? 32.733 51.872 39.462 1.00 28.26 82 VAL B O 1
ATOM 3557 N N . TYR B 1 83 ? 34.078 53.570 39.061 1.00 25.10 83 TYR B N 1
ATOM 3558 C CA . TYR B 1 83 ? 33.440 53.833 37.732 1.00 27.42 83 TYR B CA 1
ATOM 3559 C C . TYR B 1 83 ? 33.639 52.637 36.798 1.00 28.67 83 TYR B C 1
ATOM 3560 O O . TYR B 1 83 ? 32.787 52.280 36.010 1.00 27.34 83 TYR B O 1
ATOM 3569 N N . ARG B 1 84 ? 34.797 52.010 36.891 1.00 29.99 84 ARG B N 1
ATOM 3570 C CA . ARG B 1 84 ? 35.123 50.914 36.028 1.00 29.72 84 ARG B CA 1
ATOM 3571 C C . ARG B 1 84 ? 34.166 49.738 36.288 1.00 31.01 84 ARG B C 1
ATOM 3572 O O . ARG B 1 84 ? 33.641 49.149 35.316 1.00 24.80 84 ARG B O 1
ATOM 3580 N N . ALA B 1 85 ? 33.883 49.446 37.573 1.00 29.19 85 ALA B N 1
ATOM 3581 C CA . ALA B 1 85 ? 32.919 48.377 37.952 1.00 27.83 85 ALA B CA 1
ATOM 3582 C C . ALA B 1 85 ? 31.518 48.668 37.461 1.00 28.40 85 ALA B C 1
ATOM 3583 O O . ALA B 1 85 ? 30.762 47.747 37.134 1.00 34.06 85 ALA B O 1
ATOM 3585 N N . ILE B 1 86 ? 31.161 49.948 37.421 1.00 28.71 86 ILE B N 1
ATOM 3586 C CA . ILE B 1 86 ? 29.873 50.369 36.914 1.00 30.20 86 ILE B CA 1
ATOM 3587 C C . ILE B 1 86 ? 29.734 50.072 35.412 1.00 32.50 86 ILE B C 1
ATOM 3588 O O . ILE B 1 86 ? 28.704 49.585 34.982 1.00 32.72 86 ILE B O 1
ATOM 3593 N N . VAL B 1 87 ? 30.734 50.414 34.612 1.00 29.40 87 VAL B N 1
ATOM 3594 C CA . VAL B 1 87 ? 30.539 50.377 33.161 1.00 29.68 87 VAL B CA 1
ATOM 3595 C C . VAL B 1 87 ? 31.046 49.083 32.507 1.00 29.62 87 VAL B C 1
ATOM 3596 O O . VAL B 1 87 ? 30.747 48.822 31.359 1.00 31.74 87 VAL B O 1
ATOM 3600 N N . GLU B 1 88 ? 31.798 48.270 33.224 1.00 31.75 88 GLU B N 1
ATOM 3601 C CA . GLU B 1 88 ? 32.409 47.109 32.601 1.00 32.73 88 GLU B CA 1
ATOM 3602 C C . GLU B 1 88 ? 31.419 46.056 32.094 1.00 32.23 88 GLU B C 1
ATOM 3603 O O . GLU B 1 88 ? 31.653 45.474 31.031 1.00 30.83 88 GLU B O 1
ATOM 3609 N N . PRO B 1 89 ? 30.316 45.802 32.832 1.00 31.76 89 PRO B N 1
ATOM 3610 C CA . PRO B 1 89 ? 29.358 44.825 32.273 1.00 28.83 89 PRO B CA 1
ATOM 3611 C C . PRO B 1 89 ? 28.707 45.314 30.975 1.00 25.96 89 PRO B C 1
ATOM 3612 O O . PRO B 1 89 ? 28.461 44.523 30.081 1.00 24.19 89 PRO B O 1
ATOM 3616 N N . TRP B 1 90 ? 28.459 46.616 30.872 1.00 24.59 90 TRP B N 1
ATOM 3617 C CA . TRP B 1 90 ? 27.891 47.202 29.683 1.00 23.45 90 TRP B CA 1
ATOM 3618 C C . TRP B 1 90 ? 28.778 46.920 28.461 1.00 23.22 90 TRP B C 1
ATOM 3619 O O . TRP B 1 90 ? 28.290 46.448 27.430 1.00 21.88 90 TRP B O 1
ATOM 3630 N N . PHE B 1 91 ? 30.078 47.125 28.643 1.00 22.87 91 PHE B N 1
ATOM 3631 C CA . PHE B 1 91 ? 31.079 46.918 27.598 1.00 23.05 91 PHE B CA 1
ATOM 3632 C C . PHE B 1 91 ? 31.382 45.461 27.236 1.00 23.37 91 PHE B C 1
ATOM 3633 O O . PHE B 1 91 ? 31.874 45.213 26.124 1.00 21.39 91 PHE B O 1
ATOM 3641 N N . LYS B 1 92 ? 30.995 44.529 28.100 1.00 21.64 92 LYS B N 1
ATOM 3642 C CA . LYS B 1 92 ? 31.126 43.097 27.835 1.00 23.44 92 LYS B CA 1
ATOM 3643 C C . LYS B 1 92 ? 29.939 42.524 27.056 1.00 22.31 92 LYS B C 1
ATOM 3644 O O . LYS B 1 92 ? 29.952 41.362 26.651 1.00 24.80 92 LYS B O 1
ATOM 3648 N N . ARG B 1 93 ? 28.901 43.311 26.844 1.00 22.06 93 ARG B N 1
ATOM 3649 C CA . ARG B 1 93 ? 27.743 42.833 26.072 1.00 21.95 93 ARG B CA 1
ATOM 3650 C C . ARG B 1 93 ? 28.027 42.300 24.660 1.00 21.20 93 ARG B C 1
ATOM 3651 O O . ARG B 1 93 ? 27.249 41.531 24.165 1.00 21.63 93 ARG B O 1
ATOM 3659 N N . PRO B 1 94 ? 29.112 42.705 23.998 1.00 19.87 94 PRO B N 1
ATOM 3660 C CA . PRO B 1 94 ? 29.315 42.124 22.648 1.00 20.42 94 PRO B CA 1
ATOM 3661 C C . PRO B 1 94 ? 29.674 40.641 22.651 1.00 21.78 94 PRO B C 1
ATOM 3662 O O . PRO B 1 94 ? 29.784 40.017 21.582 1.00 21.66 94 PRO B O 1
ATOM 3666 N N . LEU B 1 95 ? 29.829 40.067 23.840 1.00 24.32 95 LEU B N 1
ATOM 3667 C CA . LEU B 1 95 ? 30.039 38.610 23.969 1.00 25.82 95 LEU B CA 1
ATOM 3668 C C . LEU B 1 95 ? 28.771 37.755 23.759 1.00 25.40 95 LEU B C 1
ATOM 3669 O O . LEU B 1 95 ? 28.860 36.514 23.652 1.00 25.69 95 LEU B O 1
ATOM 3674 N N . GLN B 1 96 ? 27.608 38.420 23.740 1.00 24.47 96 GLN B N 1
ATOM 3675 C CA A GLN B 1 96 ? 26.283 37.815 23.632 0.50 24.22 96 GLN B CA 1
ATOM 3676 C CA B GLN B 1 96 ? 26.368 37.686 23.648 0.50 24.00 96 GLN B CA 1
ATOM 3677 C C . GLN B 1 96 ? 26.027 37.342 22.197 1.00 25.33 96 GLN B C 1
ATOM 3678 O O . GLN B 1 96 ? 26.426 38.029 21.250 1.00 25.55 96 GLN B O 1
ATOM 3689 N N . ALA B 1 97 ? 25.347 36.210 22.027 1.00 24.82 97 ALA B N 1
ATOM 3690 C CA . ALA B 1 97 ? 25.071 35.671 20.696 1.00 26.45 97 ALA B CA 1
ATOM 3691 C C . ALA B 1 97 ? 24.170 36.591 19.903 1.00 27.66 97 ALA B C 1
ATOM 3692 O O . ALA B 1 97 ? 24.411 36.785 18.709 1.00 27.15 97 ALA B O 1
ATOM 3694 N N . GLU B 1 98 ? 23.143 37.153 20.547 1.00 27.61 98 GLU B N 1
ATOM 3695 C CA . GLU B 1 98 ? 22.192 37.990 19.834 1.00 31.07 98 GLU B CA 1
ATOM 3696 C C . GLU B 1 98 ? 22.913 39.240 19.258 1.00 29.13 98 GLU B C 1
ATOM 3697 O O . GLU B 1 98 ? 22.695 39.611 18.089 1.00 25.97 98 GLU B O 1
ATOM 3703 N N . TYR B 1 99 ? 23.789 39.840 20.061 1.00 22.90 99 TYR B N 1
ATOM 3704 C CA . TYR B 1 99 ? 24.600 40.987 19.619 1.00 22.91 99 TYR B CA 1
ATOM 3705 C C . TYR B 1 99 ? 25.474 40.650 18.416 1.00 22.11 99 TYR B C 1
ATOM 3706 O O . TYR B 1 99 ? 25.478 41.385 17.432 1.00 19.86 99 TYR B O 1
ATOM 3715 N N . GLN B 1 100 ? 26.226 39.557 18.513 1.00 22.19 100 GLN B N 1
ATOM 3716 C CA . GLN B 1 100 ? 27.036 39.109 17.401 1.00 22.85 100 GLN B CA 1
ATOM 3717 C C . GLN B 1 100 ? 26.259 38.756 16.128 1.00 24.49 100 GLN B C 1
ATOM 3718 O O . GLN B 1 100 ? 26.811 38.928 15.033 1.00 23.34 100 GLN B O 1
ATOM 3724 N N . GLU B 1 101 ? 25.029 38.228 16.252 1.00 27.68 101 GLU B N 1
ATOM 3725 C CA . GLU B 1 101 ? 24.182 37.949 15.055 1.00 34.05 101 GLU B CA 1
ATOM 3726 C C . GLU B 1 101 ? 23.824 39.230 14.294 1.00 31.20 101 GLU B C 1
ATOM 3727 O O . GLU B 1 101 ? 23.866 39.266 13.056 1.00 29.26 101 GLU B O 1
ATOM 3733 N N . LYS B 1 102 ? 23.414 40.254 15.039 1.00 28.32 102 LYS B N 1
ATOM 3734 C CA . LYS B 1 102 ? 23.067 41.521 14.429 1.00 30.18 102 LYS B CA 1
ATOM 3735 C C . LYS B 1 102 ? 24.280 42.155 13.754 1.00 29.14 102 LYS B C 1
ATOM 3736 O O . LYS B 1 102 ? 24.170 42.780 12.688 1.00 26.79 102 LYS B O 1
ATOM 3742 N N . LEU B 1 103 ? 25.432 42.020 14.405 1.00 26.85 103 LEU B N 1
ATOM 3743 C CA . LEU B 1 103 ? 26.653 42.582 13.887 1.00 25.16 103 LEU B CA 1
ATOM 3744 C C . LEU B 1 103 ? 27.136 41.798 12.643 1.00 23.24 103 LEU B C 1
ATOM 3745 O O . LEU B 1 103 ? 27.681 42.389 11.708 1.00 19.66 103 LEU B O 1
ATOM 3750 N N . THR B 1 104 ? 26.962 40.492 12.663 1.00 22.44 104 THR B N 1
ATOM 3751 C CA . THR B 1 104 ? 27.255 39.670 11.506 1.00 24.75 104 THR B CA 1
ATOM 3752 C C . THR B 1 104 ? 26.380 40.115 10.345 1.00 27.05 104 THR B C 1
ATOM 3753 O O . THR B 1 104 ? 26.893 40.313 9.231 1.00 25.08 104 THR B O 1
ATOM 3757 N N . ALA B 1 105 ? 25.085 40.321 10.615 1.00 27.20 105 ALA B N 1
ATOM 3758 C CA . ALA B 1 105 ? 24.150 40.784 9.576 1.00 29.05 105 ALA B CA 1
ATOM 3759 C C . ALA B 1 105 ? 24.542 42.153 8.990 1.00 28.96 105 ALA B C 1
ATOM 3760 O O . ALA B 1 105 ? 24.577 42.275 7.761 1.00 25.01 105 ALA B O 1
ATOM 3762 N N . GLN B 1 106 ? 24.898 43.136 9.853 1.00 26.10 106 GLN B N 1
ATOM 3763 C CA . GLN B 1 106 ? 25.420 44.431 9.377 1.00 25.55 106 GLN B CA 1
ATOM 3764 C C . GLN B 1 106 ? 26.651 44.278 8.477 1.00 24.26 106 GLN B C 1
ATOM 3765 O O . GLN B 1 106 ? 26.808 44.986 7.487 1.00 22.49 106 GLN B O 1
ATOM 3771 N N . ILE B 1 107 ? 27.570 43.406 8.857 1.00 25.82 107 ILE B N 1
ATOM 3772 C CA . ILE B 1 107 ? 28.850 43.359 8.195 1.00 25.45 107 ILE B CA 1
ATOM 3773 C C . ILE B 1 107 ? 28.729 42.577 6.874 1.00 28.03 107 ILE B C 1
ATOM 3774 O O . ILE B 1 107 ? 29.350 42.939 5.851 1.00 27.83 107 ILE B O 1
ATOM 3779 N N . SER B 1 108 ? 27.939 41.522 6.913 1.00 27.31 108 SER B N 1
ATOM 3780 C CA . SER B 1 108 ? 27.548 40.794 5.728 1.00 29.96 108 SER B CA 1
ATOM 3781 C C . SER B 1 108 ? 26.948 41.757 4.673 1.00 31.91 108 SER B C 1
ATOM 3782 O O . SER B 1 108 ? 27.436 41.819 3.527 1.00 24.40 108 SER B O 1
ATOM 3785 N N . GLU B 1 109 ? 25.955 42.538 5.102 1.00 34.56 109 GLU B N 1
ATOM 3786 C CA . GLU B 1 109 ? 25.267 43.540 4.264 1.00 37.81 109 GLU B CA 1
ATOM 3787 C C . GLU B 1 109 ? 26.229 44.540 3.611 1.00 32.19 109 GLU B C 1
ATOM 3788 O O . GLU B 1 109 ? 26.160 44.747 2.418 1.00 26.84 109 GLU B O 1
ATOM 3794 N N . ILE B 1 110 ? 27.110 45.152 4.393 1.00 28.82 110 ILE B N 1
ATOM 3795 C CA . ILE B 1 110 ? 28.066 46.114 3.842 1.00 30.64 110 ILE B CA 1
ATOM 3796 C C . ILE B 1 110 ? 29.104 45.460 2.889 1.00 27.53 110 ILE B C 1
ATOM 3797 O O . ILE B 1 110 ? 29.509 46.066 1.888 1.00 23.29 110 ILE B O 1
ATOM 3802 N N . VAL B 1 111 ? 29.530 44.239 3.186 1.00 24.83 111 VAL B N 1
ATOM 3803 C CA . VAL B 1 111 ? 30.394 43.545 2.255 1.00 26.63 111 VAL B CA 1
ATOM 3804 C C . VAL B 1 111 ? 29.641 43.250 0.908 1.00 28.56 111 VAL B C 1
ATOM 3805 O O . VAL B 1 111 ? 30.206 43.483 -0.182 1.00 27.54 111 VAL B O 1
ATOM 3809 N N . GLU B 1 112 ? 28.399 42.774 0.985 1.00 30.51 112 GLU B N 1
ATOM 3810 C CA . GLU B 1 112 ? 27.598 42.448 -0.220 1.00 36.15 112 GLU B CA 1
ATOM 3811 C C . GLU B 1 112 ? 27.314 43.680 -1.090 1.00 37.36 112 GLU B C 1
ATOM 3812 O O . GLU B 1 112 ? 27.504 43.624 -2.272 1.00 32.47 112 GLU B O 1
ATOM 3818 N N . GLU B 1 113 ? 26.862 44.770 -0.482 1.00 38.03 113 GLU B N 1
ATOM 3819 C CA . GLU B 1 113 ? 26.740 46.044 -1.165 1.00 39.04 113 GLU B CA 1
ATOM 3820 C C . GLU B 1 113 ? 28.068 46.564 -1.787 1.00 36.71 113 GLU B C 1
ATOM 3821 O O . GLU B 1 113 ? 28.074 47.129 -2.900 1.00 34.91 113 GLU B O 1
ATOM 3827 N N . THR B 1 114 ? 29.192 46.356 -1.118 1.00 31.07 114 THR B N 1
ATOM 3828 C CA . THR B 1 114 ? 30.489 46.702 -1.696 1.00 29.00 114 THR B CA 1
ATOM 3829 C C . THR B 1 114 ? 30.845 45.794 -2.933 1.00 30.23 114 THR B C 1
ATOM 3830 O O . THR B 1 114 ? 31.512 46.243 -3.865 1.00 30.10 114 THR B O 1
ATOM 3834 N N . LEU B 1 115 ? 30.413 44.535 -2.921 1.00 28.59 115 LEU B N 1
ATOM 3835 C CA . LEU B 1 115 ? 30.565 43.655 -4.068 1.00 30.70 115 LEU B CA 1
ATOM 3836 C C . LEU B 1 115 ? 29.747 44.113 -5.280 1.00 34.17 115 LEU B C 1
ATOM 3837 O O . LEU B 1 115 ? 30.259 44.036 -6.365 1.00 32.85 115 LEU B O 1
ATOM 3842 N N . LEU B 1 116 ? 28.531 44.643 -5.076 1.00 35.98 116 LEU B N 1
ATOM 3843 C CA . LEU B 1 116 ? 27.765 45.321 -6.151 1.00 40.70 116 LEU B CA 1
ATOM 3844 C C . LEU B 1 116 ? 28.413 46.590 -6.700 1.00 39.75 116 LEU B C 1
ATOM 3845 O O . LEU B 1 116 ? 28.369 46.789 -7.895 1.00 35.10 116 LEU B O 1
ATOM 3850 N N . LYS B 1 117 ? 28.934 47.470 -5.830 1.00 41.70 117 LYS B N 1
ATOM 3851 C CA . LYS B 1 117 ? 29.589 48.700 -6.285 1.00 43.50 117 LYS B CA 1
ATOM 3852 C C . LYS B 1 117 ? 30.849 48.361 -7.055 1.00 45.32 117 LYS B C 1
ATOM 3853 O O . LYS B 1 117 ? 31.224 49.079 -7.963 1.00 44.99 117 LYS B O 1
ATOM 3859 N N . GLY B 1 118 ? 31.498 47.255 -6.685 1.00 46.83 118 GLY B N 1
ATOM 3860 C CA . GLY B 1 118 ? 32.766 46.831 -7.279 1.00 42.74 118 GLY B CA 1
ATOM 3861 C C . GLY B 1 118 ? 33.972 47.484 -6.611 1.00 46.73 118 GLY B C 1
ATOM 3862 O O . GLY B 1 118 ? 34.920 46.800 -6.250 1.00 49.24 118 GLY B O 1
ATOM 3863 N N . SER B 1 119 ? 33.932 48.808 -6.463 1.00 47.83 119 SER B N 1
ATOM 3864 C CA . SER B 1 119 ? 35.040 49.599 -5.987 1.00 44.58 119 SER B CA 1
ATOM 3865 C C . SER B 1 119 ? 34.548 50.708 -5.056 1.00 46.39 119 SER B C 1
ATOM 3866 O O . SER B 1 119 ? 33.588 51.416 -5.400 1.00 41.17 119 SER B O 1
ATOM 3869 N N . VAL B 1 120 ? 35.226 50.903 -3.917 1.00 39.65 120 VAL B N 1
ATOM 3870 C CA . VAL B 1 120 ? 34.826 51.934 -2.938 1.00 37.79 120 VAL B CA 1
ATOM 3871 C C . VAL B 1 120 ? 35.994 52.625 -2.302 1.00 33.36 120 VAL B C 1
ATOM 3872 O O . VAL B 1 120 ? 37.096 52.118 -2.283 1.00 31.54 120 VAL B O 1
ATOM 3876 N N . GLU B 1 121 ? 35.747 53.806 -1.780 1.00 31.24 121 GLU B N 1
ATOM 3877 C CA . GLU B 1 121 ? 36.724 54.468 -0.975 1.00 34.84 121 GLU B CA 1
ATOM 3878 C C . GLU B 1 121 ? 36.536 53.896 0.446 1.00 33.53 121 GLU B C 1
ATOM 3879 O O . GLU B 1 121 ? 35.556 54.188 1.115 1.00 31.05 121 GLU B O 1
ATOM 3885 N N . VAL B 1 122 ? 37.482 53.068 0.876 1.00 29.98 122 VAL B N 1
ATOM 3886 C CA . VAL B 1 122 ? 37.325 52.275 2.102 1.00 27.65 122 VAL B CA 1
ATOM 3887 C C . VAL B 1 122 ? 37.157 53.105 3.393 1.00 28.32 122 VAL B C 1
ATOM 3888 O O . VAL B 1 122 ? 36.317 52.792 4.219 1.00 31.26 122 VAL B O 1
ATOM 3892 N N . VAL B 1 123 ? 37.918 54.162 3.556 1.00 27.22 123 VAL B N 1
ATOM 3893 C CA . VAL B 1 123 ? 37.847 54.936 4.792 1.00 30.56 123 VAL B CA 1
ATOM 3894 C C . VAL B 1 123 ? 36.447 55.475 5.103 1.00 34.71 123 VAL B C 1
ATOM 3895 O O . VAL B 1 123 ? 35.925 55.212 6.203 1.00 29.01 123 VAL B O 1
ATOM 3899 N N . THR B 1 124 ? 35.846 56.192 4.142 1.00 36.08 124 THR B N 1
ATOM 3900 C CA . THR B 1 124 ? 34.501 56.802 4.307 1.00 38.66 124 THR B CA 1
ATOM 3901 C C . THR B 1 124 ? 33.323 55.891 3.933 1.00 39.26 124 THR B C 1
ATOM 3902 O O . THR B 1 124 ? 32.370 55.743 4.709 1.00 46.88 124 THR B O 1
ATOM 3906 N N . ASP B 1 125 ? 33.378 55.258 2.772 1.00 38.18 125 ASP B N 1
ATOM 3907 C CA . ASP B 1 125 ? 32.232 54.468 2.297 1.00 44.59 125 ASP B CA 1
ATOM 3908 C C . ASP B 1 125 ? 32.126 53.103 2.964 1.00 40.29 125 ASP B C 1
ATOM 3909 O O . ASP B 1 125 ? 31.065 52.458 2.881 1.00 48.65 125 ASP B O 1
ATOM 3914 N N . PHE B 1 126 ? 33.215 52.610 3.547 1.00 32.82 126 PHE B N 1
ATOM 3915 C CA . PHE B 1 126 ? 33.184 51.271 4.146 1.00 28.46 126 PHE B CA 1
ATOM 3916 C C . PHE B 1 126 ? 33.461 51.320 5.683 1.00 26.41 126 PHE B C 1
ATOM 3917 O O . PHE B 1 126 ? 32.604 50.996 6.454 1.00 26.80 126 PHE B O 1
ATOM 3925 N N . ALA B 1 127 ? 34.623 51.796 6.092 1.00 23.91 127 ALA B N 1
ATOM 3926 C CA . ALA B 1 127 ? 35.027 51.780 7.513 1.00 24.08 127 ALA B CA 1
ATOM 3927 C C . ALA B 1 127 ? 34.163 52.619 8.433 1.00 24.52 127 ALA B C 1
ATOM 3928 O O . ALA B 1 127 ? 33.668 52.113 9.438 1.00 23.76 127 ALA B O 1
ATOM 3930 N N . LEU B 1 128 ? 33.916 53.862 8.033 1.00 27.14 128 LEU B N 1
ATOM 3931 C CA . LEU B 1 128 ? 33.045 54.792 8.749 1.00 28.77 128 LEU B CA 1
ATOM 3932 C C . LEU B 1 128 ? 31.621 54.287 8.871 1.00 28.92 128 LEU B C 1
ATOM 3933 O O . LEU B 1 128 ? 31.010 54.445 9.941 1.00 30.03 128 LEU B O 1
ATOM 3938 N N . ARG B 1 129 ? 31.080 53.695 7.805 1.00 27.54 129 ARG B N 1
ATOM 3939 C CA . ARG B 1 129 ? 29.743 53.079 7.875 1.00 28.28 129 ARG B CA 1
ATOM 3940 C C . ARG B 1 129 ? 29.688 51.881 8.840 1.00 25.55 129 ARG B C 1
ATOM 3941 O O . ARG B 1 129 ? 28.761 51.750 9.598 1.00 24.71 129 ARG B O 1
ATOM 3949 N N . LEU B 1 130 ? 30.613 50.946 8.697 1.00 23.26 130 LEU B N 1
ATOM 3950 C CA . LEU B 1 130 ? 30.630 49.783 9.553 1.00 24.69 130 LEU B CA 1
ATOM 3951 C C . LEU B 1 130 ? 30.785 50.233 11.061 1.00 22.56 130 LEU B C 1
ATOM 3952 O O . LEU B 1 130 ? 30.054 49.791 11.911 1.00 22.23 130 LEU B O 1
ATOM 3957 N N . GLN B 1 131 ? 31.706 51.143 11.340 1.00 22.77 131 GLN B N 1
ATOM 3958 C CA . GLN B 1 131 ? 31.960 51.643 12.704 1.00 23.30 131 GLN B CA 1
ATOM 3959 C C . GLN B 1 131 ? 30.721 52.295 13.346 1.00 24.75 131 GLN B C 1
ATOM 3960 O O . GLN B 1 131 ? 30.318 51.906 14.456 1.00 21.20 131 GLN B O 1
ATOM 3966 N N . SER B 1 132 ? 30.102 53.237 12.613 1.00 22.78 132 SER B N 1
ATOM 3967 C CA . SER B 1 132 ? 28.894 53.906 13.050 1.00 22.87 132 SER B CA 1
ATOM 3968 C C . SER B 1 132 ? 27.692 52.947 13.249 1.00 24.62 132 SER B C 1
ATOM 3969 O O . SER B 1 132 ? 26.907 53.067 14.217 1.00 21.83 132 SER B O 1
ATOM 3972 N N . ARG B 1 133 ? 27.512 52.009 12.323 1.00 21.73 133 ARG B N 1
ATOM 3973 C CA . ARG B 1 133 ? 26.446 51.056 12.506 1.00 21.73 133 ARG B CA 1
ATOM 3974 C C . ARG B 1 133 ? 26.694 50.141 13.725 1.00 20.52 133 ARG B C 1
ATOM 3975 O O . ARG B 1 133 ? 25.793 49.880 14.523 1.00 20.19 133 ARG B O 1
ATOM 3983 N N . ALA B 1 134 ? 27.914 49.648 13.859 1.00 20.28 134 ALA B N 1
ATOM 3984 C CA . ALA B 1 134 ? 28.214 48.754 14.974 1.00 21.07 134 ALA B CA 1
ATOM 3985 C C . ALA B 1 134 ? 28.038 49.481 16.307 1.00 21.57 134 ALA B C 1
ATOM 3986 O O . ALA B 1 134 ? 27.714 48.856 17.304 1.00 22.78 134 ALA B O 1
ATOM 3988 N N . LEU B 1 135 ? 28.204 50.803 16.315 1.00 21.86 135 LEU B N 1
ATOM 3989 C CA . LEU B 1 135 ? 28.120 51.561 17.560 1.00 24.29 135 LEU B CA 1
ATOM 3990 C C . LEU B 1 135 ? 26.680 51.648 18.099 1.00 25.50 135 LEU B C 1
ATOM 3991 O O . LEU B 1 135 ? 26.490 51.792 19.322 1.00 21.97 135 LEU B O 1
ATOM 3996 N N . THR B 1 136 ? 25.684 51.492 17.218 1.00 24.20 136 THR B N 1
ATOM 3997 C CA . THR B 1 136 ? 24.260 51.456 17.635 1.00 23.05 136 THR B CA 1
ATOM 3998 C C . THR B 1 136 ? 23.948 50.240 18.528 1.00 23.24 136 THR B C 1
ATOM 3999 O O . THR B 1 136 ? 23.087 50.311 19.428 1.00 21.59 136 THR B O 1
ATOM 4003 N N . LEU B 1 137 ? 24.654 49.144 18.283 1.00 22.81 137 LEU B N 1
ATOM 4004 C CA . LEU B 1 137 ? 24.531 47.946 19.123 1.00 23.48 137 LEU B CA 1
ATOM 4005 C C . LEU B 1 137 ? 25.154 48.148 20.501 1.00 24.14 137 LEU B C 1
ATOM 4006 O O . LEU B 1 137 ? 24.585 47.733 21.487 1.00 23.69 137 LEU B O 1
ATOM 4011 N N . LEU B 1 138 ? 26.338 48.743 20.558 1.00 25.94 138 LEU B N 1
ATOM 4012 C CA . LEU B 1 138 ? 26.999 48.973 21.844 1.00 27.08 138 LEU B CA 1
ATOM 4013 C C . LEU B 1 138 ? 26.191 49.923 22.714 1.00 26.38 138 LEU B C 1
ATOM 4014 O O . LEU B 1 138 ? 26.016 49.692 23.920 1.00 25.33 138 LEU B O 1
ATOM 4019 N N . LEU B 1 139 ? 25.689 50.978 22.072 1.00 26.94 139 LEU B N 1
ATOM 4020 C CA . LEU B 1 139 ? 24.882 51.992 22.724 1.00 26.55 139 LEU B CA 1
ATOM 4021 C C . LEU B 1 139 ? 23.405 51.574 22.937 1.00 27.25 139 LEU B C 1
ATOM 4022 O O . LEU B 1 139 ? 22.716 52.174 23.764 1.00 23.72 139 LEU B O 1
ATOM 4027 N N . ASN B 1 140 ? 22.950 50.577 22.172 1.00 29.31 140 ASN B N 1
ATOM 4028 C CA . ASN B 1 140 ? 21.572 50.088 22.181 1.00 31.07 140 ASN B CA 1
ATOM 4029 C C . ASN B 1 140 ? 20.600 51.205 21.869 1.00 33.09 140 ASN B C 1
ATOM 4030 O O . ASN B 1 140 ? 19.609 51.408 22.603 1.00 38.63 140 ASN B O 1
ATOM 4035 N N . THR B 1 141 ? 20.927 51.958 20.822 1.00 31.61 141 THR B N 1
ATOM 4036 C CA . THR B 1 141 ? 20.075 52.976 20.236 1.00 34.61 141 THR B CA 1
ATOM 4037 C C . THR B 1 141 ? 19.470 52.423 18.949 1.00 34.55 141 THR B C 1
ATOM 4038 O O . THR B 1 141 ? 19.928 51.424 18.396 1.00 31.64 141 THR B O 1
ATOM 4042 N N . PRO B 1 142 ? 18.440 53.093 18.435 1.00 35.10 142 PRO B N 1
ATOM 4043 C CA . PRO B 1 142 ? 17.956 52.689 17.119 1.00 34.18 142 PRO B CA 1
ATOM 4044 C C . PRO B 1 142 ? 19.051 52.722 16.032 1.00 30.29 142 PRO B C 1
ATOM 4045 O O . PRO B 1 142 ? 19.857 53.636 15.998 1.00 30.11 142 PRO B O 1
ATOM 4049 N N . PHE B 1 143 ? 19.088 51.712 15.176 1.00 30.10 143 PHE B N 1
ATOM 4050 C CA . PHE B 1 143 ? 20.010 51.683 14.027 1.00 30.84 143 PHE B CA 1
ATOM 4051 C C . PHE B 1 143 ? 20.127 53.005 13.264 1.00 29.39 143 PHE B C 1
ATOM 4052 O O . PHE B 1 143 ? 21.214 53.386 12.875 1.00 27.27 143 PHE B O 1
ATOM 4060 N N . SER B 1 144 ? 19.036 53.718 13.082 1.00 32.77 144 SER B N 1
ATOM 4061 C CA . SER B 1 144 ? 19.039 54.939 12.241 1.00 35.79 144 SER B CA 1
ATOM 4062 C C . SER B 1 144 ? 19.894 56.069 12.797 1.00 37.07 144 SER B C 1
ATOM 4063 O O . SER B 1 144 ? 20.250 56.997 12.061 1.00 35.64 144 SER B O 1
ATOM 4066 N N . GLU B 1 145 ? 20.231 56.007 14.090 1.00 34.43 145 GLU B N 1
ATOM 4067 C CA . GLU B 1 145 ? 21.094 57.030 14.691 1.00 33.73 145 GLU B CA 1
ATOM 4068 C C . GLU B 1 145 ? 22.485 57.056 14.026 1.00 29.44 145 GLU B C 1
ATOM 4069 O O . GLU B 1 145 ? 23.172 58.086 14.049 1.00 30.29 145 GLU B O 1
ATOM 4075 N N . SER B 1 146 ? 22.887 55.925 13.441 1.00 27.87 146 SER B N 1
ATOM 4076 C CA . SER B 1 146 ? 24.145 55.815 12.683 1.00 28.85 146 SER B CA 1
ATOM 4077 C C . SER B 1 146 ? 24.291 56.850 11.553 1.00 29.35 146 SER B C 1
ATOM 4078 O O . SER B 1 146 ? 25.417 57.254 11.234 1.00 30.00 146 SER B O 1
ATOM 4081 N N . GLU B 1 147 ? 23.170 57.255 10.943 1.00 31.61 147 GLU B N 1
ATOM 4082 C CA . GLU B 1 147 ? 23.168 58.265 9.849 1.00 32.25 147 GLU B CA 1
ATOM 4083 C C . GLU B 1 147 ? 23.625 59.621 10.333 1.00 30.55 147 GLU B C 1
ATOM 4084 O O . GLU B 1 147 ? 24.386 60.309 9.667 1.00 28.96 147 GLU B O 1
ATOM 4090 N N . THR B 1 148 ? 23.207 59.998 11.531 1.00 31.11 148 THR B N 1
ATOM 4091 C CA . THR B 1 148 ? 23.770 61.186 12.128 1.00 28.99 148 THR B CA 1
ATOM 4092 C C . THR B 1 148 ? 25.295 61.095 12.239 1.00 27.10 148 THR B C 1
ATOM 4093 O O . THR B 1 148 ? 26.007 62.013 11.843 1.00 27.96 148 THR B O 1
ATOM 4097 N N . TRP B 1 149 ? 25.792 59.991 12.782 1.00 27.20 149 TRP B N 1
ATOM 4098 C CA . TRP B 1 149 ? 27.223 59.829 13.026 1.00 28.40 149 TRP B CA 1
ATOM 4099 C C . TRP B 1 149 ? 27.994 59.766 11.703 1.00 31.98 149 TRP B C 1
ATOM 4100 O O . TRP B 1 149 ? 29.095 60.318 11.568 1.00 34.93 149 TRP B O 1
ATOM 4111 N N . ILE B 1 150 ? 27.434 59.097 10.725 1.00 31.47 150 ILE B N 1
ATOM 4112 C CA . ILE B 1 150 ? 28.055 59.077 9.409 1.00 35.33 150 ILE B CA 1
ATOM 4113 C C . ILE B 1 150 ? 28.166 60.474 8.776 1.00 38.95 150 ILE B C 1
ATOM 4114 O O . ILE B 1 150 ? 29.204 60.814 8.204 1.00 40.67 150 ILE B O 1
ATOM 4119 N N . SER B 1 151 ? 27.117 61.282 8.899 1.00 44.94 151 SER B N 1
ATOM 4120 C CA . SER B 1 151 ? 27.117 62.679 8.395 1.00 48.91 151 SER B CA 1
ATOM 4121 C C . SER B 1 151 ? 28.218 63.563 8.964 1.00 49.97 151 SER B C 1
ATOM 4122 O O . SER B 1 151 ? 28.690 64.455 8.298 1.00 48.54 151 SER B O 1
ATOM 4125 N N . TRP B 1 152 ? 28.608 63.342 10.207 1.00 49.75 152 TRP B N 1
ATOM 4126 C CA . TRP B 1 152 ? 29.748 64.056 10.760 1.00 49.20 152 TRP B CA 1
ATOM 4127 C C . TRP B 1 152 ? 31.050 63.915 9.945 1.00 58.60 152 TRP B C 1
ATOM 4128 O O . TRP B 1 152 ? 31.865 64.833 9.924 1.00 62.58 152 TRP B O 1
ATOM 4139 N N . GLY B 1 153 ? 31.266 62.769 9.298 1.00 63.40 153 GLY B N 1
ATOM 4140 C CA . GLY B 1 153 ? 32.491 62.556 8.524 1.00 62.55 153 GLY B CA 1
ATOM 4141 C C . GLY B 1 153 ? 33.705 62.287 9.415 1.00 65.03 153 GLY B C 1
ATOM 4142 O O . GLY B 1 153 ? 34.804 62.008 8.916 1.00 63.48 153 GLY B O 1
ATOM 4143 N N . ALA B 1 163 ? 45.306 70.421 12.622 1.00 71.87 163 ALA B N 1
ATOM 4144 C CA . ALA B 1 163 ? 45.279 71.254 13.828 1.00 78.55 163 ALA B CA 1
ATOM 4145 C C . ALA B 1 163 ? 43.931 71.107 14.570 1.00 83.70 163 ALA B C 1
ATOM 4146 O O . ALA B 1 163 ? 42.868 70.958 13.944 1.00 86.97 163 ALA B O 1
ATOM 4148 N N . LEU B 1 164 ? 43.996 71.132 15.905 1.00 85.19 164 LEU B N 1
ATOM 4149 C CA . LEU B 1 164 ? 42.829 70.884 16.786 1.00 82.83 164 LEU B CA 1
ATOM 4150 C C . LEU B 1 164 ? 41.778 72.009 16.613 1.00 78.32 164 LEU B C 1
ATOM 4151 O O . LEU B 1 164 ? 42.109 73.188 16.722 1.00 84.97 164 LEU B O 1
ATOM 4153 N N . ASP B 1 165 ? 40.525 71.637 16.337 1.00 72.69 165 ASP B N 1
ATOM 4154 C CA . ASP B 1 165 ? 39.442 72.596 16.060 1.00 68.81 165 ASP B CA 1
ATOM 4155 C C . ASP B 1 165 ? 38.278 72.432 17.083 1.00 62.67 165 ASP B C 1
ATOM 4156 O O . ASP B 1 165 ? 37.586 71.416 17.075 1.00 60.08 165 ASP B O 1
ATOM 4161 N N . GLY B 1 166 ? 38.070 73.436 17.943 1.00 60.62 166 GLY B N 1
ATOM 4162 C CA . GLY B 1 166 ? 37.054 73.404 19.041 1.00 63.15 166 GLY B CA 1
ATOM 4163 C C . GLY B 1 166 ? 35.599 73.689 18.653 1.00 67.36 166 GLY B C 1
ATOM 4164 O O . GLY B 1 166 ? 34.668 73.303 19.374 1.00 60.15 166 GLY B O 1
ATOM 4165 N N . ASP B 1 167 ? 35.402 74.377 17.523 1.00 69.65 167 ASP B N 1
ATOM 4166 C CA . ASP B 1 167 ? 34.081 74.497 16.900 1.00 72.18 167 ASP B CA 1
ATOM 4167 C C . ASP B 1 167 ? 33.574 73.117 16.463 1.00 69.64 167 ASP B C 1
ATOM 4168 O O . ASP B 1 167 ? 32.389 72.819 16.618 1.00 79.62 167 ASP B O 1
ATOM 4173 N N . LYS B 1 168 ? 34.464 72.282 15.911 1.00 67.49 168 LYS B N 1
ATOM 4174 C CA . LYS B 1 168 ? 34.082 70.933 15.421 1.00 61.29 168 LYS B CA 1
ATOM 4175 C C . LYS B 1 168 ? 33.938 69.865 16.558 1.00 60.28 168 LYS B C 1
ATOM 4176 O O . LYS B 1 168 ? 33.119 68.944 16.435 1.00 57.95 168 LYS B O 1
ATOM 4182 N N . ALA B 1 169 ? 34.660 70.012 17.674 1.00 56.59 169 ALA B N 1
ATOM 4183 C CA . ALA B 1 169 ? 34.459 69.132 18.841 1.00 55.36 169 ALA B CA 1
ATOM 4184 C C . ALA B 1 169 ? 33.116 69.407 19.528 1.00 52.22 169 ALA B C 1
ATOM 4185 O O . ALA B 1 169 ? 32.401 68.489 19.958 1.00 49.32 169 ALA B O 1
ATOM 4187 N N . ASN B 1 170 ? 32.763 70.685 19.598 1.00 51.16 170 ASN B N 1
ATOM 4188 C CA . ASN B 1 170 ? 31.494 71.104 20.203 1.00 49.58 170 ASN B CA 1
ATOM 4189 C C . ASN B 1 170 ? 30.270 70.491 19.557 1.00 45.31 170 ASN B C 1
ATOM 4190 O O . ASN B 1 170 ? 29.236 70.368 20.196 1.00 40.75 170 ASN B O 1
ATOM 4195 N N . ILE B 1 171 ? 30.381 70.134 18.281 1.00 41.83 171 ILE B N 1
ATOM 4196 C CA . ILE B 1 171 ? 29.297 69.446 17.620 1.00 41.26 171 ILE B CA 1
ATOM 4197 C C . ILE B 1 171 ? 29.027 68.141 18.353 1.00 38.72 171 ILE B C 1
ATOM 4198 O O . ILE B 1 171 ? 27.876 67.814 18.617 1.00 41.04 171 ILE B O 1
ATOM 4203 N N . LEU B 1 172 ? 30.086 67.389 18.650 1.00 35.15 172 LEU B N 1
ATOM 4204 C CA . LEU B 1 172 ? 29.939 66.176 19.448 1.00 35.80 172 LEU B CA 1
ATOM 4205 C C . LEU B 1 172 ? 29.481 66.474 20.882 1.00 32.16 172 LEU B C 1
ATOM 4206 O O . LEU B 1 172 ? 28.589 65.806 21.394 1.00 29.11 172 LEU B O 1
ATOM 4211 N N . TYR B 1 173 ? 30.070 67.462 21.531 1.00 33.49 173 TYR B N 1
ATOM 4212 C CA . TYR B 1 173 ? 29.780 67.636 22.964 1.00 36.19 173 TYR B CA 1
ATOM 4213 C C . TYR B 1 173 ? 28.330 68.083 23.174 1.00 38.29 173 TYR B C 1
ATOM 4214 O O . TYR B 1 173 ? 27.649 67.619 24.102 1.00 34.30 173 TYR B O 1
ATOM 4223 N N . HIS B 1 174 ? 27.840 68.943 22.279 1.00 38.84 174 HIS B N 1
ATOM 4224 C CA . HIS B 1 174 ? 26.453 69.385 22.361 1.00 40.90 174 HIS B CA 1
ATOM 4225 C C . HIS B 1 174 ? 25.456 68.303 21.982 1.00 36.27 174 HIS B C 1
ATOM 4226 O O . HIS B 1 174 ? 24.399 68.212 22.590 1.00 33.19 174 HIS B O 1
ATOM 4233 N N . TYR B 1 175 ? 25.800 67.469 21.004 1.00 31.68 175 TYR B N 1
ATOM 4234 C CA . TYR B 1 175 ? 24.965 66.334 20.660 1.00 31.95 175 TYR B CA 1
ATOM 4235 C C . TYR B 1 175 ? 24.812 65.397 21.884 1.00 29.29 175 TYR B C 1
ATOM 4236 O O . TYR B 1 175 ? 23.748 64.879 22.140 1.00 29.89 175 TYR B O 1
ATOM 4245 N N . ILE B 1 176 ? 25.898 65.179 22.611 1.00 30.27 176 ILE B N 1
ATOM 4246 C CA . ILE B 1 176 ? 25.887 64.315 23.781 1.00 29.77 176 ILE B CA 1
ATOM 4247 C C . ILE B 1 176 ? 25.012 64.945 24.859 1.00 29.35 176 ILE B C 1
ATOM 4248 O O . ILE B 1 176 ? 24.149 64.272 25.396 1.00 28.28 176 ILE B O 1
ATOM 4253 N N . ASP B 1 177 ? 25.230 66.225 25.167 1.00 32.84 177 ASP B N 1
ATOM 4254 C CA . ASP B 1 177 ? 24.339 67.000 26.087 1.00 34.68 177 ASP B CA 1
ATOM 4255 C C . ASP B 1 177 ? 22.854 66.796 25.733 1.00 35.13 177 ASP B C 1
ATOM 4256 O O . ASP B 1 177 ? 22.008 66.588 26.645 1.00 30.73 177 ASP B O 1
ATOM 4261 N N . GLU B 1 178 ? 22.543 66.852 24.423 1.00 31.67 178 GLU B N 1
ATOM 4262 C CA . GLU B 1 178 ? 21.156 66.687 23.970 1.00 35.82 178 GLU B CA 1
ATOM 4263 C C . GLU B 1 178 ? 20.610 65.285 24.216 1.00 36.08 178 GLU B C 1
ATOM 4264 O O . GLU B 1 178 ? 19.485 65.154 24.714 1.00 36.35 178 GLU B O 1
ATOM 4270 N N . GLN B 1 179 ? 21.387 64.242 23.879 1.00 32.26 179 GLN B N 1
ATOM 4271 C CA . GLN B 1 179 ? 20.948 62.879 24.188 1.00 30.56 179 GLN B CA 1
ATOM 4272 C C . GLN B 1 179 ? 20.801 62.625 25.700 1.00 27.20 179 GLN B C 1
ATOM 4273 O O . GLN B 1 179 ? 19.916 61.879 26.100 1.00 26.35 179 GLN B O 1
ATOM 4279 N N . ILE B 1 180 ? 21.657 63.222 26.531 1.00 27.92 180 ILE B N 1
ATOM 4280 C CA . ILE B 1 180 ? 21.566 63.029 27.992 1.00 32.62 180 ILE B CA 1
ATOM 4281 C C . ILE B 1 180 ? 20.237 63.586 28.461 1.00 34.63 180 ILE B C 1
ATOM 4282 O O . ILE B 1 180 ? 19.486 62.913 29.184 1.00 38.51 180 ILE B O 1
ATOM 4287 N N . ASP B 1 181 ? 19.908 64.784 27.973 1.00 42.55 181 ASP B N 1
ATOM 4288 C CA . ASP B 1 181 ? 18.625 65.432 28.289 1.00 45.31 181 ASP B CA 1
ATOM 4289 C C . ASP B 1 181 ? 17.416 64.634 27.797 1.00 42.42 181 ASP B C 1
ATOM 4290 O O . ASP B 1 181 ? 16.477 64.464 28.557 1.00 43.30 181 ASP B O 1
ATOM 4295 N N . ARG B 1 182 ? 17.443 64.134 26.560 1.00 39.08 182 ARG B N 1
ATOM 4296 C CA . ARG B 1 182 ? 16.386 63.238 26.073 1.00 41.16 182 ARG B CA 1
ATOM 4297 C C . ARG B 1 182 ? 16.207 62.020 26.947 1.00 37.73 182 ARG B C 1
ATOM 4298 O O . ARG B 1 182 ? 15.092 61.626 27.196 1.00 33.65 182 ARG B O 1
ATOM 4306 N N . ALA B 1 183 ? 17.296 61.399 27.385 1.00 36.26 183 ALA B N 1
ATOM 4307 C CA . ALA B 1 183 ? 17.177 60.201 28.203 1.00 39.24 183 ALA B CA 1
ATOM 4308 C C . ALA B 1 183 ? 16.709 60.509 29.650 1.00 39.00 183 ALA B C 1
ATOM 4309 O O . ALA B 1 183 ? 16.056 59.657 30.249 1.00 36.22 183 ALA B O 1
ATOM 4311 N N . SER B 1 184 ? 17.023 61.680 30.203 1.00 41.68 184 SER B N 1
ATOM 4312 C CA . SER B 1 184 ? 16.416 62.050 31.520 1.00 47.24 184 SER B CA 1
ATOM 4313 C C . SER B 1 184 ? 14.915 62.289 31.426 1.00 48.81 184 SER B C 1
ATOM 4314 O O . SER B 1 184 ? 14.218 61.919 32.339 1.00 46.70 184 SER B O 1
ATOM 4317 N N . GLU B 1 185 ? 14.436 62.912 30.339 1.00 52.64 185 GLU B N 1
ATOM 4318 C CA . GLU B 1 185 ? 12.985 63.112 30.147 1.00 57.82 185 GLU B CA 1
ATOM 4319 C C . GLU B 1 185 ? 12.278 61.772 29.961 1.00 57.51 185 GLU B C 1
ATOM 4320 O O . GLU B 1 185 ? 11.249 61.538 30.585 1.00 63.16 185 GLU B O 1
ATOM 4326 N N . ASN B 1 186 ? 12.817 60.906 29.100 1.00 55.97 186 ASN B N 1
ATOM 4327 C CA . ASN B 1 186 ? 12.153 59.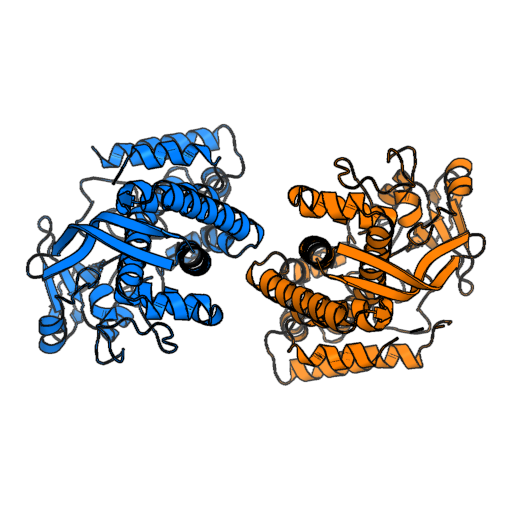641 28.701 1.00 54.43 186 ASN B CA 1
ATOM 4328 C C . ASN B 1 186 ? 12.996 58.374 28.873 1.00 49.86 186 ASN B C 1
ATOM 4329 O O . ASN B 1 186 ? 13.411 57.790 27.885 1.00 48.27 186 ASN B O 1
ATOM 4334 N N . PRO B 1 187 ? 13.224 57.917 30.121 1.00 50.71 187 PRO B N 1
ATOM 4335 C CA . PRO B 1 187 ? 14.194 56.825 30.345 1.00 48.66 187 PRO B CA 1
ATOM 4336 C C . PRO B 1 187 ? 13.884 55.567 29.562 1.00 48.45 187 PRO B C 1
ATOM 4337 O O . PRO B 1 187 ? 12.750 55.121 29.569 1.00 46.19 187 PRO B O 1
ATOM 4341 N N . GLY B 1 188 ? 14.899 54.995 28.913 1.00 49.61 188 GLY B N 1
ATOM 4342 C CA . GLY B 1 188 ? 14.762 53.740 28.181 1.00 42.77 188 GLY B CA 1
ATOM 4343 C C . GLY B 1 188 ? 15.864 52.744 28.484 1.00 44.12 188 GLY B C 1
ATOM 4344 O O . GLY B 1 188 ? 16.267 52.556 29.647 1.00 41.52 188 GLY B O 1
ATOM 4345 N N . ASP B 1 189 ? 16.350 52.107 27.418 1.00 39.15 189 ASP B N 1
ATOM 4346 C CA . ASP B 1 189 ? 17.247 50.953 27.494 1.00 38.23 189 ASP B CA 1
ATOM 4347 C C . ASP B 1 189 ? 18.609 51.235 26.914 1.00 34.81 189 ASP B C 1
ATOM 4348 O O . ASP B 1 189 ? 19.453 50.343 26.885 1.00 33.28 189 ASP B O 1
ATOM 4353 N N . ASP B 1 190 ? 18.815 52.458 26.433 1.00 33.20 190 ASP B N 1
ATOM 4354 C CA . ASP B 1 190 ? 20.056 52.857 25.793 1.00 32.33 190 ASP B CA 1
ATOM 4355 C C . ASP B 1 190 ? 21.119 53.185 26.865 1.00 32.33 190 ASP B C 1
ATOM 4356 O O . ASP B 1 190 ? 20.790 53.294 28.050 1.00 32.26 190 ASP B O 1
ATOM 4361 N N . MET B 1 191 ? 22.381 53.318 26.447 1.00 27.27 191 MET B N 1
ATOM 4362 C CA . MET B 1 191 ? 23.471 53.448 27.380 1.00 27.82 191 MET B CA 1
ATOM 4363 C C . MET B 1 191 ? 23.324 54.690 28.298 1.00 29.95 191 MET B C 1
ATOM 4364 O O . MET B 1 191 ? 23.687 54.640 29.498 1.00 28.88 191 MET B O 1
ATOM 4369 N N . TYR B 1 192 ? 22.839 55.796 27.723 1.00 27.61 192 TYR B N 1
ATOM 4370 C CA . TYR B 1 192 ? 22.571 57.023 28.455 1.00 28.39 192 TYR B CA 1
ATOM 4371 C C . TYR B 1 192 ? 21.676 56.759 29.652 1.00 30.26 192 TYR B C 1
ATOM 4372 O O . TYR B 1 192 ? 21.984 57.144 30.780 1.00 27.55 192 TYR B O 1
ATOM 4381 N N . SER B 1 193 ? 20.563 56.081 29.393 1.00 32.20 193 SER B N 1
ATOM 4382 C CA . SER B 1 193 ? 19.583 55.750 30.439 1.00 32.24 193 SER B CA 1
ATOM 4383 C C . SER B 1 193 ? 20.117 54.823 31.524 1.00 32.45 193 SER B C 1
ATOM 4384 O O . SER B 1 193 ? 19.879 55.037 32.692 1.00 33.18 193 SER B O 1
ATOM 4387 N N . VAL B 1 194 ? 20.859 53.817 31.121 1.00 29.30 194 VAL B N 1
ATOM 4388 C CA . VAL B 1 194 ? 21.518 52.931 32.072 1.00 30.50 194 VAL B CA 1
ATOM 4389 C C . VAL B 1 194 ? 22.549 53.653 32.956 1.00 29.81 194 VAL B C 1
ATOM 4390 O O . VAL B 1 194 ? 22.656 53.370 34.157 1.00 29.48 194 VAL B O 1
ATOM 4394 N N . LEU B 1 195 ? 23.336 54.557 32.365 1.00 28.69 195 LEU B N 1
ATOM 4395 C CA . LEU B 1 195 ? 24.304 55.320 33.141 1.00 27.35 195 LEU B CA 1
ATOM 4396 C C . LEU B 1 195 ? 23.587 56.265 34.144 1.00 29.84 195 LEU B C 1
ATOM 4397 O O . LEU B 1 195 ? 23.977 56.331 35.324 1.00 28.79 195 LEU B O 1
ATOM 4402 N N . LEU B 1 196 ? 22.500 56.908 33.706 1.00 29.29 196 LEU B N 1
ATOM 4403 C CA . LEU B 1 196 ? 21.746 57.848 34.556 1.00 31.61 196 LEU B CA 1
ATOM 4404 C C . LEU B 1 196 ? 21.098 57.173 35.732 1.00 32.42 196 LEU B C 1
ATOM 4405 O O . LEU B 1 196 ? 20.925 57.791 36.765 1.00 37.73 196 LEU B O 1
ATOM 4410 N N . ASN B 1 197 ? 20.828 55.878 35.598 1.00 37.69 197 ASN B N 1
ATOM 4411 C CA . ASN B 1 197 ? 20.316 55.077 36.686 1.00 38.46 197 ASN B CA 1
ATOM 4412 C C . ASN B 1 197 ? 21.388 54.308 37.486 1.00 38.51 197 ASN B C 1
ATOM 4413 O O . ASN B 1 197 ? 21.060 53.547 38.385 1.00 43.62 197 ASN B O 1
ATOM 4418 N N . SER B 1 198 ? 22.659 54.476 37.174 1.00 37.56 198 SER B N 1
ATOM 4419 C CA . SER B 1 198 ? 23.696 53.761 37.909 1.00 39.02 198 SER B CA 1
ATOM 4420 C C . SER B 1 198 ? 24.108 54.519 39.172 1.00 35.51 198 SER B C 1
ATOM 4421 O O . SER B 1 198 ? 23.892 55.727 39.311 1.00 32.16 198 SER B O 1
ATOM 4424 N N . GLU B 1 199 ? 24.753 53.798 40.069 1.00 41.74 199 GLU B N 1
ATOM 4425 C CA . GLU B 1 199 ? 25.166 54.352 41.357 1.00 43.95 199 GLU B CA 1
ATOM 4426 C C . GLU B 1 199 ? 26.649 54.222 41.616 1.00 37.74 199 GLU B C 1
ATOM 4427 O O . GLU B 1 199 ? 27.245 53.157 41.409 1.00 37.21 199 GLU B O 1
ATOM 4433 N N . PHE B 1 200 ? 27.222 55.330 42.075 1.00 36.10 200 PHE B N 1
ATOM 4434 C CA . PHE B 1 200 ? 28.573 55.389 42.580 1.00 35.66 200 PHE B CA 1
ATOM 4435 C C . PHE B 1 200 ? 28.468 55.248 44.103 1.00 36.41 200 PHE B C 1
ATOM 4436 O O . PHE B 1 200 ? 28.304 56.226 44.799 1.00 33.19 200 PHE B O 1
ATOM 4444 N N . GLU B 1 201 ? 28.528 54.011 44.575 1.00 37.50 201 GLU B N 1
ATOM 4445 C CA . GLU B 1 201 ? 28.582 53.700 45.991 1.00 43.76 201 GLU B CA 1
ATOM 4446 C C . GLU B 1 201 ? 27.453 54.404 46.731 1.00 42.75 201 GLU B C 1
ATOM 4447 O O . GLU B 1 201 ? 27.686 55.168 47.659 1.00 40.39 201 GLU B O 1
ATOM 4453 N N . GLY B 1 202 ? 26.237 54.184 46.257 1.00 44.74 202 GLY B N 1
ATOM 4454 C CA . GLY B 1 202 ? 25.058 54.801 46.853 1.00 48.02 202 GLY B CA 1
ATOM 4455 C C . GLY B 1 202 ? 24.438 56.034 46.214 1.00 46.51 202 GLY B C 1
ATOM 4456 O O . GLY B 1 202 ? 23.263 56.262 46.453 1.00 50.55 202 GLY B O 1
ATOM 4457 N N . ARG B 1 203 ? 25.174 56.853 45.453 1.00 48.38 203 ARG B N 1
ATOM 4458 C CA . ARG B 1 203 ? 24.514 58.003 44.793 1.00 50.17 203 ARG B CA 1
ATOM 4459 C C . ARG B 1 203 ? 24.458 57.935 43.266 1.00 46.37 203 ARG B C 1
ATOM 4460 O O . ARG B 1 203 ? 25.334 57.378 42.627 1.00 44.78 203 ARG B O 1
ATOM 4468 N N . LYS B 1 204 ? 23.400 58.510 42.717 1.00 42.56 204 LYS B N 1
ATOM 4469 C CA . LYS B 1 204 ? 23.169 58.505 41.285 1.00 44.35 204 LYS B CA 1
ATOM 4470 C C . LYS B 1 204 ? 24.247 59.276 40.600 1.00 39.44 204 LYS B C 1
ATOM 4471 O O . LYS B 1 204 ? 24.753 60.246 41.162 1.00 37.95 204 LYS B O 1
ATOM 4477 N N . LEU B 1 205 ? 24.619 58.827 39.402 1.00 39.68 205 LEU B N 1
ATOM 4478 C CA . LEU B 1 205 ? 25.604 59.558 38.599 1.00 36.84 205 LEU B CA 1
ATOM 4479 C C . LEU B 1 205 ? 25.011 60.900 38.217 1.00 34.90 205 LEU B C 1
ATOM 4480 O O . LEU B 1 205 ? 23.837 61.006 38.025 1.00 37.65 205 LEU B O 1
ATOM 4485 N N . THR B 1 206 ? 25.823 61.944 38.205 1.00 32.19 206 THR B N 1
ATOM 4486 C CA . THR B 1 206 ? 25.420 63.225 37.672 1.00 33.81 206 THR B CA 1
ATOM 4487 C C . THR B 1 206 ? 25.463 63.223 36.144 1.00 37.81 206 THR B C 1
ATOM 4488 O O . THR B 1 206 ? 26.114 62.366 35.508 1.00 37.49 206 THR B O 1
ATOM 4492 N N . LYS B 1 207 ? 24.802 64.208 35.555 1.00 37.56 207 LYS B N 1
ATOM 4493 C CA . LYS B 1 207 ? 24.797 64.322 34.104 1.00 39.96 207 LYS B CA 1
ATOM 4494 C C . LYS B 1 207 ? 26.191 64.589 33.547 1.00 37.43 207 LYS B C 1
ATOM 4495 O O . LYS B 1 207 ? 26.498 64.155 32.444 1.00 33.96 207 LYS B O 1
ATOM 4501 N N . GLU B 1 208 ? 26.998 65.324 34.315 1.00 38.02 208 GLU B N 1
ATOM 4502 C CA . GLU B 1 208 ? 28.382 65.638 33.950 1.00 40.71 208 GLU B CA 1
ATOM 4503 C C . GLU B 1 208 ? 29.234 64.366 33.929 1.00 39.47 208 GLU B C 1
ATOM 4504 O O . GLU B 1 208 ? 30.140 64.255 33.086 1.00 38.01 208 GLU B O 1
ATOM 4510 N N . GLU B 1 209 ? 28.987 63.439 34.867 1.00 31.44 209 GLU B N 1
ATOM 4511 C CA . GLU B 1 209 ? 29.673 62.169 34.850 1.00 31.49 209 GLU B CA 1
ATOM 4512 C C . GLU B 1 209 ? 29.247 61.341 33.638 1.00 30.83 209 GLU B C 1
ATOM 4513 O O . GLU B 1 209 ? 30.080 60.766 32.988 1.00 29.25 209 GLU B O 1
ATOM 4519 N N . VAL B 1 210 ? 27.961 61.334 33.315 1.00 30.52 210 VAL B N 1
ATOM 4520 C CA . VAL B 1 210 ? 27.479 60.566 32.195 1.00 30.72 210 VAL B CA 1
ATOM 4521 C C . VAL B 1 210 ? 28.110 61.128 30.923 1.00 29.60 210 VAL B C 1
ATOM 4522 O O . VAL B 1 210 ? 28.528 60.392 30.054 1.00 27.48 210 VAL B O 1
ATOM 4526 N N . LYS B 1 211 ? 28.236 62.445 30.848 1.00 31.26 211 LYS B N 1
ATOM 4527 C CA . LYS B 1 211 ? 28.803 63.067 29.673 1.00 31.67 211 LYS B CA 1
ATOM 4528 C C . LYS B 1 211 ? 30.278 62.658 29.499 1.00 30.96 211 LYS B C 1
ATOM 4529 O O . LYS B 1 211 ? 30.760 62.417 28.380 1.00 29.26 211 LYS B O 1
ATOM 4535 N N . GLY B 1 212 ? 30.984 62.595 30.622 1.00 28.48 212 GLY B N 1
ATOM 4536 C CA . GLY B 1 212 ? 32.350 62.095 30.673 1.00 27.10 212 GLY B CA 1
ATOM 4537 C C . GLY B 1 212 ? 32.552 60.687 30.116 1.00 26.80 212 GLY B C 1
ATOM 4538 O O . GLY B 1 212 ? 33.533 60.438 29.436 1.00 25.94 212 GLY B O 1
ATOM 4539 N N . VAL B 1 213 ? 31.606 59.782 30.388 1.00 25.03 213 VAL B N 1
ATOM 4540 C CA . VAL B 1 213 ? 31.648 58.440 29.850 1.00 23.05 213 VAL B CA 1
ATOM 4541 C C . VAL B 1 213 ? 31.283 58.429 28.377 1.00 22.07 213 VAL B C 1
ATOM 4542 O O . VAL B 1 213 ? 31.892 57.707 27.592 1.00 22.33 213 VAL B O 1
ATOM 4546 N N . MET B 1 214 ? 30.283 59.204 28.012 1.00 22.51 214 MET B N 1
ATOM 4547 C CA . MET B 1 214 ? 29.730 59.155 26.653 1.00 26.41 214 MET B CA 1
ATOM 4548 C C . MET B 1 214 ? 30.597 59.867 25.601 1.00 27.43 214 MET B C 1
ATOM 4549 O O . MET B 1 214 ? 30.794 59.340 24.500 1.00 26.15 214 MET B O 1
ATOM 4554 N N . VAL B 1 215 ? 31.192 61.013 25.956 1.00 28.00 215 VAL B N 1
ATOM 4555 C CA . VAL B 1 215 ? 32.163 61.641 25.061 1.00 28.16 215 VAL B CA 1
ATOM 4556 C C . VAL B 1 215 ? 33.357 60.711 24.783 1.00 29.30 215 VAL B C 1
ATOM 4557 O O . VAL B 1 215 ? 33.852 60.576 23.639 1.00 27.85 215 VAL B O 1
ATOM 4561 N N . LEU B 1 216 ? 33.853 60.109 25.845 1.00 25.97 216 LEU B N 1
ATOM 4562 C CA . LEU B 1 216 ? 34.942 59.168 25.715 1.00 24.47 216 LEU B CA 1
ATOM 4563 C C . LEU B 1 216 ? 34.563 57.994 24.853 1.00 22.28 216 LEU B C 1
ATOM 4564 O O . LEU B 1 216 ? 35.337 57.562 24.059 1.00 23.63 216 LEU B O 1
ATOM 4569 N N . THR B 1 217 ? 33.376 57.480 25.044 1.00 23.79 217 THR B N 1
ATOM 4570 C CA . THR B 1 217 ? 32.882 56.351 24.286 1.00 27.01 217 THR B CA 1
ATOM 4571 C C . THR B 1 217 ? 32.774 56.635 22.745 1.00 30.25 217 THR B C 1
ATOM 4572 O O . THR B 1 217 ? 33.188 55.799 21.917 1.00 26.70 217 THR B O 1
ATOM 4576 N N . PHE B 1 218 ? 32.264 57.803 22.368 1.00 28.73 218 PHE B N 1
ATOM 4577 C CA . PHE B 1 218 ? 32.301 58.216 20.951 1.00 30.52 218 PHE B CA 1
ATOM 4578 C C . PHE B 1 218 ? 33.699 58.415 20.421 1.00 31.79 218 PHE B C 1
ATOM 4579 O O . PHE B 1 218 ? 34.012 57.986 19.310 1.00 35.69 218 PHE B O 1
ATOM 4587 N N . ALA B 1 219 ? 34.541 59.043 21.217 1.00 34.05 219 ALA B N 1
ATOM 4588 C CA . ALA B 1 219 ? 35.849 59.473 20.717 1.00 37.66 219 ALA B CA 1
ATOM 4589 C C . ALA B 1 219 ? 36.908 58.348 20.655 1.00 37.14 219 ALA B C 1
ATOM 4590 O O . ALA B 1 219 ? 37.725 58.311 19.728 1.00 33.99 219 ALA B O 1
ATOM 4592 N N . GLY B 1 220 ? 36.900 57.465 21.648 1.00 33.84 220 GLY B N 1
ATOM 4593 C CA . GLY B 1 220 ? 37.924 56.445 21.785 1.00 31.91 220 GLY B CA 1
ATOM 4594 C C . GLY B 1 220 ? 37.815 55.325 20.758 1.00 30.80 220 GLY B C 1
ATOM 4595 O O . GLY B 1 220 ? 38.808 54.657 20.425 1.00 32.17 220 GLY B O 1
ATOM 4596 N N . GLY B 1 221 ? 36.610 55.105 20.274 1.00 27.32 221 GLY B N 1
ATOM 4597 C CA . GLY B 1 221 ? 36.359 54.073 19.314 1.00 28.57 221 GLY B CA 1
ATOM 4598 C C . GLY B 1 221 ? 36.225 54.506 17.861 1.00 27.85 221 GLY B C 1
ATOM 4599 O O . GLY B 1 221 ? 35.952 53.664 17.025 1.00 28.69 221 GLY B O 1
ATOM 4600 N N . ARG B 1 222 ? 36.387 55.779 17.550 1.00 26.32 222 ARG B N 1
ATOM 4601 C CA . ARG B 1 222 ? 36.024 56.252 16.224 1.00 31.38 222 ARG B CA 1
ATOM 4602 C C . ARG B 1 222 ? 37.128 55.982 15.173 1.00 28.02 222 ARG B C 1
ATOM 4603 O O 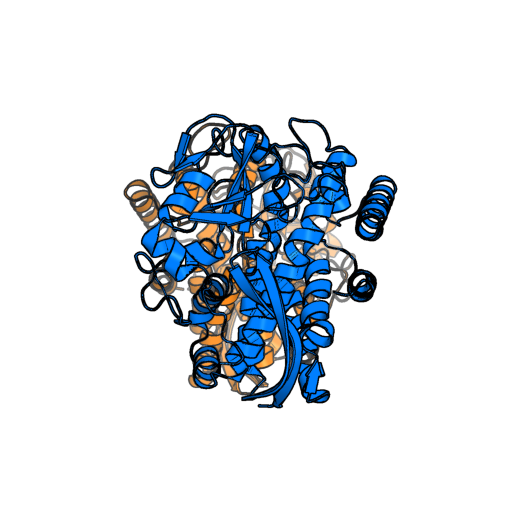. ARG B 1 222 ? 37.010 55.089 14.349 1.00 23.32 222 ARG B O 1
ATOM 4611 N N . ASP B 1 223 ? 38.215 56.727 15.286 1.00 28.32 223 ASP B N 1
ATOM 4612 C CA . ASP B 1 223 ? 39.368 56.602 14.425 1.00 30.18 223 ASP B CA 1
ATOM 4613 C C . ASP B 1 223 ? 40.116 55.289 14.620 1.00 29.44 223 ASP B C 1
ATOM 4614 O O . ASP B 1 223 ? 40.650 54.726 13.642 1.00 23.76 223 ASP B O 1
ATOM 4619 N N . THR B 1 224 ? 40.223 54.813 15.877 1.00 24.63 224 THR B N 1
ATOM 4620 C CA . THR B 1 224 ? 40.929 53.578 16.133 1.00 21.22 224 THR B CA 1
ATOM 4621 C C . THR B 1 224 ? 40.284 52.417 15.320 1.00 20.07 224 THR B C 1
ATOM 4622 O O . THR B 1 224 ? 40.957 51.674 14.626 1.00 21.05 224 THR B O 1
ATOM 4626 N N . VAL B 1 225 ? 39.000 52.223 15.464 1.00 19.79 225 VAL B N 1
ATOM 4627 C CA . VAL B 1 225 ? 38.271 51.205 14.733 1.00 21.68 225 VAL B CA 1
ATOM 4628 C C . VAL B 1 225 ? 38.290 51.475 13.191 1.00 22.63 225 VAL B C 1
ATOM 4629 O O . VAL B 1 225 ? 38.432 50.545 12.415 1.00 22.17 225 VAL B O 1
ATOM 4633 N N . ILE B 1 226 ? 38.165 52.723 12.774 1.00 22.82 226 ILE B N 1
ATOM 4634 C CA . ILE B 1 226 ? 38.230 53.036 11.348 1.00 28.04 226 ILE B CA 1
ATOM 4635 C C . ILE B 1 226 ? 39.580 52.659 10.727 1.00 26.62 226 ILE B C 1
ATOM 4636 O O . ILE B 1 226 ? 39.626 52.088 9.626 1.00 24.81 226 ILE B O 1
ATOM 4641 N N . ASN B 1 227 ? 40.659 52.941 11.442 1.00 25.31 227 ASN B N 1
ATOM 4642 C CA . ASN B 1 227 ? 42.016 52.569 11.006 1.00 24.58 227 ASN B CA 1
ATOM 4643 C C . ASN B 1 227 ? 42.258 51.049 11.029 1.00 24.66 227 ASN B C 1
ATOM 4644 O O . ASN B 1 227 ? 42.830 50.486 10.097 1.00 23.64 227 ASN B O 1
ATOM 4649 N N . ALA B 1 228 ? 41.799 50.371 12.080 1.00 26.74 228 ALA B N 1
ATOM 4650 C CA . ALA B 1 228 ? 41.931 48.891 12.159 1.00 24.34 228 ALA B CA 1
ATOM 4651 C C . ALA B 1 228 ? 41.192 48.224 11.000 1.00 21.53 228 ALA B C 1
ATOM 4652 O O . ALA B 1 228 ? 41.686 47.275 10.411 1.00 18.64 228 ALA B O 1
ATOM 4654 N N . VAL B 1 229 ? 39.983 48.692 10.719 1.00 21.30 229 VAL B N 1
ATOM 4655 C CA . VAL B 1 229 ? 39.181 48.083 9.668 1.00 23.84 229 VAL B CA 1
ATOM 4656 C C . VAL B 1 229 ? 39.838 48.293 8.311 1.00 23.70 229 VAL B C 1
ATOM 4657 O O . VAL B 1 229 ? 39.973 47.340 7.533 1.00 23.74 229 VAL B O 1
ATOM 4661 N N . THR B 1 230 ? 40.274 49.532 8.071 1.00 24.54 230 THR B N 1
ATOM 4662 C CA . THR B 1 230 ? 40.871 49.920 6.791 1.00 23.43 230 THR B CA 1
ATOM 4663 C C . THR B 1 230 ? 42.201 49.198 6.596 1.00 24.16 230 THR B C 1
ATOM 4664 O O . THR B 1 230 ? 42.446 48.624 5.539 1.00 21.29 230 THR B O 1
ATOM 4668 N N . ASN B 1 231 ? 43.054 49.200 7.635 1.00 25.43 231 ASN B N 1
ATOM 4669 C CA . ASN B 1 231 ? 44.377 48.556 7.546 1.00 24.66 231 ASN B CA 1
ATOM 4670 C C . ASN B 1 231 ? 44.295 47.051 7.345 1.00 24.61 231 ASN B C 1
ATOM 4671 O O . ASN B 1 231 ? 45.133 46.472 6.643 1.00 24.42 231 ASN B O 1
ATOM 4676 N N . SER B 1 232 ? 43.261 46.423 7.894 1.00 22.97 232 SER B N 1
ATOM 4677 C CA . SER B 1 232 ? 43.043 45.010 7.708 1.00 22.13 232 SER B CA 1
ATOM 4678 C C . SER B 1 232 ? 42.681 44.653 6.280 1.00 23.51 232 SER B C 1
ATOM 4679 O O . SER B 1 232 ? 43.087 43.604 5.761 1.00 21.66 232 SER B O 1
ATOM 4682 N N . ILE B 1 233 ? 41.888 45.485 5.637 1.00 23.82 233 ILE B N 1
ATOM 4683 C CA . ILE B 1 233 ? 41.478 45.188 4.254 1.00 24.80 233 ILE B CA 1
ATOM 4684 C C . ILE B 1 233 ? 42.688 45.381 3.338 1.00 25.92 233 ILE B C 1
ATOM 4685 O O . ILE B 1 233 ? 42.987 44.530 2.508 1.00 26.24 233 ILE B O 1
ATOM 4690 N N . ALA B 1 234 ? 43.411 46.480 3.530 1.00 26.79 234 ALA B N 1
ATOM 4691 C CA . ALA B 1 234 ? 44.664 46.682 2.828 1.00 25.31 234 ALA B CA 1
ATOM 4692 C C . ALA B 1 234 ? 45.591 45.444 2.933 1.00 26.07 234 ALA B C 1
ATOM 4693 O O . ALA B 1 234 ? 46.074 44.916 1.909 1.00 24.38 234 ALA B O 1
ATOM 4695 N N . TYR B 1 235 ? 45.826 44.984 4.158 1.00 23.03 235 TYR B N 1
ATOM 4696 C CA . TYR B 1 235 ? 46.675 43.830 4.373 1.00 23.50 235 TYR B CA 1
ATOM 4697 C C . TYR B 1 235 ? 46.198 42.583 3.616 1.00 24.53 235 TYR B C 1
ATOM 4698 O O . TYR B 1 235 ? 46.998 41.865 3.041 1.00 24.89 235 TYR B O 1
ATOM 4707 N N . LEU B 1 236 ? 44.912 42.305 3.664 1.00 24.40 236 LEU B N 1
ATOM 4708 C CA . LEU B 1 236 ? 44.373 41.142 3.002 1.00 25.90 236 LEU B CA 1
ATOM 4709 C C . LEU B 1 236 ? 44.453 41.282 1.484 1.00 28.58 236 LEU B C 1
ATOM 4710 O O . LEU B 1 236 ? 44.522 40.275 0.772 1.00 32.30 236 LEU B O 1
ATOM 4715 N N . ALA B 1 237 ? 44.443 42.521 1.013 1.00 26.65 237 ALA B N 1
ATOM 4716 C CA . ALA B 1 237 ? 44.474 42.805 -0.404 1.00 30.79 237 ALA B CA 1
ATOM 4717 C C . ALA B 1 237 ? 45.823 42.451 -1.022 1.00 32.81 237 ALA B C 1
ATOM 4718 O O . ALA B 1 237 ? 45.878 42.092 -2.173 1.00 30.16 237 ALA B O 1
ATOM 4720 N N . GLU B 1 238 ? 46.894 42.583 -0.235 1.00 33.66 238 GLU B N 1
ATOM 4721 C CA . GLU B 1 238 ? 48.244 42.304 -0.690 1.00 33.40 238 GLU B CA 1
ATOM 4722 C C . GLU B 1 238 ? 48.777 40.977 -0.199 1.00 30.84 238 GLU B C 1
ATOM 4723 O O . GLU B 1 238 ? 49.916 40.661 -0.480 1.00 30.19 238 GLU B O 1
ATOM 4729 N N . HIS B 1 239 ? 47.974 40.217 0.554 1.00 31.46 239 HIS B N 1
ATOM 4730 C CA . HIS B 1 239 ? 48.381 38.920 1.085 1.00 29.91 239 HIS B CA 1
ATOM 4731 C C . HIS B 1 239 ? 47.322 37.858 0.823 1.00 29.26 239 HIS B C 1
ATOM 4732 O O . HIS B 1 239 ? 46.640 37.427 1.767 1.00 29.39 239 HIS B O 1
ATOM 4739 N N . PRO B 1 240 ? 47.187 37.411 -0.449 1.00 26.79 240 PRO B N 1
ATOM 4740 C CA . PRO B 1 240 ? 46.206 36.376 -0.831 1.00 27.89 240 PRO B CA 1
ATOM 4741 C C . PRO B 1 240 ? 46.308 35.098 -0.010 1.00 30.87 240 PRO B C 1
ATOM 4742 O O . PRO B 1 240 ? 45.304 34.476 0.294 1.00 31.80 240 PRO B O 1
ATOM 4746 N N . GLU B 1 241 ? 47.529 34.693 0.311 1.00 35.76 241 GLU B N 1
ATOM 4747 C CA . GLU B 1 241 ? 47.770 33.488 1.124 1.00 37.85 241 GLU B CA 1
ATOM 4748 C C . GLU B 1 241 ? 47.153 33.623 2.547 1.00 32.78 241 GLU B C 1
ATOM 4749 O O . GLU B 1 241 ? 46.630 32.657 3.096 1.00 30.28 241 GLU B O 1
ATOM 4755 N N . ALA B 1 242 ? 47.167 34.829 3.108 1.00 30.53 242 ALA B N 1
ATOM 4756 C CA . ALA B 1 242 ? 46.477 35.099 4.393 1.00 32.29 242 ALA B CA 1
ATOM 4757 C C . ALA B 1 242 ? 44.991 34.974 4.249 1.00 30.88 242 ALA B C 1
ATOM 4758 O O . ALA B 1 242 ? 44.328 34.398 5.130 1.00 30.76 242 ALA B O 1
ATOM 4760 N N . LEU B 1 243 ? 44.465 35.504 3.142 1.00 30.92 243 LEU B N 1
ATOM 4761 C CA . LEU B 1 243 ? 43.030 35.449 2.906 1.00 32.27 243 LEU B CA 1
ATOM 4762 C C . LEU B 1 243 ? 42.570 33.982 2.837 1.00 34.42 243 LEU B C 1
ATOM 4763 O O . LEU B 1 243 ? 41.554 33.601 3.465 1.00 32.45 243 LEU B O 1
ATOM 4768 N N . GLU B 1 244 ? 43.328 33.159 2.101 1.00 35.83 244 GLU B N 1
ATOM 4769 C CA . GLU B 1 244 ? 43.080 31.711 1.979 1.00 39.25 244 GLU B CA 1
ATOM 4770 C C . GLU B 1 244 ? 43.210 31.000 3.349 1.00 34.08 244 GLU B C 1
ATOM 4771 O O . GLU B 1 244 ? 42.376 30.190 3.701 1.00 30.59 244 GLU B O 1
ATOM 4777 N N . ARG B 1 245 ? 44.249 31.304 4.118 1.00 35.46 245 ARG B N 1
ATOM 4778 C CA . ARG B 1 245 ? 44.383 30.706 5.471 1.00 35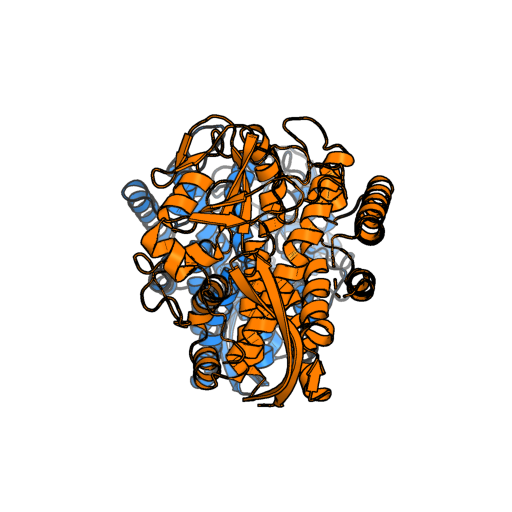.17 245 ARG B CA 1
ATOM 4779 C C . ARG B 1 245 ? 43.167 30.951 6.348 1.00 31.93 245 ARG B C 1
ATOM 4780 O O . ARG B 1 245 ? 42.696 30.036 7.015 1.00 32.71 245 ARG B O 1
ATOM 4788 N N . LEU B 1 246 ? 42.623 32.164 6.310 1.00 32.12 246 LEU B N 1
ATOM 4789 C CA . LEU B 1 246 ? 41.432 32.491 7.103 1.00 31.28 246 LEU B CA 1
ATOM 4790 C C . LEU B 1 246 ? 40.179 31.778 6.615 1.00 33.98 246 LEU B C 1
ATOM 4791 O O . LEU B 1 246 ? 39.319 31.360 7.433 1.00 29.43 246 LEU B O 1
ATOM 4796 N N . ARG B 1 247 ? 40.071 31.602 5.291 1.00 33.66 247 ARG B N 1
ATOM 4797 C CA . ARG B 1 247 ? 38.964 30.811 4.752 1.00 31.17 247 ARG B CA 1
ATOM 4798 C C . ARG B 1 247 ? 39.035 29.350 5.234 1.00 33.53 247 ARG B C 1
ATOM 4799 O O . ARG B 1 247 ? 38.035 28.829 5.716 1.00 32.99 247 ARG B O 1
ATOM 4807 N N . LYS B 1 248 ? 40.210 28.709 5.139 1.00 36.64 248 LYS B N 1
ATOM 4808 C CA . LYS B 1 248 ? 40.356 27.281 5.476 1.00 40.97 248 LYS B CA 1
ATOM 4809 C C . LYS B 1 248 ? 40.636 26.968 6.918 1.00 44.73 248 LYS B C 1
ATOM 4810 O O . LYS B 1 248 ? 40.476 25.818 7.317 1.00 50.15 248 LYS B O 1
ATOM 4816 N N . GLU B 1 249 ? 41.079 27.953 7.693 1.00 44.55 249 GLU B N 1
ATOM 4817 C CA . GLU B 1 249 ? 41.419 27.726 9.103 1.00 42.21 249 GLU B CA 1
ATOM 4818 C C . GLU B 1 249 ? 40.765 28.812 9.967 1.00 40.17 249 GLU B C 1
ATOM 4819 O O . GLU B 1 249 ? 41.457 29.630 10.572 1.00 38.56 249 GLU B O 1
ATOM 4825 N N . PRO B 1 250 ? 39.427 28.828 10.036 1.00 38.25 250 PRO B N 1
ATOM 4826 C CA . PRO B 1 250 ? 38.717 29.829 10.822 1.00 38.15 250 PRO B CA 1
ATOM 4827 C C . PRO B 1 250 ? 39.135 29.941 12.320 1.00 36.49 250 PRO B C 1
ATOM 4828 O O . PRO B 1 250 ? 39.032 31.025 12.908 1.00 32.69 250 PRO B O 1
ATOM 4832 N N . GLU B 1 251 ? 39.610 28.839 12.901 1.00 34.66 251 GLU B N 1
ATOM 4833 C CA . GLU B 1 251 ? 40.140 28.819 14.288 1.00 34.65 251 GLU B CA 1
ATOM 4834 C C . GLU B 1 251 ? 41.292 29.821 14.573 1.00 32.87 251 GLU B C 1
ATOM 4835 O O . GLU B 1 251 ? 41.487 30.193 15.713 1.00 28.51 251 GLU B O 1
ATOM 4841 N N . ILE B 1 252 ? 42.040 30.266 13.560 1.00 30.20 252 ILE B N 1
ATOM 4842 C CA . ILE B 1 252 ? 43.093 31.250 13.809 1.00 29.79 252 ILE B CA 1
ATOM 4843 C C . ILE B 1 252 ? 42.620 32.708 13.874 1.00 29.03 252 ILE B C 1
ATOM 4844 O O . ILE B 1 252 ? 43.429 33.596 14.065 1.00 32.76 252 ILE B O 1
ATOM 4849 N N . THR B 1 253 ? 41.330 32.966 13.696 1.00 27.12 253 THR B N 1
ATOM 4850 C CA . THR B 1 253 ? 40.871 34.330 13.513 1.00 25.95 253 THR B CA 1
ATOM 4851 C C . THR B 1 253 ? 41.128 35.232 14.750 1.00 24.74 253 THR B C 1
ATOM 4852 O O . THR B 1 253 ? 41.568 36.379 14.606 1.00 21.67 253 THR B O 1
ATOM 4856 N N . GLY B 1 254 ? 40.871 34.718 15.951 1.00 25.65 254 GLY B N 1
ATOM 4857 C CA . GLY B 1 254 ? 41.123 35.459 17.214 1.00 23.94 254 GLY B CA 1
ATOM 4858 C C . GLY B 1 254 ? 42.566 35.953 17.275 1.00 23.61 254 GLY B C 1
ATOM 4859 O O . GLY B 1 254 ? 42.831 37.131 17.528 1.00 24.12 254 GLY B O 1
ATOM 4860 N N . ARG B 1 255 ? 43.486 35.053 16.967 1.00 23.10 255 ARG B N 1
ATOM 4861 C CA . ARG B 1 255 ? 44.894 35.316 17.017 1.00 23.89 255 ARG B CA 1
ATOM 4862 C C . ARG B 1 255 ? 45.317 36.274 15.926 1.00 24.20 255 ARG B C 1
ATOM 4863 O O . ARG B 1 255 ? 46.176 37.128 16.168 1.00 25.12 255 ARG B O 1
ATOM 4871 N N . ALA B 1 256 ? 44.745 36.128 14.730 1.00 22.28 256 ALA B N 1
ATOM 4872 C CA . ALA B 1 256 ? 44.983 37.104 13.643 1.00 22.42 256 ALA B CA 1
ATOM 4873 C C . ALA B 1 256 ? 44.493 38.480 14.022 1.00 20.97 256 ALA B C 1
ATOM 4874 O O . ALA B 1 256 ? 45.111 39.452 13.690 1.00 19.28 256 ALA B O 1
ATOM 4876 N N . VAL B 1 257 ? 43.382 38.575 14.721 1.00 20.76 257 VAL B N 1
ATOM 4877 C CA . VAL B 1 257 ? 42.876 39.904 15.118 1.00 22.36 257 VAL B CA 1
ATOM 4878 C C . VAL B 1 257 ? 43.837 40.560 16.092 1.00 23.76 257 VAL B C 1
ATOM 4879 O O . VAL B 1 257 ? 44.127 41.744 15.937 1.00 23.79 257 VAL B O 1
ATOM 4883 N N . GLU B 1 258 ? 44.349 39.786 17.067 1.00 24.44 258 GLU B N 1
ATOM 4884 C CA . GLU B 1 258 ? 45.266 40.334 18.065 1.00 23.21 258 GLU B CA 1
ATOM 4885 C C . GLU B 1 258 ? 46.568 40.690 17.405 1.00 24.77 258 GLU B C 1
ATOM 4886 O O . GLU B 1 258 ? 47.270 41.620 17.830 1.00 22.46 258 GLU B O 1
ATOM 4892 N N . GLU B 1 259 ? 46.936 39.937 16.379 1.00 23.84 259 GLU B N 1
ATOM 4893 C CA . GLU B 1 259 ? 48.201 40.221 15.723 1.00 25.98 259 GLU B CA 1
ATOM 4894 C C . GLU B 1 259 ? 48.071 41.507 14.896 1.00 27.30 259 GLU B C 1
ATOM 4895 O O . GLU B 1 259 ? 49.040 42.293 14.803 1.00 26.05 259 GLU B O 1
ATOM 4901 N N . MET B 1 260 ? 46.894 41.716 14.300 1.00 24.38 260 MET B N 1
ATOM 4902 C CA . MET B 1 260 ? 46.608 42.961 13.622 1.00 24.80 260 MET B CA 1
ATOM 4903 C C . MET B 1 260 ? 46.597 44.167 14.552 1.00 23.27 260 MET B C 1
ATOM 4904 O O . MET B 1 260 ? 47.170 45.212 14.221 1.00 19.68 260 MET B O 1
ATOM 4909 N N . ILE B 1 261 ? 46.032 44.005 15.750 1.00 20.24 261 ILE B N 1
ATOM 4910 C CA . ILE B 1 261 ? 46.095 45.096 16.685 1.00 19.72 261 ILE B CA 1
ATOM 4911 C C . ILE B 1 261 ? 47.510 45.433 17.064 1.00 18.33 261 ILE B C 1
ATOM 4912 O O . ILE B 1 261 ? 47.865 46.597 17.197 1.00 19.08 261 ILE B O 1
ATOM 4917 N N . ARG B 1 262 ? 48.338 44.429 17.282 1.00 21.68 262 ARG B N 1
ATOM 4918 C CA . ARG B 1 262 ? 49.760 44.636 17.672 1.00 21.28 262 ARG B CA 1
ATOM 4919 C C . ARG B 1 262 ? 50.514 45.439 16.615 1.00 21.65 262 ARG B C 1
ATOM 4920 O O . ARG B 1 262 ? 51.190 46.448 16.912 1.00 24.34 262 ARG B O 1
ATOM 4928 N N . TYR B 1 263 ? 50.454 44.911 15.408 1.00 20.01 263 TYR B N 1
ATOM 4929 C CA . TYR B 1 263 ? 51.216 45.479 14.317 1.00 21.51 263 TYR B CA 1
ATOM 4930 C C . TYR B 1 263 ? 50.693 46.846 13.936 1.00 20.32 263 TYR B C 1
ATOM 4931 O O . TYR B 1 263 ? 51.479 47.731 13.810 1.00 23.63 263 TYR B O 1
ATOM 4940 N N . PHE B 1 264 ? 49.394 47.022 13.755 1.00 21.78 264 PHE B N 1
ATOM 4941 C CA . PHE B 1 264 ? 48.872 48.336 13.351 1.00 21.76 264 PHE B CA 1
ATOM 4942 C C . PHE B 1 264 ? 48.810 49.359 14.493 1.00 23.92 264 PHE B C 1
ATOM 4943 O O . PHE B 1 264 ? 48.940 50.554 14.228 1.00 23.54 264 PHE B O 1
ATOM 4951 N N . SER B 1 265 ? 48.662 48.901 15.739 1.00 21.12 265 SER B N 1
ATOM 4952 C CA . SER B 1 265 ? 48.649 49.772 16.901 1.00 22.17 265 SER B CA 1
ATOM 4953 C C . SER B 1 265 ? 47.963 51.103 16.639 1.00 22.80 265 SER B C 1
ATOM 4954 O O . SER B 1 265 ? 48.556 52.154 16.784 1.00 22.53 265 SER B O 1
ATOM 4957 N N . PRO B 1 266 ? 46.661 51.066 16.322 1.00 23.95 266 PRO B N 1
ATOM 4958 C CA . PRO B 1 266 ? 45.884 52.236 15.871 1.00 23.22 266 PRO B CA 1
ATOM 4959 C C . PRO B 1 266 ? 45.889 53.406 16.848 1.00 23.40 266 PRO B C 1
ATOM 4960 O O . PRO B 1 266 ? 45.759 54.546 16.412 1.00 21.55 266 PRO B O 1
ATOM 4964 N N . LEU B 1 267 ? 46.063 53.147 18.141 1.00 23.53 267 LEU B N 1
ATOM 4965 C CA . LEU B 1 267 ? 46.377 54.227 19.073 1.00 24.38 267 LEU B CA 1
ATOM 4966 C C . LEU B 1 267 ? 47.877 54.186 19.361 1.00 24.37 267 LEU B C 1
ATOM 4967 O O . LEU B 1 267 ? 48.415 53.319 20.100 1.00 24.30 267 LEU B O 1
ATOM 4972 N N . THR B 1 268 ? 48.567 55.157 18.792 1.00 23.41 268 THR B N 1
ATOM 4973 C CA . THR B 1 268 ? 50.002 55.174 18.782 1.00 22.21 268 THR B CA 1
ATOM 4974 C C . THR B 1 268 ? 50.569 55.346 20.205 1.00 21.41 268 THR B C 1
ATOM 4975 O O . THR B 1 268 ? 51.492 54.619 20.617 1.00 19.83 268 THR B O 1
ATOM 4979 N N . GLN B 1 269 ? 49.954 56.222 20.978 1.00 22.88 269 GLN B N 1
ATOM 4980 C CA . GLN B 1 269 ? 50.490 56.569 22.280 1.00 24.84 269 GLN B CA 1
ATOM 4981 C C . GLN B 1 269 ? 49.458 57.289 23.113 1.00 24.42 269 GLN B C 1
ATOM 4982 O O . GLN B 1 269 ? 48.460 57.770 22.603 1.00 22.77 269 GLN B O 1
ATOM 4988 N N . MET B 1 270 ? 49.733 57.374 24.403 1.00 24.70 270 MET B N 1
ATOM 4989 C CA . MET B 1 270 ? 48.903 58.118 25.306 1.00 26.10 270 MET B CA 1
ATOM 4990 C C . MET B 1 270 ? 49.728 58.713 26.429 1.00 25.22 270 MET B C 1
ATOM 4991 O O . MET B 1 270 ? 50.626 58.078 26.957 1.00 26.05 270 MET B O 1
ATOM 4996 N N . GLY B 1 271 ? 49.410 59.930 26.832 1.00 25.70 271 GLY B N 1
ATOM 4997 C CA . GLY B 1 271 ? 50.216 60.597 27.822 1.00 24.49 271 GLY B CA 1
ATOM 4998 C C . GLY B 1 271 ? 49.849 60.229 29.237 1.00 26.16 271 GLY B C 1
ATOM 4999 O O . GLY B 1 271 ? 48.783 59.657 29.484 1.00 23.27 271 GLY B O 1
ATOM 5000 N N . ARG B 1 272 ? 50.766 60.566 30.148 1.00 26.23 272 ARG B N 1
ATOM 5001 C CA . ARG B 1 272 ? 50.546 60.603 31.583 1.00 25.15 272 ARG B CA 1
ATOM 5002 C C . ARG B 1 272 ? 51.264 61.862 32.137 1.00 27.97 272 ARG B C 1
ATOM 5003 O O . ARG B 1 272 ? 52.170 62.394 31.525 1.00 28.89 272 ARG B O 1
ATOM 5011 N N . VAL B 1 273 ? 50.846 62.317 33.313 1.00 29.17 273 VAL B N 1
ATOM 5012 C CA . VAL B 1 273 ? 51.470 63.424 33.992 1.00 28.59 273 VAL B CA 1
ATOM 5013 C C . VAL B 1 273 ? 52.297 62.889 35.155 1.00 31.09 273 VAL B C 1
ATOM 5014 O O . VAL B 1 273 ? 51.822 62.084 35.979 1.00 32.37 273 VAL B O 1
ATOM 5018 N N . VAL B 1 274 ? 53.561 63.318 35.211 1.00 32.61 274 VAL B N 1
ATOM 5019 C CA . VAL B 1 274 ? 54.501 62.850 36.232 1.00 35.97 274 VAL B CA 1
ATOM 5020 C C . VAL B 1 274 ? 54.191 63.578 37.560 1.00 35.27 274 VAL B C 1
ATOM 5021 O O . VAL B 1 274 ? 54.002 64.760 37.557 1.00 36.29 274 VAL B O 1
ATOM 5025 N N . THR B 1 275 ? 54.082 62.876 38.669 1.00 35.08 275 THR B N 1
ATOM 5026 C CA . THR B 1 275 ? 53.594 63.517 39.894 1.00 38.87 275 THR B CA 1
ATOM 5027 C C . THR B 1 275 ? 54.731 63.847 40.855 1.00 41.68 275 THR B C 1
ATOM 5028 O O . THR B 1 275 ? 54.491 64.447 41.892 1.00 45.42 275 THR B O 1
ATOM 5032 N N . GLU B 1 276 ? 55.944 63.405 40.527 1.00 47.28 276 GLU B N 1
ATOM 5033 C CA . GLU B 1 276 ? 57.103 63.549 41.410 1.00 50.31 276 GLU B CA 1
ATOM 5034 C C . GLU B 1 276 ? 58.344 63.326 40.560 1.00 50.52 276 GLU B C 1
ATOM 5035 O O . GLU B 1 276 ? 58.276 62.597 39.559 1.00 49.86 276 GLU B O 1
ATOM 5041 N N . ASP B 1 277 ? 59.468 63.923 40.957 1.00 46.72 277 ASP B N 1
ATOM 5042 C CA . ASP B 1 277 ? 60.726 63.761 40.232 1.00 45.10 277 ASP B CA 1
ATOM 5043 C C . ASP B 1 277 ? 61.139 62.289 40.283 1.00 44.39 277 ASP B C 1
ATOM 5044 O O . ASP B 1 277 ? 61.155 61.667 41.347 1.00 42.20 277 ASP B O 1
ATOM 5049 N N . THR B 1 278 ? 61.476 61.735 39.115 1.00 43.91 278 THR B N 1
ATOM 5050 C CA . THR B 1 278 ? 61.857 60.327 38.980 1.00 43.80 278 THR B CA 1
ATOM 5051 C C . THR B 1 278 ? 62.797 60.168 37.780 1.00 46.36 278 THR B C 1
ATOM 5052 O O . THR B 1 278 ? 63.114 61.168 37.114 1.00 45.99 278 THR B O 1
ATOM 5056 N N . HIS B 1 279 ? 63.178 58.923 37.478 1.00 49.70 279 HIS B N 1
ATOM 5057 C CA . HIS B 1 279 ? 63.905 58.577 36.246 1.00 53.47 279 HIS B CA 1
ATOM 5058 C C . HIS B 1 279 ? 63.233 57.424 35.495 1.00 46.64 279 HIS B C 1
ATOM 5059 O O . HIS B 1 279 ? 62.583 56.593 36.092 1.00 41.53 279 HIS B O 1
ATOM 5066 N N . VAL B 1 280 ? 63.433 57.371 34.178 1.00 50.93 280 VAL B N 1
ATOM 5067 C CA . VAL B 1 280 ? 63.085 56.194 33.373 1.00 52.11 280 VAL B CA 1
ATOM 5068 C C . VAL B 1 280 ? 64.170 55.998 32.335 1.00 53.79 280 VAL B C 1
ATOM 5069 O O . VAL B 1 280 ? 64.492 56.953 31.618 1.00 54.74 280 VAL B O 1
ATOM 5073 N N . CYS B 1 281 ? 64.712 54.779 32.237 1.00 55.76 281 CYS B N 1
ATOM 5074 C CA . CYS B 1 281 ? 65.875 54.507 31.378 1.00 58.01 281 CYS B CA 1
ATOM 5075 C C . CYS B 1 281 ? 67.062 55.419 31.720 1.00 63.24 281 CYS B C 1
ATOM 5076 O O . CYS B 1 281 ? 67.751 55.930 30.819 1.00 63.39 281 CYS B O 1
ATOM 5079 N N . GLU B 1 282 ? 67.296 55.617 33.022 1.00 63.67 282 GLU B N 1
ATOM 5080 C CA . GLU B 1 282 ? 68.380 56.486 33.516 1.00 64.76 282 GLU B CA 1
ATOM 5081 C C . GLU B 1 282 ? 68.272 57.966 33.070 1.00 63.02 282 GLU B C 1
ATOM 5082 O O . GLU B 1 282 ? 69.259 58.699 33.161 1.00 67.47 282 GLU B O 1
ATOM 5088 N N . HIS B 1 283 ? 67.088 58.396 32.607 1.00 55.55 283 HIS B N 1
ATOM 5089 C CA . HIS B 1 283 ? 66.853 59.766 32.141 1.00 49.10 283 HIS B CA 1
ATOM 5090 C C . HIS B 1 283 ? 65.889 60.431 33.103 1.00 47.25 283 HIS B C 1
ATOM 5091 O O . HIS B 1 283 ? 64.888 59.844 33.492 1.00 49.88 283 HIS B O 1
ATOM 5098 N N . ALA B 1 284 ? 66.182 61.657 33.494 1.00 47.11 284 ALA B N 1
ATOM 5099 C CA . ALA B 1 284 ? 65.448 62.281 34.580 1.00 46.64 284 ALA B CA 1
ATOM 5100 C C . ALA B 1 284 ? 64.199 62.913 33.989 1.00 50.60 284 ALA B C 1
ATOM 5101 O O . ALA B 1 284 ? 64.235 63.435 32.858 1.00 45.66 284 ALA B O 1
ATOM 5103 N N . VAL B 1 285 ? 63.092 62.820 34.732 1.00 48.62 285 VAL B N 1
ATOM 5104 C CA . VAL B 1 285 ? 61.850 63.505 34.365 1.00 47.09 285 VAL B CA 1
ATOM 5105 C C . VAL B 1 285 ? 61.270 64.210 35.574 1.00 40.67 285 VAL B C 1
ATOM 5106 O O . VAL B 1 285 ? 61.133 63.641 36.647 1.00 40.87 285 VAL B O 1
ATOM 5110 N N . LYS B 1 286 ? 60.963 65.476 35.383 1.00 40.46 286 LYS B N 1
ATOM 5111 C CA . LYS B 1 286 ? 60.611 66.390 36.445 1.00 39.59 286 LYS B CA 1
ATOM 5112 C C . LYS B 1 286 ? 59.079 66.293 36.707 1.00 43.15 286 LYS B C 1
ATOM 5113 O O . LYS B 1 286 ? 58.282 65.992 35.809 1.00 41.27 286 LYS B O 1
ATOM 5115 N N . ALA B 1 287 ? 58.675 66.560 37.942 1.00 42.43 287 ALA B N 1
ATOM 5116 C CA . ALA B 1 287 ? 57.269 66.647 38.311 1.00 41.18 287 ALA B CA 1
ATOM 5117 C C . ALA B 1 287 ? 56.469 67.641 37.455 1.00 42.34 287 ALA B C 1
ATOM 5118 O O . ALA B 1 287 ? 56.984 68.652 36.989 1.00 40.76 287 ALA B O 1
ATOM 5120 N N . ASP B 1 288 ? 55.192 67.317 37.264 1.00 41.14 288 ASP B N 1
ATOM 5121 C CA . ASP B 1 288 ? 54.290 68.064 36.399 1.00 41.33 288 ASP B CA 1
ATOM 5122 C C . ASP B 1 288 ? 54.681 68.109 34.914 1.00 38.13 288 ASP B C 1
ATOM 5123 O O . ASP B 1 288 ? 54.105 68.899 34.173 1.00 37.53 288 ASP B O 1
ATOM 5128 N N . SER B 1 289 ? 55.624 67.286 34.455 1.00 38.72 289 SER B N 1
ATOM 5129 C CA . SER B 1 289 ? 55.842 67.169 32.996 1.00 36.91 289 SER B CA 1
ATOM 5130 C C . SER B 1 289 ? 55.053 65.981 32.458 1.00 35.25 289 SER B C 1
ATOM 5131 O O . SER B 1 289 ? 54.445 65.245 33.238 1.00 32.62 289 SER B O 1
ATOM 5134 N N . ARG B 1 290 ? 55.053 65.798 31.131 1.00 33.24 290 ARG B N 1
ATOM 5135 C CA . ARG B 1 290 ? 54.343 64.681 30.514 1.00 32.29 290 ARG B CA 1
ATOM 5136 C C . ARG B 1 290 ? 55.276 63.606 29.996 1.00 33.65 290 ARG B C 1
ATOM 5137 O O . ARG B 1 290 ? 56.311 63.913 29.423 1.00 40.56 290 ARG B O 1
ATOM 5145 N N . ILE B 1 291 ? 54.920 62.339 30.216 1.00 31.90 291 ILE B N 1
ATOM 5146 C CA . ILE B 1 291 ? 55.526 61.240 29.476 1.00 30.05 291 ILE B CA 1
ATOM 5147 C C . ILE B 1 291 ? 54.452 60.688 28.552 1.00 27.37 291 ILE B C 1
ATOM 5148 O O . ILE B 1 291 ? 53.309 61.077 28.654 1.00 25.17 291 ILE B O 1
ATOM 5153 N N . SER B 1 292 ? 54.837 59.835 27.620 1.00 28.49 292 SER B N 1
ATOM 5154 C CA . SER B 1 292 ? 53.895 59.076 26.836 1.00 28.41 292 SER B CA 1
ATOM 5155 C C . SER B 1 292 ? 54.226 57.584 26.916 1.00 25.04 292 SER B C 1
ATOM 5156 O O . SER B 1 292 ? 55.375 57.186 27.033 1.00 26.82 292 SER B O 1
ATOM 5159 N N . LEU B 1 293 ? 53.176 56.775 26.912 1.00 24.07 293 LEU B N 1
ATOM 5160 C CA . LEU B 1 293 ? 53.275 55.328 26.795 1.00 23.40 293 LEU B CA 1
ATOM 5161 C C . LEU B 1 293 ? 53.072 55.030 25.293 1.00 24.72 293 LEU B C 1
ATOM 5162 O O . LEU B 1 293 ? 51.983 55.174 24.766 1.00 20.82 293 LEU B O 1
ATOM 5167 N N . CYS B 1 294 ? 54.149 54.738 24.587 1.00 28.53 294 CYS B N 1
ATOM 5168 C CA . CYS B 1 294 ? 54.065 54.585 23.138 1.00 24.65 294 CYS B CA 1
ATOM 5169 C C . 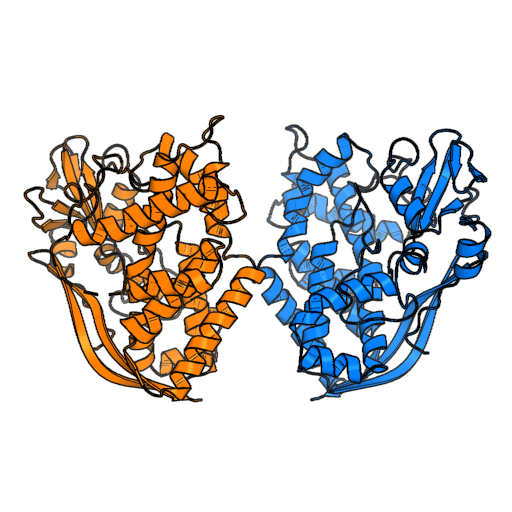CYS B 1 294 ? 53.829 53.120 22.834 1.00 22.86 294 CYS B C 1
ATOM 5170 O O . CYS B 1 294 ? 54.746 52.360 22.588 1.00 24.67 294 CYS B O 1
ATOM 5173 N N . TRP B 1 295 ? 52.554 52.755 22.800 1.00 22.12 295 TRP B N 1
ATOM 5174 C CA . TRP B 1 295 ? 52.111 51.403 22.530 1.00 19.90 295 TRP B CA 1
ATOM 5175 C C . TRP B 1 295 ? 52.663 50.901 21.171 1.00 20.96 295 TRP B C 1
ATOM 5176 O O . TRP B 1 295 ? 53.044 49.749 21.024 1.00 21.52 295 TRP B O 1
ATOM 5187 N N . ALA B 1 296 ? 52.725 51.752 20.177 1.00 21.82 296 ALA B N 1
ATOM 5188 C CA . ALA B 1 296 ? 53.207 51.299 18.832 1.00 23.21 296 ALA B CA 1
ATOM 5189 C C . ALA B 1 296 ? 54.681 50.879 18.811 1.00 22.80 296 ALA B C 1
ATOM 5190 O O . ALA B 1 296 ? 55.022 49.927 18.159 1.00 27.24 296 ALA B O 1
ATOM 5192 N N . SER B 1 297 ? 55.536 51.578 19.549 1.00 23.14 297 SER B N 1
ATOM 5193 C CA . SER B 1 297 ? 56.930 51.154 19.770 1.00 22.28 297 SER B CA 1
ATOM 5194 C C . SER B 1 297 ? 57.072 49.899 20.625 1.00 21.75 297 SER B C 1
ATOM 5195 O O . SER B 1 297 ? 57.827 48.988 20.290 1.00 20.28 297 SER B O 1
ATOM 5198 N N . ALA B 1 298 ? 56.316 49.825 21.709 1.00 23.74 298 ALA B N 1
ATOM 5199 C CA . ALA B 1 298 ? 56.354 48.663 22.576 1.00 23.97 298 ALA B CA 1
ATOM 5200 C C . ALA B 1 298 ? 55.980 47.403 21.807 1.00 23.19 298 ALA B C 1
ATOM 5201 O O . ALA B 1 298 ? 56.532 46.355 22.039 1.00 26.77 298 ALA B O 1
ATOM 5203 N N . ASN B 1 299 ? 55.093 47.531 20.842 1.00 22.59 299 ASN B N 1
ATOM 5204 C CA . ASN B 1 299 ? 54.547 46.402 20.110 1.00 19.85 299 ASN B CA 1
ATOM 5205 C C . ASN B 1 299 ? 55.483 45.939 18.987 1.00 21.39 299 ASN B C 1
ATOM 5206 O O . ASN B 1 299 ? 55.177 44.956 18.313 1.00 21.59 299 ASN B O 1
ATOM 5211 N N . ARG B 1 300 ? 56.590 46.667 18.762 1.00 22.32 300 ARG B N 1
ATOM 5212 C CA . ARG B 1 300 ? 57.676 46.232 17.886 1.00 22.77 300 ARG B CA 1
ATOM 5213 C C . ARG B 1 300 ? 58.981 45.814 18.626 1.00 22.85 300 ARG B C 1
ATOM 5214 O O . ARG B 1 300 ? 59.982 45.486 17.976 1.00 23.01 300 ARG B O 1
ATOM 5222 N N . ASP B 1 301 ? 58.997 45.885 19.955 1.00 21.75 301 ASP B N 1
ATOM 5223 C CA . ASP B 1 301 ? 60.173 45.563 20.738 1.00 23.20 301 ASP B CA 1
ATOM 5224 C C . ASP B 1 301 ? 60.784 44.183 20.434 1.00 24.52 301 ASP B C 1
ATOM 5225 O O . ASP B 1 301 ? 60.137 43.171 20.577 1.00 28.16 301 ASP B O 1
ATOM 5230 N N . ALA B 1 302 ? 62.035 44.149 19.989 1.00 26.25 302 ALA B N 1
ATOM 5231 C CA . ALA B 1 302 ? 62.619 42.909 19.476 1.00 31.52 302 ALA B CA 1
ATOM 5232 C C . ALA B 1 302 ? 63.142 41.980 20.574 1.00 32.31 302 ALA B C 1
ATOM 5233 O O . ALA B 1 302 ? 63.496 40.855 20.267 1.00 31.77 302 ALA B O 1
ATOM 5235 N N . ALA B 1 303 ? 63.156 42.438 21.838 1.00 32.73 303 ALA B N 1
ATOM 5236 C CA . ALA B 1 303 ? 63.419 41.525 22.960 1.00 32.72 303 ALA B CA 1
ATOM 5237 C C . ALA B 1 303 ? 62.187 40.714 23.313 1.00 33.11 303 ALA B C 1
ATOM 5238 O O . ALA B 1 303 ? 62.276 39.778 24.107 1.00 39.97 303 ALA B O 1
ATOM 5240 N N . VAL B 1 304 ? 61.026 41.079 22.750 1.00 30.90 304 VAL B N 1
ATOM 5241 C CA . VAL B 1 304 ? 59.737 40.520 23.181 1.00 27.93 304 VAL B CA 1
ATOM 5242 C C . VAL B 1 304 ? 59.014 39.800 22.065 1.00 27.57 304 VAL B C 1
ATOM 5243 O O . VAL B 1 304 ? 58.442 38.760 22.322 1.00 26.51 304 VAL B O 1
ATOM 5247 N N . PHE B 1 305 ? 59.061 40.319 20.831 1.00 24.29 305 PHE B N 1
ATOM 5248 C CA . PHE B 1 305 ? 58.349 39.662 19.743 1.00 24.97 305 PHE B CA 1
ATOM 5249 C C . PHE B 1 305 ? 59.315 39.170 18.696 1.00 27.07 305 PHE B C 1
ATOM 5250 O O . PHE B 1 305 ? 60.173 39.941 18.180 1.00 26.59 305 PHE B O 1
ATOM 5258 N N . GLU B 1 306 ? 59.195 37.888 18.386 1.00 26.17 306 GLU B N 1
ATOM 5259 C CA . GLU B 1 306 ? 59.856 37.349 17.221 1.00 30.92 306 GLU B CA 1
ATOM 5260 C C . GLU B 1 306 ? 59.262 37.974 15.957 1.00 30.65 306 GLU B C 1
ATOM 5261 O O . GLU B 1 306 ? 58.065 38.136 15.882 1.00 30.42 306 GLU B O 1
ATOM 5267 N N . ASN B 1 307 ? 60.098 38.266 14.962 1.00 32.74 307 ASN B N 1
ATOM 5268 C CA . ASN B 1 307 ? 59.662 38.809 13.655 1.00 32.89 307 ASN B CA 1
ATOM 5269 C C . ASN B 1 307 ? 58.714 39.990 13.885 1.00 29.88 307 ASN B C 1
ATOM 5270 O O . ASN B 1 307 ? 57.572 39.960 13.480 1.00 26.93 307 ASN B O 1
ATOM 5275 N N . PRO B 1 308 ? 59.183 41.021 14.585 1.00 30.42 308 PRO B N 1
ATOM 5276 C CA . PRO B 1 308 ? 58.254 42.068 15.008 1.00 27.61 308 PRO B CA 1
ATOM 5277 C C . PRO B 1 308 ? 57.686 42.933 13.892 1.00 28.32 308 PRO B C 1
ATOM 5278 O O . PRO B 1 308 ? 56.597 43.493 14.058 1.00 26.61 308 PRO B O 1
ATOM 5282 N N . ASN B 1 309 ? 58.385 43.050 12.765 1.00 27.08 309 ASN B N 1
ATOM 5283 C CA . ASN B 1 309 ? 57.932 43.979 11.710 1.00 27.86 309 ASN B CA 1
ATOM 5284 C C . ASN B 1 309 ? 57.186 43.218 10.629 1.00 29.97 309 ASN B C 1
ATOM 5285 O O . ASN B 1 309 ? 57.008 43.720 9.523 1.00 30.24 309 ASN B O 1
ATOM 5290 N N . GLU B 1 310 ? 56.730 42.022 10.982 1.00 31.51 310 GLU B N 1
ATOM 5291 C CA . GLU B 1 310 ? 55.839 41.245 10.146 1.00 36.13 310 GLU B CA 1
ATOM 5292 C C . GLU B 1 310 ? 54.568 40.910 10.928 1.00 32.81 310 GLU B C 1
ATOM 5293 O O . GLU B 1 310 ? 54.580 40.842 12.164 1.00 29.23 310 GLU B O 1
ATOM 5299 N N . ILE B 1 311 ? 53.508 40.655 10.173 1.00 29.62 311 ILE B N 1
ATOM 5300 C CA . ILE B 1 311 ? 52.308 40.050 10.667 1.00 32.41 311 ILE B CA 1
ATOM 5301 C C . ILE B 1 311 ? 52.449 38.525 10.576 1.00 32.55 311 ILE B C 1
ATOM 5302 O O . ILE B 1 311 ? 52.492 37.974 9.502 1.00 29.30 311 ILE B O 1
ATOM 5307 N N . VAL B 1 312 ? 52.557 37.887 11.740 1.00 30.21 312 VAL B N 1
ATOM 5308 C CA . VAL B 1 312 ? 52.516 36.436 11.870 1.00 30.01 312 VAL B CA 1
ATOM 5309 C C . VAL B 1 312 ? 51.090 36.062 12.230 1.00 28.17 312 VAL B C 1
ATOM 5310 O O . VAL B 1 312 ? 50.650 36.209 13.372 1.00 27.40 312 VAL B O 1
ATOM 5314 N N . LEU B 1 313 ? 50.387 35.537 11.239 1.00 28.17 313 LEU B N 1
ATOM 5315 C CA . LEU B 1 313 ? 48.923 35.500 11.236 1.00 29.91 313 LEU B CA 1
ATOM 5316 C C . LEU B 1 313 ? 48.308 34.715 12.409 1.00 30.54 313 LEU B C 1
ATOM 5317 O O . LEU B 1 313 ? 47.225 35.003 12.854 1.00 32.32 313 LEU B O 1
ATOM 5322 N N . ASP B 1 314 ? 49.013 33.709 12.885 1.00 29.55 314 ASP B N 1
ATOM 5323 C CA . ASP B 1 314 ? 48.508 32.832 13.901 1.00 31.00 314 ASP B CA 1
ATOM 5324 C C . ASP B 1 314 ? 49.340 32.940 15.200 1.00 30.61 314 ASP B C 1
ATOM 5325 O O . ASP B 1 314 ? 49.406 31.990 15.972 1.00 29.43 314 ASP B O 1
ATOM 5330 N N . ARG B 1 315 ? 49.977 34.079 15.435 1.00 26.86 315 ARG B N 1
ATOM 5331 C CA . ARG B 1 315 ? 50.901 34.206 16.556 1.00 27.08 315 ARG B CA 1
ATOM 5332 C C . ARG B 1 315 ? 50.206 33.796 17.853 1.00 27.29 315 ARG B C 1
ATOM 5333 O O . ARG B 1 315 ? 49.196 34.408 18.209 1.00 22.67 315 ARG B O 1
ATOM 5341 N N . LYS B 1 316 ? 50.734 32.767 18.536 1.00 30.14 316 LYS B N 1
ATOM 5342 C CA . LYS B 1 316 ? 50.218 32.347 19.859 1.00 32.02 316 LYS B CA 1
ATOM 5343 C C . LYS B 1 316 ? 50.768 33.178 21.007 1.00 30.06 316 LYS B C 1
ATOM 5344 O O . LYS B 1 316 ? 50.044 33.513 21.957 1.00 34.12 316 LYS B O 1
ATOM 5350 N N . VAL B 1 317 ? 52.047 33.509 20.948 1.00 26.74 317 VAL B N 1
ATOM 5351 C CA . VAL B 1 317 ? 52.665 34.261 22.036 1.00 26.61 317 VAL B CA 1
ATOM 5352 C C . VAL B 1 317 ? 52.592 35.764 21.713 1.00 25.55 317 VAL B C 1
ATOM 5353 O O . VAL B 1 317 ? 53.389 36.262 20.913 1.00 22.78 317 VAL B O 1
ATOM 5357 N N . ASN B 1 318 ? 51.665 36.494 22.324 1.00 24.70 318 ASN B N 1
ATOM 5358 C CA . ASN B 1 318 ? 51.418 37.874 21.839 1.00 24.35 318 ASN B CA 1
ATOM 5359 C C . ASN B 1 318 ? 50.988 38.802 22.951 1.00 24.04 318 ASN B C 1
ATOM 5360 O O . ASN B 1 318 ? 49.821 39.194 23.007 1.00 25.09 318 ASN B O 1
ATOM 5365 N N . PRO B 1 319 ? 51.939 39.181 23.832 1.00 25.75 319 PRO B N 1
ATOM 5366 C CA . PRO B 1 319 ? 51.645 40.093 24.979 1.00 24.84 319 PRO B CA 1
ATOM 5367 C C . PRO B 1 319 ? 51.664 41.543 24.557 1.00 24.60 319 PRO B C 1
ATOM 5368 O O . PRO B 1 319 ? 52.320 42.365 25.209 1.00 21.90 319 PRO B O 1
ATOM 5372 N N . HIS B 1 320 ? 50.951 41.871 23.464 1.00 21.94 320 HIS B N 1
ATOM 5373 C CA . HIS B 1 320 ? 50.928 43.232 22.949 1.00 20.43 320 HIS B CA 1
ATOM 5374 C C . HIS B 1 320 ? 50.163 44.197 23.862 1.00 20.87 320 HIS B C 1
ATOM 5375 O O . HIS B 1 320 ? 49.332 43.802 24.659 1.00 18.48 320 HIS B O 1
ATOM 5382 N N . VAL B 1 321 ? 50.423 45.487 23.674 1.00 20.73 321 VAL B N 1
ATOM 5383 C CA . VAL B 1 321 ? 49.790 46.520 24.462 1.00 21.04 321 VAL B CA 1
ATOM 5384 C C . VAL B 1 321 ? 48.979 47.480 23.567 1.00 21.16 321 VAL B C 1
ATOM 5385 O O . VAL B 1 321 ? 48.770 48.646 23.928 1.00 19.91 321 VAL B O 1
ATOM 5389 N N . GLY B 1 322 ? 48.515 46.983 22.406 1.00 20.63 322 GLY B N 1
ATOM 5390 C CA . GLY B 1 322 ? 47.644 47.743 21.528 1.00 20.12 322 GLY B CA 1
ATOM 5391 C C . GLY B 1 322 ? 46.369 48.246 22.148 1.00 21.25 322 GLY B C 1
ATOM 5392 O O . GLY B 1 322 ? 45.918 49.309 21.748 1.00 19.22 322 GLY B O 1
ATOM 5393 N N . PHE B 1 323 ? 45.849 47.510 23.176 1.00 21.88 323 PHE B N 1
ATOM 5394 C CA . PHE B 1 323 ? 44.689 47.883 23.975 1.00 19.78 323 PHE B CA 1
ATOM 5395 C C . PHE B 1 323 ? 45.097 48.317 25.377 1.00 20.13 323 PHE B C 1
ATOM 5396 O O . PHE B 1 323 ? 44.307 48.226 26.346 1.00 20.12 323 PHE B O 1
ATOM 5404 N N . GLY B 1 324 ? 46.309 48.812 25.514 1.00 19.86 324 GLY B N 1
ATOM 5405 C CA . GLY B 1 324 ? 46.756 49.353 26.803 1.00 19.88 324 GLY B CA 1
ATOM 5406 C C . GLY B 1 324 ? 47.304 48.269 27.692 1.00 20.38 324 GLY B C 1
ATOM 5407 O O . GLY B 1 324 ? 47.560 47.171 27.248 1.00 21.47 324 GLY B O 1
ATOM 5408 N N . PHE B 1 325 ? 47.418 48.559 28.972 1.00 22.13 325 PHE B N 1
ATOM 5409 C CA . PHE B 1 325 ? 47.948 47.609 29.951 1.00 21.86 325 PHE B CA 1
ATOM 5410 C C . PHE B 1 325 ? 47.495 48.043 31.346 1.00 22.04 325 PHE B C 1
ATOM 5411 O O . PHE B 1 325 ? 47.470 49.233 31.640 1.00 21.56 325 PHE B O 1
ATOM 5419 N N . SER B 1 326 ? 47.141 47.060 32.175 1.00 23.98 326 SER B N 1
ATOM 5420 C CA . SER B 1 326 ? 46.738 47.273 33.576 1.00 25.99 326 SER B CA 1
ATOM 5421 C C . SER B 1 326 ? 45.495 48.172 33.660 1.00 25.73 326 SER B C 1
ATOM 5422 O O . SER B 1 326 ? 44.572 48.026 32.855 1.00 27.00 326 SER B O 1
ATOM 5425 N N . HIS B 1 327 ? 45.482 49.147 34.573 1.00 26.45 327 HIS B N 1
ATOM 5426 C CA . HIS B 1 327 ? 44.219 49.811 34.990 1.00 26.13 327 HIS B CA 1
ATOM 5427 C C . HIS B 1 327 ? 43.330 50.339 33.873 1.00 21.80 327 HIS B C 1
ATOM 5428 O O . HIS B 1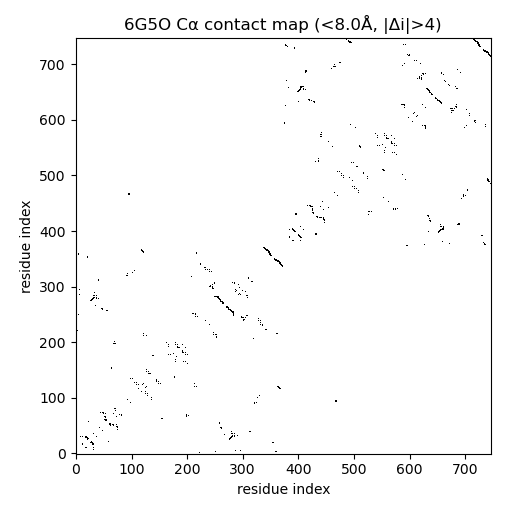 327 ? 42.128 50.087 33.870 1.00 19.45 327 HIS B O 1
ATOM 5435 N N . HIS B 1 328 ? 43.905 51.089 32.960 1.00 22.26 328 HIS B N 1
ATOM 5436 C CA . HIS B 1 328 ? 43.123 51.715 31.893 1.00 22.35 328 HIS B CA 1
ATOM 5437 C C . HIS B 1 328 ? 42.969 50.881 30.626 1.00 22.22 328 HIS B C 1
ATOM 5438 O O . HIS B 1 328 ? 42.628 51.448 29.539 1.00 25.66 328 HIS B O 1
ATOM 5445 N N . ASN B 1 329 ? 43.176 49.568 30.713 1.00 18.13 329 ASN B N 1
ATOM 5446 C CA . ASN B 1 329 ? 43.098 48.791 29.478 1.00 19.87 329 ASN B CA 1
ATOM 5447 C C . ASN B 1 329 ? 41.754 48.987 28.786 1.00 18.76 329 ASN B C 1
ATOM 5448 O O . ASN B 1 329 ? 40.718 49.170 29.420 1.00 18.48 329 ASN B O 1
ATOM 5453 N N . CYS B 1 330 ? 41.781 48.935 27.461 1.00 18.49 330 CYS B N 1
ATOM 5454 C CA . CYS B 1 330 ? 40.642 49.361 26.621 1.00 17.93 330 CYS B CA 1
ATOM 5455 C C . CYS B 1 330 ? 39.325 48.629 26.912 1.00 19.08 330 CYS B C 1
ATOM 5456 O O . CYS B 1 330 ? 39.211 47.405 26.728 1.00 18.89 330 CYS B O 1
ATOM 5459 N N . LEU B 1 331 ? 38.321 49.397 27.306 1.00 19.66 331 LEU B N 1
ATOM 5460 C CA . LEU B 1 331 ? 36.954 48.903 27.550 1.00 20.39 331 LEU B CA 1
ATOM 5461 C C . LEU B 1 331 ? 36.231 48.508 26.242 1.00 20.45 331 LEU B C 1
ATOM 5462 O O . LEU B 1 331 ? 35.364 47.600 26.224 1.00 19.06 331 LEU B O 1
ATOM 5467 N N . GLY B 1 332 ? 36.569 49.191 25.153 1.00 19.37 332 GLY B N 1
ATOM 5468 C CA . GLY B 1 332 ? 35.991 48.869 23.843 1.00 20.61 332 GLY B CA 1
ATOM 5469 C C . GLY B 1 332 ? 36.646 47.696 23.153 1.00 20.79 332 GLY B C 1
ATOM 5470 O O . GLY B 1 332 ? 36.259 47.369 22.022 1.00 22.05 332 GLY B O 1
ATOM 5471 N N . ALA B 1 333 ? 37.579 47.016 23.839 1.00 20.56 333 ALA B N 1
ATOM 5472 C CA . ALA B 1 333 ? 38.371 45.946 23.212 1.00 20.32 333 ALA B CA 1
ATOM 5473 C C . ALA B 1 333 ? 37.514 44.800 22.728 1.00 22.61 333 ALA B C 1
ATOM 5474 O O . ALA B 1 333 ? 37.714 44.253 21.636 1.00 25.33 333 ALA B O 1
ATOM 5476 N N . THR B 1 334 ? 36.530 44.435 23.542 1.00 24.96 334 THR B N 1
ATOM 5477 C CA . THR B 1 334 ? 35.590 43.350 23.215 1.00 23.11 334 THR B CA 1
ATOM 5478 C C . THR B 1 334 ? 34.752 43.660 21.969 1.00 22.58 334 THR B C 1
ATOM 5479 O O . THR B 1 334 ? 34.610 42.824 21.073 1.00 20.81 334 THR B O 1
ATOM 5483 N N . HIS B 1 335 ? 34.201 44.866 21.922 1.00 20.83 335 HIS B N 1
ATOM 5484 C CA . HIS B 1 335 ? 33.469 45.329 20.755 1.00 21.14 335 HIS B CA 1
ATOM 5485 C C . HIS B 1 335 ? 34.327 45.286 19.479 1.00 20.88 335 HIS B C 1
ATOM 5486 O O . HIS B 1 335 ? 33.965 44.744 18.429 1.00 20.82 335 HIS B O 1
ATOM 5493 N N . ALA B 1 336 ? 35.509 45.839 19.613 1.00 23.99 336 ALA B N 1
ATOM 5494 C CA . ALA B 1 336 ? 36.476 45.936 18.516 1.00 25.63 336 ALA B CA 1
ATOM 5495 C C . ALA B 1 336 ? 36.945 44.550 18.011 1.00 25.05 336 ALA B C 1
ATOM 5496 O O . ALA B 1 336 ? 37.042 44.303 16.808 1.00 20.81 336 ALA B O 1
ATOM 5498 N N . ARG B 1 337 ? 37.205 43.653 18.950 1.00 23.39 337 ARG B N 1
ATOM 5499 C CA . ARG B 1 337 ? 37.545 42.297 18.582 1.00 24.15 337 ARG B CA 1
ATOM 5500 C C . ARG B 1 337 ? 36.468 41.592 17.783 1.00 23.83 337 ARG B C 1
ATOM 5501 O O . ARG B 1 337 ? 36.789 40.867 16.816 1.00 24.23 337 ARG B O 1
ATOM 5509 N N . GLN B 1 338 ? 35.215 41.767 18.190 1.00 23.20 338 GLN B N 1
ATOM 5510 C CA . GLN B 1 338 ? 34.120 41.115 17.489 1.00 22.50 338 GLN B CA 1
ATOM 5511 C C . GLN B 1 338 ? 33.964 41.723 16.070 1.00 22.96 338 GLN B C 1
ATOM 5512 O O . GLN B 1 338 ? 33.690 41.004 15.111 1.00 20.92 338 GLN B O 1
ATOM 5518 N N . ILE B 1 339 ? 34.130 43.037 15.967 1.00 22.85 339 ILE B N 1
ATOM 5519 C CA . ILE B 1 339 ? 34.081 43.707 14.684 1.00 23.63 339 ILE B CA 1
ATOM 5520 C C . ILE B 1 339 ? 35.078 43.081 13.738 1.00 25.05 339 ILE B C 1
ATOM 5521 O O . ILE B 1 339 ? 34.737 42.652 12.626 1.00 24.73 339 ILE B O 1
ATOM 5526 N N . LEU B 1 340 ? 36.318 43.011 14.207 1.00 25.77 340 LEU B N 1
ATOM 5527 C CA . LEU B 1 340 ? 37.407 42.505 13.385 1.00 25.20 340 LEU B CA 1
ATOM 5528 C C . LEU B 1 340 ? 37.355 40.996 13.098 1.00 23.83 340 LEU B C 1
ATOM 5529 O O . LEU B 1 340 ? 37.713 40.602 11.990 1.00 23.97 340 LEU B O 1
ATOM 5534 N N . LYS B 1 341 ? 36.939 40.162 14.058 1.00 22.97 341 LYS B N 1
ATOM 5535 C CA . LYS B 1 341 ? 36.789 38.702 13.790 1.00 24.70 341 LYS B CA 1
ATOM 5536 C C . LYS B 1 341 ? 35.749 38.481 12.690 1.00 23.60 341 LYS B C 1
ATOM 5537 O O . LYS B 1 341 ? 35.972 37.677 11.778 1.00 23.16 341 LYS B O 1
ATOM 5543 N N . ILE B 1 342 ? 34.600 39.151 12.826 1.00 22.19 342 ILE B N 1
ATOM 5544 C CA . ILE B 1 342 ? 33.499 39.023 11.905 1.00 22.18 342 ILE B CA 1
ATOM 5545 C C . ILE B 1 342 ? 33.844 39.607 10.517 1.00 22.73 342 ILE B C 1
ATOM 5546 O O . ILE B 1 342 ? 33.529 38.982 9.515 1.00 19.25 342 ILE B O 1
ATOM 5551 N N . LEU B 1 343 ? 34.504 40.766 10.477 1.00 24.27 343 LEU B N 1
ATOM 5552 C CA . LEU B 1 343 ? 34.979 41.332 9.199 1.00 25.52 343 LEU B CA 1
ATOM 5553 C C . LEU B 1 343 ? 35.944 40.368 8.500 1.00 28.73 343 LEU B C 1
ATOM 5554 O O . LEU B 1 343 ? 35.743 40.046 7.305 1.00 28.31 343 LEU B O 1
ATOM 5559 N N . LEU B 1 344 ? 36.973 39.892 9.221 1.00 25.57 344 LEU B N 1
ATOM 5560 C CA . LEU B 1 344 ? 37.926 38.994 8.601 1.00 26.73 344 LEU B CA 1
ATOM 5561 C C . LEU B 1 34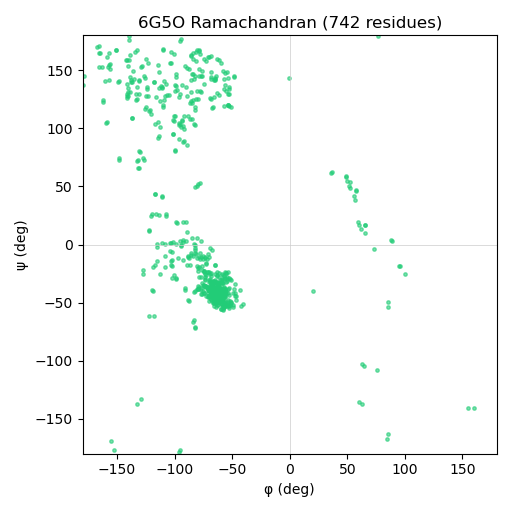4 ? 37.275 37.724 7.999 1.00 26.82 344 LEU B C 1
ATOM 5562 O O . LEU B 1 344 ? 37.643 37.320 6.878 1.00 24.60 344 LEU B O 1
ATOM 5567 N N . GLN B 1 345 ? 36.342 37.132 8.741 1.00 26.54 345 GLN B N 1
ATOM 5568 C CA . GLN B 1 345 ? 35.624 35.923 8.301 1.00 27.23 345 GLN B CA 1
ATOM 5569 C C . GLN B 1 345 ? 34.674 36.233 7.138 1.00 28.91 345 GLN B C 1
ATOM 5570 O O . GLN B 1 345 ? 34.610 35.470 6.193 1.00 26.98 345 GLN B O 1
ATOM 5576 N N . THR B 1 346 ? 33.982 37.377 7.176 1.00 31.93 346 THR B N 1
ATOM 5577 C CA . THR B 1 346 ? 33.066 37.736 6.113 1.00 28.71 346 THR B CA 1
ATOM 5578 C C . THR B 1 346 ? 33.827 37.961 4.806 1.00 31.72 346 THR B C 1
ATOM 5579 O O . THR B 1 346 ? 33.407 37.456 3.772 1.00 33.77 346 THR B O 1
ATOM 5583 N N . LEU B 1 347 ? 34.951 38.677 4.855 1.00 28.53 347 LEU B N 1
ATOM 5584 C CA . LEU B 1 347 ? 35.789 38.847 3.680 1.00 29.27 347 LEU B CA 1
ATOM 5585 C C . LEU B 1 347 ? 36.352 37.516 3.147 1.00 29.32 347 LEU B C 1
ATOM 5586 O O . LEU B 1 347 ? 36.433 37.302 1.929 1.00 26.93 347 LEU B O 1
ATOM 5591 N N . ALA B 1 348 ? 36.769 36.643 4.049 1.00 28.21 348 ALA B N 1
ATOM 5592 C CA . ALA B 1 348 ? 37.318 35.359 3.633 1.00 31.62 348 ALA B CA 1
ATOM 5593 C C . ALA B 1 348 ? 36.290 34.425 2.962 1.00 32.50 348 ALA B C 1
ATOM 5594 O O . ALA B 1 348 ? 36.648 33.629 2.094 1.00 30.63 348 ALA B O 1
ATOM 5596 N N . GLN B 1 349 ? 35.035 34.506 3.395 1.00 34.41 349 GLN B N 1
ATOM 5597 C CA . GLN B 1 349 ? 33.980 33.674 2.838 1.00 37.17 349 GLN B CA 1
ATOM 5598 C C . GLN B 1 349 ? 33.287 34.271 1.574 1.00 35.31 349 GLN B C 1
ATOM 5599 O O . GLN B 1 349 ? 32.557 33.563 0.916 1.00 33.58 349 GLN B O 1
ATOM 5605 N N . LYS B 1 350 ? 33.529 35.548 1.249 1.00 32.33 350 LYS B N 1
ATOM 5606 C CA . LYS B 1 350 ? 32.811 36.250 0.165 1.00 30.61 350 LYS B CA 1
ATOM 5607 C C . LYS B 1 350 ? 33.689 36.925 -0.885 1.00 30.46 350 LYS B C 1
ATOM 5608 O O . LYS B 1 350 ? 33.219 37.224 -1.967 1.00 32.48 350 LYS B O 1
ATOM 5614 N N . VAL B 1 351 ? 34.938 37.229 -0.572 1.00 31.36 351 VAL B N 1
ATOM 5615 C CA . VAL B 1 351 ? 35.830 37.923 -1.490 1.00 30.47 351 VAL B CA 1
ATOM 5616 C C . VAL B 1 351 ? 36.945 36.987 -1.950 1.00 33.98 351 VAL B C 1
ATOM 5617 O O . VAL B 1 351 ? 37.532 36.264 -1.135 1.00 31.19 351 VAL B O 1
ATOM 5621 N N . ALA B 1 352 ? 37.236 37.027 -3.261 1.00 30.80 352 ALA B N 1
ATOM 5622 C CA . ALA B 1 352 ? 38.290 36.196 -3.863 1.00 32.32 352 ALA B CA 1
ATOM 5623 C C . ALA B 1 352 ? 39.631 36.967 -3.859 1.00 33.01 352 ALA B C 1
ATOM 5624 O O . ALA B 1 352 ? 40.684 36.390 -3.606 1.00 34.41 352 ALA B O 1
ATOM 5626 N N . SER B 1 353 ? 39.582 38.272 -4.125 1.00 31.13 353 SER B N 1
ATOM 5627 C CA . SER B 1 353 ? 40.772 39.089 -4.245 1.00 30.15 353 SER B CA 1
ATOM 5628 C C . SER B 1 353 ? 40.388 40.560 -4.236 1.00 28.90 353 SER B C 1
ATOM 5629 O O . SER B 1 353 ? 39.244 40.872 -4.330 1.00 25.69 353 SER B O 1
ATOM 5632 N N . PHE B 1 354 ? 41.382 41.441 -4.136 1.00 30.19 354 PHE B N 1
ATOM 5633 C CA . PHE B 1 354 ? 41.191 42.876 -4.118 1.00 33.12 354 PHE B CA 1
ATOM 5634 C C . PHE B 1 354 ? 42.175 43.556 -5.085 1.00 34.83 354 PHE B C 1
ATOM 5635 O O . PHE B 1 354 ? 43.128 42.938 -5.513 1.00 39.38 354 PHE B O 1
ATOM 5643 N N . GLU B 1 355 ? 41.966 44.834 -5.390 1.00 35.10 355 GLU B N 1
ATOM 5644 C CA . GLU B 1 355 ? 42.993 45.646 -6.047 1.00 34.85 355 GLU B CA 1
ATOM 5645 C C . GLU B 1 355 ? 42.953 47.013 -5.446 1.00 33.18 355 GLU B C 1
ATOM 5646 O O . GLU B 1 355 ? 41.915 47.640 -5.418 1.00 34.51 355 GLU B O 1
ATOM 5652 N N . ILE B 1 356 ? 44.093 47.498 -4.995 1.00 36.68 356 ILE B N 1
ATOM 5653 C CA . ILE B 1 356 ? 44.188 48.841 -4.460 1.00 36.28 356 ILE B CA 1
ATOM 5654 C C . ILE B 1 356 ? 44.454 49.810 -5.609 1.00 38.43 356 ILE B C 1
ATOM 5655 O O . ILE B 1 356 ? 45.452 49.673 -6.277 1.00 33.37 356 ILE B O 1
ATOM 5660 N N . LEU B 1 357 ? 43.574 50.801 -5.793 1.00 41.57 357 LEU B N 1
ATOM 5661 C CA . LEU B 1 357 ? 43.596 51.680 -6.962 1.00 45.32 357 LEU B CA 1
ATOM 5662 C C . LEU B 1 357 ? 44.226 53.063 -6.784 1.00 43.96 357 LEU B C 1
ATOM 5663 O O . LEU B 1 357 ? 44.678 53.645 -7.761 1.00 56.87 357 LEU B O 1
ATOM 5668 N N . ASP B 1 358 ? 44.244 53.610 -5.585 1.00 42.78 358 ASP B N 1
ATOM 5669 C CA . ASP B 1 358 ? 44.563 55.050 -5.378 1.00 44.32 358 ASP B CA 1
ATOM 5670 C C . ASP B 1 358 ? 44.504 55.306 -3.898 1.00 40.94 358 ASP B C 1
ATOM 5671 O O . ASP B 1 358 ? 43.579 54.835 -3.270 1.00 38.65 358 ASP B O 1
ATOM 5676 N N . TYR B 1 359 ? 45.446 56.051 -3.335 1.00 39.46 359 TYR B N 1
ATOM 5677 C CA . TYR B 1 359 ? 45.489 56.193 -1.873 1.00 40.01 359 TYR B CA 1
ATOM 5678 C C . TYR B 1 359 ? 46.248 57.426 -1.450 1.00 40.92 359 TYR B C 1
ATOM 5679 O O . TYR B 1 359 ? 47.000 57.974 -2.228 1.00 39.69 359 TYR B O 1
ATOM 5688 N N . LYS B 1 360 ? 46.030 57.859 -0.215 1.00 39.16 360 LYS B N 1
ATOM 5689 C CA . LYS B 1 360 ? 46.830 58.890 0.405 1.00 39.84 360 LYS B CA 1
ATOM 5690 C C . LYS B 1 360 ? 47.039 58.508 1.870 1.00 36.37 360 LYS B C 1
ATOM 5691 O O . LYS B 1 360 ? 46.064 58.298 2.602 1.00 33.11 360 LYS B O 1
ATOM 5697 N N . GLU B 1 361 ? 48.303 58.467 2.284 1.00 34.16 361 GLU B N 1
ATOM 5698 C CA . GLU B 1 361 ? 48.677 58.005 3.605 1.00 36.82 361 GLU B CA 1
ATOM 5699 C C . GLU B 1 361 ? 48.395 59.031 4.683 1.00 35.72 361 GLU B C 1
ATOM 5700 O O . GLU B 1 361 ? 48.495 60.234 4.450 1.00 39.27 361 GLU B O 1
ATOM 5706 N N . ASN B 1 362 ? 48.010 58.540 5.856 1.00 32.85 362 ASN B N 1
ATOM 5707 C CA . ASN B 1 362 ? 47.855 59.380 7.039 1.00 30.17 362 ASN B CA 1
ATOM 5708 C C . ASN B 1 362 ? 49.129 59.162 7.854 1.00 30.77 362 ASN B C 1
ATOM 5709 O O . ASN B 1 362 ? 49.365 58.066 8.388 1.00 28.74 362 ASN B O 1
ATOM 5714 N N . ILE B 1 363 ? 49.958 60.201 7.905 1.00 30.85 363 ILE B N 1
ATOM 5715 C CA . ILE B 1 363 ? 51.214 60.194 8.633 1.00 30.76 363 ILE B CA 1
ATOM 5716 C C . ILE B 1 363 ? 51.086 61.082 9.839 1.00 31.07 363 ILE B C 1
ATOM 5717 O O . ILE B 1 363 ? 50.769 62.263 9.683 1.00 31.66 363 ILE B O 1
ATOM 5722 N N . GLU B 1 364 ? 51.363 60.538 11.016 1.00 30.88 364 GLU B N 1
ATOM 5723 C CA . GLU B 1 364 ? 51.329 61.296 12.256 1.00 32.81 364 GLU B CA 1
ATOM 5724 C C . GLU B 1 364 ? 52.659 62.018 12.421 1.00 33.21 364 GLU B C 1
ATOM 5725 O O . GLU B 1 364 ? 53.723 61.416 12.411 1.00 32.84 364 GLU B O 1
ATOM 5731 N N . ASP B 1 365 ? 52.556 63.325 12.574 1.00 34.65 365 ASP B N 1
ATOM 5732 C CA . ASP B 1 365 ? 53.680 64.209 12.808 1.00 40.17 365 ASP B CA 1
ATOM 5733 C C . ASP B 1 365 ? 54.011 64.157 14.293 1.00 36.87 365 ASP B C 1
ATOM 5734 O O . ASP B 1 365 ? 53.300 64.745 15.106 1.00 39.37 365 ASP B O 1
ATOM 5739 N N . LEU B 1 366 ? 55.064 63.424 14.638 1.00 40.14 366 LEU B N 1
ATOM 5740 C CA . LEU B 1 366 ? 55.522 63.285 16.046 1.00 41.57 366 LEU B CA 1
ATOM 5741 C C . LEU B 1 366 ? 56.929 63.873 16.212 1.00 41.34 366 LEU B C 1
ATOM 5742 O O . LEU B 1 366 ? 57.784 63.287 16.865 1.00 43.00 366 LEU B O 1
ATOM 5747 N N . ASP B 1 367 ? 57.136 65.045 15.601 1.00 45.18 367 ASP B N 1
ATOM 5748 C CA . ASP B 1 367 ? 58.392 65.795 15.621 1.00 48.21 367 ASP B CA 1
ATOM 5749 C C . ASP B 1 367 ? 59.559 65.007 14.946 1.00 47.36 367 ASP B C 1
ATOM 5750 O O . ASP B 1 367 ? 59.602 64.899 13.726 1.00 51.91 367 ASP B O 1
ATOM 5755 N N . HIS B 1 368 ? 60.464 64.418 15.707 1.00 46.72 368 HIS B N 1
ATOM 5756 C CA . HIS B 1 368 ? 61.568 63.665 15.114 1.00 54.20 368 HIS B CA 1
ATOM 5757 C C . HIS B 1 368 ? 61.098 62.304 14.532 1.00 50.88 368 HIS B C 1
ATOM 5758 O O . HIS B 1 368 ? 61.846 61.640 13.823 1.00 54.94 368 HIS B O 1
ATOM 5765 N N . PHE B 1 369 ? 59.863 61.903 14.828 1.00 40.21 369 PHE B N 1
ATOM 5766 C CA . PHE B 1 369 ? 59.310 60.671 14.305 1.00 37.22 369 PHE B CA 1
ATOM 5767 C C . PHE B 1 369 ? 58.091 60.962 13.448 1.00 32.68 369 PHE B C 1
ATOM 5768 O O . PHE B 1 369 ? 57.247 61.819 13.762 1.00 29.44 369 PHE B O 1
ATOM 5776 N N . GLN B 1 370 ? 58.009 60.229 12.367 1.00 29.50 370 GLN B N 1
ATOM 5777 C CA . GLN B 1 370 ? 56.908 60.349 11.439 1.00 30.84 370 GLN B CA 1
ATOM 5778 C C . GLN B 1 370 ? 56.356 58.927 11.334 1.00 28.83 370 GLN B C 1
ATOM 5779 O O . GLN B 1 370 ? 57.069 57.999 10.917 1.00 29.75 370 GLN B O 1
ATOM 5785 N N . ARG B 1 371 ? 55.104 58.765 11.726 1.00 28.29 371 ARG B N 1
ATOM 5786 C CA . ARG B 1 371 ? 54.510 57.433 11.837 1.00 28.76 371 ARG B CA 1
ATOM 5787 C C . ARG B 1 371 ? 53.281 57.242 10.974 1.00 26.42 371 ARG B C 1
ATOM 5788 O O . ARG B 1 371 ? 52.266 57.842 11.195 1.00 27.77 371 ARG B O 1
ATOM 5796 N N . LYS B 1 372 ? 53.375 56.355 10.009 1.00 25.63 372 LYS B N 1
ATOM 5797 C CA . LYS B 1 372 ? 52.205 55.945 9.287 1.00 26.08 372 LYS B CA 1
ATOM 5798 C C . LYS B 1 372 ? 51.241 55.171 10.207 1.00 27.05 372 LYS B C 1
ATOM 5799 O O . LYS B 1 372 ? 51.596 54.133 10.733 1.00 27.34 372 LYS B O 1
ATOM 5805 N N . VAL B 1 373 ? 50.040 55.702 10.381 1.00 28.87 373 VAL B N 1
ATOM 5806 C CA . VAL B 1 373 ? 48.965 55.058 11.152 1.00 30.95 373 VAL B CA 1
ATOM 5807 C C . VAL B 1 373 ? 47.902 54.407 10.261 1.00 28.17 373 VAL B C 1
ATOM 5808 O O . VAL B 1 373 ? 47.121 53.600 10.737 1.00 25.96 373 VAL B O 1
ATOM 5812 N N . GLY B 1 374 ? 47.902 54.714 8.959 1.00 28.55 374 GLY B N 1
ATOM 5813 C CA . GLY B 1 374 ? 46.859 54.252 8.048 1.00 28.75 374 GLY B CA 1
ATOM 5814 C C . GLY B 1 374 ? 46.704 55.168 6.825 1.00 32.24 374 GLY B C 1
ATOM 5815 O O . GLY B 1 374 ? 47.718 55.638 6.281 1.00 35.08 374 GLY B O 1
ATOM 5816 N N . PHE B 1 375 ? 45.458 55.395 6.390 1.00 30.98 375 PHE B N 1
ATOM 5817 C CA . PHE B 1 375 ? 45.145 56.154 5.166 1.00 30.97 375 PHE B CA 1
ATOM 5818 C C . PHE B 1 375 ? 44.078 57.220 5.404 1.00 30.68 375 PHE B C 1
ATOM 5819 O O . PHE B 1 375 ? 43.102 56.992 6.112 1.00 27.14 375 PHE B O 1
ATOM 5827 N N . HIS B 1 376 ? 44.237 58.371 4.771 1.00 30.79 376 HIS B N 1
ATOM 5828 C CA . HIS B 1 376 ? 43.156 59.372 4.716 1.00 31.10 376 HIS B CA 1
ATOM 5829 C C . HIS B 1 376 ? 42.112 58.856 3.708 1.00 28.41 376 HIS B C 1
ATOM 5830 O O . HIS B 1 376 ? 40.928 59.047 3.884 1.00 29.06 376 HIS B O 1
ATOM 5837 N N . ASN B 1 377 ? 42.578 58.199 2.654 1.00 27.49 377 ASN B N 1
ATOM 5838 C CA . ASN B 1 377 ? 41.688 57.575 1.682 1.00 28.03 377 ASN B CA 1
ATOM 5839 C C . ASN B 1 377 ? 42.402 56.450 0.946 1.00 27.73 377 ASN B C 1
ATOM 5840 O O . ASN B 1 377 ? 43.596 56.462 0.857 1.00 25.64 377 ASN B O 1
ATOM 5845 N N . ILE B 1 378 ? 41.668 55.438 0.488 1.00 28.40 378 ILE B N 1
ATOM 5846 C CA . ILE B 1 378 ? 42.248 54.337 -0.242 1.00 27.32 378 ILE B CA 1
ATOM 5847 C C . ILE B 1 378 ? 41.114 53.658 -0.964 1.00 28.91 378 ILE B C 1
ATOM 5848 O O . ILE B 1 378 ? 40.146 53.254 -0.339 1.00 28.69 378 ILE B O 1
ATOM 5853 N N . GLN B 1 379 ? 41.225 53.566 -2.281 1.00 29.83 379 GLN B N 1
ATOM 5854 C CA . GLN B 1 379 ? 40.163 53.045 -3.149 1.00 31.83 379 GLN B CA 1
ATOM 5855 C C . GLN B 1 379 ? 40.459 51.611 -3.400 1.00 30.44 379 GLN B C 1
ATOM 5856 O O . GLN B 1 379 ? 41.557 51.318 -3.857 1.00 29.54 379 GLN B O 1
ATOM 5862 N N . ILE B 1 380 ? 39.506 50.716 -3.149 1.00 28.59 380 ILE B N 1
ATOM 5863 C CA . ILE B 1 380 ? 39.780 49.298 -3.307 1.00 29.74 380 ILE B CA 1
ATOM 5864 C C . ILE B 1 380 ? 38.633 48.606 -3.995 1.00 31.36 380 ILE B C 1
ATOM 5865 O O . ILE B 1 380 ? 37.471 48.871 -3.714 1.00 30.34 380 ILE B O 1
ATOM 5870 N N . LYS B 1 381 ? 38.990 47.693 -4.886 1.00 33.14 381 LYS B N 1
ATOM 5871 C CA . LYS B 1 381 ? 38.064 46.947 -5.688 1.00 35.25 381 LYS B CA 1
ATOM 5872 C C . LYS B 1 381 ? 37.905 45.600 -5.036 1.00 32.74 381 LYS B C 1
ATOM 5873 O O . LYS B 1 381 ? 38.885 44.973 -4.714 1.00 34.62 381 LYS B O 1
ATOM 5879 N N . PHE B 1 382 ? 36.677 45.133 -4.853 1.00 33.90 382 PHE B N 1
ATOM 5880 C CA . PHE B 1 382 ? 36.427 43.826 -4.225 1.00 34.06 382 PHE B CA 1
ATOM 5881 C C . PHE B 1 382 ? 35.911 42.906 -5.337 1.00 34.59 382 PHE B C 1
ATOM 5882 O O . PHE B 1 382 ? 34.880 43.232 -5.909 1.00 33.61 382 PHE B O 1
ATOM 5890 N N . ASN B 1 383 ? 36.593 41.794 -5.633 1.00 30.15 383 ASN B N 1
ATOM 5891 C CA . ASN B 1 383 ? 36.073 40.791 -6.596 1.00 33.68 383 ASN B CA 1
ATOM 5892 C C . ASN B 1 383 ? 35.415 39.639 -5.882 1.00 33.39 383 ASN B C 1
ATOM 5893 O O . ASN B 1 383 ? 35.980 39.126 -4.933 1.00 36.42 383 ASN B O 1
ATOM 5898 N N . PRO B 1 384 ? 34.245 39.185 -6.359 1.00 38.31 384 PRO B N 1
ATOM 5899 C CA . PRO B 1 384 ? 33.443 38.158 -5.667 1.00 37.49 384 PRO B CA 1
ATOM 5900 C C . PRO B 1 384 ? 33.961 36.743 -5.811 1.00 36.02 384 PRO B C 1
ATOM 5901 O O . PRO B 1 384 ? 34.525 36.402 -6.834 1.00 37.95 384 PRO B O 1
ATOM 5905 N N . LEU B 1 385 ? 33.740 35.914 -4.804 1.00 38.99 385 LEU B N 1
ATOM 5906 C CA . LEU B 1 385 ? 34.131 34.500 -4.890 1.00 47.65 385 LEU B CA 1
ATOM 5907 C C . LEU B 1 385 ? 33.215 33.679 -5.802 1.00 45.13 385 LEU B C 1
ATOM 5908 O O . LEU B 1 385 ? 32.016 33.898 -5.828 1.00 50.40 385 LEU B O 1
#

InterPro domains:
  IPR001128 Cytochrome P450 [PF00067] (174-370)
  IPR002397 Cytochrome P450, B-class [PR00359] (75-86)
  IPR002397 Cytochrome P450, B-class [PR00359] (121-137)
  IPR002397 Cytochrome P450, B-class [PR00359] (138-153)
  IPR002397 Cytochrome P450, B-class [PR00359] (174-196)
  IPR002397 Cytochrome P450, B-class [PR00359] (255-266)
  IPR002397 Cytochrome P450, B-class [PR00359] (272-299)
  IPR002397 Cytochrome P450, B-class [PR00359] (300-315)
  IPR002397 Cytochrome P450, B-class [PR00359] (321-330)
  IPR002397 Cytochrome P450, B-class [PR00359] (330-341)
  IPR036396 Cytochrome P450 superfamily [G3DSA:1.10.630.10] (3-385)
  IPR036396 Cytochrome P450 superfamily [SSF48264] (27-363)

Secondary structure (DSSP, 8-state):
-TT----TTHHHHHHTSEEEE--TT--EEEE-SHHHHHHHHH-TTTEES-SSTTTTSSS--TTT--PPPTTTT--TTHHHHHHHHHHHHHHGGGBHHHHHHHHHHHHHHHHHHHHH-EEEIIIIIIHHHHHHHHHHHHT--TTHHHHHHHH----HHHHHHHHHHHHHHHHHS--SSHHHHHHT-EETTEEPPHHHHHHHHHHHHHHTTHHHHHHHHHHHHHHHH-HHHHHHHHH-GGGHHHHHHHHHHHH-SS--EEEEE-S-EEETTEEE-TT-EEEE-HHHHTT-TTT-SSTTS--TT-S-----TT--GGG--TTHHHHHHHHHHHHHHHHHHEEEEEEEEEEEEEEEETTEEEEEEEEEEEEEEEE-/-TT----TTHHHHHHTSEEEE--TT--EEEE-SHHHHHHHHH-TTTEES-SSTTTTSSS--TTT--PPPTTTT--TTHHHHHHHHHHHHHTGGGBHHHHHHHHHHHHHHHHHHHHH-EEEIIIIIIIHHHHHHHHHHHT--TTHHHHHHHH----HHHHHHHHHHHHHHHHHHHHS--SSHHHHHHT-EETTEEPPHHHHHHHHHHHHHHTSHHHHHHHHHHHHHHHH-HHHHHHHHH-GGGHHHHHHHHHHHH-SS--EEEEE-S-EEETTEEE-TT-EEEE-HHHHTT-TTT-SSTTS--TT-S-----TT--GGG--TTHHHHHHHHHHHHHHHHHHEEEEEEEEEEEEEEEETTEEEEEEEEEEEEEEEE-